Protein AF-A0A4Q4WQG3-F1 (afdb_monomer_lite)

Foldseek 3Di:
DPDPPDAFEAAAAAECVPCVVVVVVVCVVVVHDGPYYHYDYCADPVRHHDPFSLSVVLVVVVVVCLVPQVAQEDEAEEADPVSLVSVVVSLVVVQVVQVVCPVNRSHHRHHYHYHHDHDPDDDDDPVVVVVVVVVVLVVVQVVVVPDPDDDPDFRKDKFKAFQFKWFFFDPVVLVLLLVVDPQPPPDDPVQKDFFFTTWGQTRFPDDPVQCVQQPHFFRKWKKKFWWWFDDPSFWIKTFIATVVNPDGHGHPAPGTIGTGMGGPPDDPVCVSVTDDTGTDPPVSMDMTMTTTDTQIKIFIDGDDPPDDSVNSHHDDPPPPPPPPPPPPDDDDDDDDDDDDDDDDDDYDDDDDDDDDDDDDDDDDDDDDDDDDDDDDDDDDDDDDPDDDPRRDPPDPDDDDDDDDDIDGPPPPDDDPDDDDDDDDDDDDDDDDDDDDDDDDDDDDDDDDDDDDDDDDDDDDPPVPD

Sequence (465 aa):
MKQRDALCVLLTGRSESGFSDLIRRIVTSKGLEFDLIGLKPPVGPNGERFRSTMEFKQIFLAAIVETYKQATEIRVYEDRPKHTTGFRTFFAEYNQQQQSLGSRASREPIAAEVIQVADISTNLDPVVEVAEVQHLVNSHNAIVSQRSHGGRRDRLMIKKTVFFTSYMIEPEDTKRLLGLVSIPNSLPDAELKLHANQIMICPRPCPKSILDEVGGMNAKMQWRVTATGCFENSIWAARVEPVPANAKYHIENPIPFVILAIRRGARPTDAARIQDWEPVPPEKSFLLDTTVGEKVMLRIEPEDLNEDGHDNLFANRHSKRKHAADDGRSRNFGHGHNARGNYHGRGSGNHGRGGFRGNHTPNRGYRTGQRGGGHFKGGGRGGKGYRSLDDVAARDGQESYGSNASVSYDDNLPAMDKGLQQIGKPPQYGIPQQPQGGSWQGPGAGNQARHTGFGGGGPDFQNLY

Secondary structure (DSSP, 8-state):
---TT---EEEEEEEHHHHHHHHHHHHHHTT---SEEEEE-SS-TTS---SSHHHHHHHHHHHHHHHSTT--EEEEEES-HHHHHHHHHHHHHHHHHHHHHGGG-SSPPPEEEEEEPPP---PPPHHHHHHHHHHHHHHHHHHHHTS-S-S----EEEEEEEEEEEEEEPHHHHHHHHTT----TTS-GGGEEE--SEEEEESSSPPHHHHHHTTSTT-EEEEEEEEEEEETTTEEEEEEEEESTT-----SSSS-EEEEEEETT--GGGGGG---EEEPPTTT--EEEEEEEEEEEEEEEE--TT--TTGGGSS-------------------------------------------------------------------------STT-STTS---SS--S----GGG-------------PPPPPPPPPPPP---------------------PPPGGGG-

pLDDT: mean 70.91, std 28.23, range [22.98, 98.12]

Structure (mmCIF, N/CA/C/O backbone):
data_AF-A0A4Q4WQG3-F1
#
_entry.id   AF-A0A4Q4WQG3-F1
#
loop_
_atom_site.group_PDB
_atom_site.id
_atom_site.type_symbol
_atom_site.label_atom_id
_atom_site.label_alt_id
_atom_site.label_comp_id
_atom_site.label_asym_id
_atom_site.label_entity_id
_atom_site.label_seq_id
_atom_site.pdbx_PDB_ins_code
_atom_site.Cartn_x
_atom_site.Cartn_y
_atom_site.Cartn_z
_atom_site.occupancy
_atom_site.B_iso_or_equiv
_atom_site.auth_seq_id
_atom_site.auth_comp_id
_atom_site.auth_asym_id
_atom_site.auth_atom_id
_atom_site.pdbx_PDB_model_num
ATOM 1 N N . MET A 1 1 ? -10.609 -19.698 27.842 1.00 51.31 1 MET A N 1
ATOM 2 C CA . MET A 1 1 ? -10.066 -18.498 28.546 1.00 51.31 1 MET A CA 1
ATOM 3 C C . MET A 1 1 ? -9.027 -18.847 29.630 1.00 51.31 1 MET A C 1
ATOM 5 O O . MET A 1 1 ? -9.290 -19.746 30.420 1.00 51.31 1 MET A O 1
ATOM 9 N N . LYS A 1 2 ? -7.852 -18.184 29.681 1.00 63.84 2 LYS A N 1
ATOM 10 C CA . LYS A 1 2 ? -6.762 -18.486 30.654 1.00 63.84 2 LYS A CA 1
ATOM 11 C C . LYS A 1 2 ? -6.782 -17.649 31.947 1.00 63.84 2 LYS A C 1
ATOM 13 O O . LYS A 1 2 ? -6.192 -18.082 32.929 1.00 63.84 2 LYS A O 1
ATOM 18 N N . GLN A 1 3 ? -7.467 -16.506 31.964 1.00 80.06 3 GLN A N 1
ATOM 19 C CA . GLN A 1 3 ? -7.606 -15.628 33.131 1.00 80.06 3 GLN A CA 1
ATOM 20 C C . GLN A 1 3 ? -9.101 -15.503 33.452 1.00 80.06 3 GLN A C 1
ATOM 22 O O . GLN A 1 3 ? -9.872 -15.101 32.587 1.00 80.06 3 GLN A O 1
ATOM 27 N N . ARG A 1 4 ? -9.529 -15.958 34.636 1.00 81.44 4 ARG A N 1
ATOM 28 C CA . ARG A 1 4 ? -10.962 -16.066 35.006 1.00 81.44 4 ARG A CA 1
ATOM 29 C C . ARG A 1 4 ? -11.554 -14.754 35.527 1.00 81.44 4 ARG A C 1
ATOM 31 O O . ARG A 1 4 ? -12.766 -14.627 35.628 1.00 81.44 4 ARG A O 1
ATOM 38 N N . ASP A 1 5 ? -10.686 -13.823 35.881 1.00 87.94 5 ASP A N 1
ATOM 39 C CA . ASP A 1 5 ? -10.945 -12.501 36.445 1.00 87.94 5 ASP A CA 1
ATOM 40 C C . ASP A 1 5 ? -10.882 -11.381 35.392 1.00 87.94 5 ASP A C 1
ATOM 42 O O . ASP A 1 5 ? -10.997 -10.208 35.735 1.00 87.94 5 ASP A O 1
ATOM 46 N N . ALA A 1 6 ? -10.730 -11.728 34.110 1.00 91.00 6 ALA A N 1
ATOM 47 C CA . ALA A 1 6 ? -10.679 -10.772 33.012 1.00 91.00 6 ALA A CA 1
ATOM 48 C C . ALA A 1 6 ? -11.909 -10.899 32.106 1.00 91.00 6 ALA A C 1
ATOM 50 O O . ALA A 1 6 ? -12.294 -12.002 31.727 1.00 91.00 6 ALA A O 1
ATOM 51 N N . LEU A 1 7 ? -12.478 -9.755 31.717 1.00 94.00 7 LEU A N 1
ATOM 52 C CA . LEU A 1 7 ? -13.492 -9.662 30.669 1.00 94.00 7 LEU A CA 1
ATOM 53 C C . LEU A 1 7 ? -12.801 -9.450 29.317 1.00 94.00 7 LEU A C 1
ATOM 55 O O . LEU A 1 7 ? -12.173 -8.413 29.094 1.00 94.00 7 LEU A O 1
ATOM 59 N N . CYS A 1 8 ? -12.929 -10.404 28.399 1.00 95.06 8 CYS A N 1
ATOM 60 C CA . CYS A 1 8 ? -12.350 -10.315 27.064 1.00 95.06 8 CYS A CA 1
ATOM 61 C C . CYS A 1 8 ? -13.350 -9.705 26.073 1.00 95.06 8 CYS A C 1
ATOM 63 O O . CYS A 1 8 ? -14.396 -10.289 25.779 1.00 95.06 8 CYS A O 1
ATOM 65 N N . VAL A 1 9 ? -13.019 -8.531 25.527 1.00 96.38 9 VAL A N 1
ATOM 66 C CA . VAL A 1 9 ? -13.916 -7.766 24.651 1.00 96.38 9 VAL A CA 1
ATOM 67 C C . VAL A 1 9 ? -13.310 -7.575 23.263 1.00 96.38 9 VAL A C 1
ATOM 69 O O . VAL A 1 9 ? -12.223 -7.019 23.128 1.00 96.38 9 VAL A O 1
ATOM 72 N N . LEU A 1 10 ? -14.049 -7.960 22.220 1.00 96.81 10 LEU A N 1
ATOM 73 C CA . LEU A 1 10 ? -13.752 -7.583 20.838 1.00 96.81 10 LEU A CA 1
ATOM 74 C C . LEU A 1 10 ? -14.527 -6.313 20.481 1.00 96.81 10 LEU A C 1
ATOM 76 O O . LEU A 1 10 ? -15.744 -6.358 20.326 1.00 96.81 10 LEU A O 1
ATOM 80 N N . LEU A 1 11 ? -13.836 -5.187 20.314 1.00 96.62 11 LEU A N 1
ATOM 81 C CA . LEU A 1 11 ? -14.447 -3.905 19.958 1.00 96.62 11 LEU A CA 1
ATOM 82 C C . LEU A 1 11 ? -14.076 -3.500 18.528 1.00 96.62 11 LEU A C 1
ATOM 84 O O . LEU A 1 11 ? -12.905 -3.311 18.209 1.00 96.62 11 LEU A O 1
ATOM 88 N N . THR A 1 12 ? -15.071 -3.314 17.660 1.00 94.31 12 THR A N 1
ATOM 89 C CA . THR A 1 12 ? -14.850 -2.966 16.253 1.00 94.31 12 THR A CA 1
ATOM 90 C C . THR A 1 12 ? -15.741 -1.826 15.779 1.00 94.31 12 THR A C 1
ATOM 92 O O . THR A 1 12 ? -16.899 -1.694 16.165 1.00 94.31 12 THR A O 1
ATOM 95 N N . GLY A 1 13 ? -15.210 -1.009 14.870 1.00 92.12 13 GLY A N 1
ATOM 96 C CA . GLY A 1 13 ? -15.964 0.048 14.208 1.00 92.12 13 GLY A CA 1
ATOM 97 C C . GLY A 1 13 ? -17.033 -0.433 13.229 1.00 92.12 13 GLY A C 1
ATOM 98 O O . GLY A 1 13 ? -17.797 0.396 12.736 1.00 92.12 13 GLY A O 1
ATOM 99 N N . ARG A 1 14 ? -17.073 -1.729 12.893 1.00 92.25 14 ARG A N 1
ATOM 100 C CA . ARG A 1 14 ? -17.995 -2.305 11.897 1.00 92.25 14 ARG A CA 1
ATOM 101 C C . ARG A 1 14 ? -19.460 -2.158 12.321 1.00 92.25 14 ARG A C 1
ATOM 103 O O . ARG A 1 14 ? -19.745 -2.226 13.513 1.00 92.25 14 ARG A O 1
ATOM 110 N N . SER A 1 15 ? -20.389 -1.999 11.367 1.00 90.69 15 SER A N 1
ATOM 111 C CA . SER A 1 15 ? -21.815 -1.893 11.689 1.00 90.69 15 SER A CA 1
ATOM 112 C C . SER A 1 15 ? -22.308 -3.192 12.262 1.00 90.69 15 SER A C 1
ATOM 114 O O . SER A 1 15 ? -22.160 -4.250 11.651 1.00 90.69 15 SER A O 1
ATOM 116 N N . GLU A 1 16 ? -23.046 -3.065 13.347 1.00 90.62 16 GLU A N 1
ATOM 117 C CA . GLU A 1 16 ? -23.830 -4.157 13.889 1.00 90.62 16 GLU A CA 1
ATOM 118 C C . GLU A 1 16 ? -24.784 -4.738 12.831 1.00 90.62 16 GLU A C 1
ATOM 120 O O . GLU A 1 16 ? -24.704 -5.921 12.508 1.00 90.62 16 GLU A O 1
ATOM 125 N N . SER A 1 17 ? -25.594 -3.889 12.189 1.00 87.62 17 SER A N 1
ATOM 126 C CA . SER A 1 17 ? -26.616 -4.321 11.222 1.00 87.62 17 SER A CA 1
ATOM 127 C C . SER A 1 17 ? -26.076 -4.944 9.933 1.00 87.62 17 SER A C 1
ATOM 129 O O . SER A 1 17 ? -26.843 -5.547 9.189 1.00 87.62 17 SER A O 1
ATOM 131 N N . GLY A 1 18 ? -24.787 -4.762 9.631 1.00 86.69 18 GLY A N 1
ATOM 132 C CA . GLY A 1 18 ? -24.176 -5.271 8.401 1.00 86.69 18 GLY A CA 1
ATOM 133 C C . GLY A 1 18 ? -23.200 -6.421 8.617 1.00 86.69 18 GLY A C 1
ATOM 134 O O . GLY A 1 18 ? -22.987 -7.201 7.695 1.00 86.69 18 GLY A O 1
ATOM 135 N N . PHE A 1 19 ? -22.588 -6.518 9.802 1.00 93.62 19 PHE A N 1
ATOM 136 C CA . PHE A 1 19 ? -21.426 -7.383 10.012 1.00 93.62 19 PHE A CA 1
ATOM 137 C C . PHE A 1 19 ? -21.518 -8.292 11.238 1.00 93.62 19 PHE A C 1
ATOM 139 O O . PHE A 1 19 ? -20.613 -9.103 11.410 1.00 93.62 19 PHE A O 1
ATOM 146 N N . SER A 1 20 ? -22.565 -8.210 12.069 1.00 92.88 20 SER A N 1
ATOM 147 C CA . SER A 1 20 ? -22.663 -9.020 13.298 1.00 92.88 20 SER A CA 1
ATOM 148 C C . SER A 1 20 ? -22.488 -10.522 13.031 1.00 92.88 20 SER A C 1
ATOM 150 O O . SER A 1 20 ? -21.596 -11.157 13.601 1.00 92.88 20 SER A O 1
ATOM 152 N N . ASP A 1 21 ? -23.242 -11.072 12.074 1.00 94.25 21 ASP A N 1
ATOM 153 C CA . ASP A 1 21 ? -23.171 -12.497 11.727 1.00 94.25 21 ASP A CA 1
ATOM 154 C C . ASP A 1 21 ? -21.815 -12.890 11.132 1.00 94.25 21 ASP A C 1
ATOM 156 O O . ASP A 1 21 ? -21.262 -13.945 11.454 1.00 94.25 21 ASP A O 1
ATOM 160 N N . LEU A 1 22 ? -21.247 -12.029 10.282 1.00 94.69 22 LEU A N 1
ATOM 161 C CA . LEU A 1 22 ? -19.953 -12.281 9.652 1.00 94.69 22 LEU A CA 1
ATOM 162 C C . LEU A 1 22 ? -18.822 -12.284 10.684 1.00 94.69 22 LEU A C 1
ATOM 164 O O . LEU A 1 22 ? -18.011 -13.207 10.696 1.00 94.69 22 LEU A O 1
ATOM 168 N N . ILE A 1 23 ? -18.776 -11.284 11.566 1.00 95.62 23 ILE A N 1
ATOM 169 C CA . ILE A 1 23 ? -17.759 -11.187 12.618 1.00 95.62 23 ILE A CA 1
ATOM 170 C C . ILE A 1 23 ? -17.859 -12.386 13.558 1.00 95.62 23 ILE A C 1
ATOM 172 O O . ILE A 1 23 ? -16.837 -13.000 13.859 1.00 95.62 23 ILE A O 1
ATOM 176 N N . ARG A 1 24 ? -19.076 -12.786 13.947 1.00 94.56 24 ARG A N 1
ATOM 177 C CA . ARG A 1 24 ? -19.286 -13.989 14.760 1.00 94.56 24 ARG A CA 1
ATOM 178 C C . ARG A 1 24 ? -18.720 -15.233 14.074 1.00 94.56 24 ARG A C 1
ATOM 180 O O . ARG A 1 24 ? -17.963 -15.970 14.695 1.00 94.56 24 ARG A O 1
ATOM 187 N N . ARG A 1 25 ? -19.011 -15.435 12.784 1.00 96.19 25 ARG A N 1
ATOM 188 C CA . ARG A 1 25 ? -18.460 -16.556 12.004 1.00 96.19 25 ARG A CA 1
ATOM 189 C C . ARG A 1 25 ? -16.933 -16.533 11.936 1.00 96.19 25 ARG A C 1
ATOM 191 O O . ARG A 1 25 ? -16.317 -17.584 12.089 1.00 96.19 25 ARG A O 1
ATOM 198 N N . ILE A 1 26 ? -16.327 -15.363 11.725 1.00 94.69 26 ILE A N 1
ATOM 199 C CA . ILE A 1 26 ? -14.864 -15.205 11.681 1.00 94.69 26 ILE A CA 1
ATOM 200 C C . ILE A 1 26 ? -14.253 -15.620 13.021 1.00 94.69 26 ILE A C 1
ATOM 202 O O . ILE A 1 26 ? -13.385 -16.490 13.049 1.00 94.69 26 ILE A O 1
ATOM 206 N N . VAL A 1 27 ? -14.750 -15.053 14.121 1.00 95.56 27 VAL A N 1
ATOM 207 C CA . VAL A 1 27 ? -14.300 -15.351 15.487 1.00 95.56 27 VAL A CA 1
ATOM 208 C C . VAL A 1 27 ? -14.407 -16.852 15.783 1.00 95.56 27 VAL A C 1
ATOM 210 O O . VAL A 1 27 ? -13.412 -17.474 16.155 1.00 95.56 27 VAL A O 1
ATOM 213 N N . THR A 1 28 ? -15.568 -17.462 15.514 1.00 94.88 28 THR A N 1
ATOM 214 C CA . THR A 1 28 ? -15.793 -18.901 15.722 1.00 94.88 28 THR A CA 1
ATOM 215 C C . THR A 1 28 ? -14.867 -19.764 14.865 1.00 94.88 28 THR A C 1
ATOM 217 O O . THR A 1 28 ? -14.298 -20.727 15.369 1.00 94.88 28 THR A O 1
ATOM 220 N N . SER A 1 29 ? -14.650 -19.413 13.593 1.00 96.31 29 SER A N 1
ATOM 221 C CA . SER A 1 29 ? -13.769 -20.180 12.694 1.00 96.31 29 SER A CA 1
ATOM 222 C C . SER A 1 29 ? -12.306 -20.208 13.146 1.00 96.31 29 SER A C 1
ATOM 224 O O . SER A 1 29 ? -11.564 -21.120 12.789 1.00 96.31 29 SER A O 1
ATOM 226 N N . LYS A 1 30 ? -11.889 -19.211 13.933 1.00 93.81 30 LYS A N 1
ATOM 227 C CA . LYS A 1 30 ? -10.543 -19.105 14.501 1.00 93.81 30 LYS A CA 1
ATOM 228 C C . LYS A 1 30 ? -10.450 -19.663 15.923 1.00 93.81 30 LYS A C 1
ATOM 230 O O . LYS A 1 30 ? -9.382 -19.580 16.520 1.00 93.81 30 LYS A O 1
ATOM 235 N N . GLY A 1 31 ? -11.541 -20.216 16.462 1.00 94.38 31 GLY A N 1
ATOM 236 C CA . GLY A 1 31 ? -11.591 -20.717 17.836 1.00 94.38 31 GLY A CA 1
ATOM 237 C C . GLY A 1 31 ? -11.349 -19.624 18.881 1.00 94.38 31 GLY A C 1
ATOM 238 O O . GLY A 1 31 ? -10.821 -19.911 19.951 1.00 94.38 31 GLY A O 1
ATOM 239 N N . LEU A 1 32 ? -11.674 -18.368 18.554 1.00 93.44 32 LEU A N 1
ATOM 240 C CA . LEU A 1 32 ? -11.527 -17.242 19.470 1.00 93.44 32 LEU A CA 1
ATOM 241 C C . LEU A 1 32 ? -12.779 -17.115 20.342 1.00 93.44 32 LEU A C 1
ATOM 243 O O . LEU A 1 32 ? -13.904 -17.181 19.846 1.00 93.44 32 LEU A O 1
ATOM 247 N N . GLU A 1 33 ? -12.576 -16.899 21.638 1.00 91.19 33 GLU A N 1
ATOM 248 C CA . GLU A 1 33 ? -13.639 -16.716 22.626 1.00 91.19 33 GLU A CA 1
ATOM 249 C C . GLU A 1 33 ? -13.576 -15.288 23.169 1.00 91.19 33 GLU A C 1
ATOM 251 O O . GLU A 1 33 ? -12.544 -14.871 23.693 1.00 91.19 33 GLU A O 1
ATOM 256 N N . PHE A 1 34 ? -14.684 -14.557 23.055 1.00 94.12 34 PHE A N 1
ATOM 257 C CA . PHE A 1 34 ? -14.864 -13.235 23.653 1.00 94.12 34 PHE A CA 1
ATOM 258 C C . PHE A 1 34 ? -16.136 -13.247 24.493 1.00 94.12 34 PHE A C 1
ATOM 260 O O . PHE A 1 34 ? -17.157 -13.779 24.051 1.00 94.12 34 PHE A O 1
ATOM 267 N N . ASP A 1 35 ? -16.089 -12.623 25.666 1.00 93.81 35 ASP A N 1
ATOM 268 C CA . ASP A 1 35 ? -17.258 -12.445 26.532 1.00 93.81 35 ASP A CA 1
ATOM 269 C C . ASP A 1 35 ? -18.233 -11.423 25.943 1.00 93.81 35 ASP A C 1
ATOM 271 O O . ASP A 1 35 ? -19.448 -11.524 26.108 1.00 93.81 35 ASP A O 1
ATOM 275 N N . LEU A 1 36 ? -17.691 -10.435 25.225 1.00 94.81 36 LEU A N 1
ATOM 276 C CA . LEU A 1 36 ? -18.457 -9.373 24.594 1.00 94.81 36 LEU A CA 1
ATOM 277 C C . LEU A 1 36 ? -17.874 -9.023 23.224 1.00 94.81 36 LEU A C 1
ATOM 279 O O . LEU A 1 36 ? -16.665 -8.866 23.063 1.00 94.81 36 LEU A O 1
ATOM 283 N N . ILE A 1 37 ? -18.752 -8.845 22.238 1.00 95.56 37 ILE A N 1
ATOM 284 C CA . ILE A 1 37 ? -18.389 -8.345 20.910 1.00 95.56 37 ILE A CA 1
ATOM 285 C C . ILE A 1 37 ? -19.153 -7.039 20.672 1.00 95.56 37 ILE A C 1
ATOM 287 O O . ILE A 1 37 ? -20.363 -7.051 20.456 1.00 95.56 37 ILE A O 1
ATOM 291 N N . GLY A 1 38 ? -18.448 -5.911 20.732 1.00 94.88 38 GLY A N 1
ATOM 292 C CA . GLY A 1 38 ? -18.985 -4.573 20.503 1.00 94.88 38 GLY A CA 1
ATOM 293 C C . GLY A 1 38 ? -18.845 -4.151 19.042 1.00 94.88 38 GLY A C 1
ATOM 294 O O . GLY A 1 38 ? -17.734 -3.906 18.569 1.00 94.88 38 GLY A O 1
ATOM 295 N N . LEU A 1 39 ? -19.969 -4.033 18.334 1.00 94.44 39 LEU A N 1
ATOM 296 C CA . LEU A 1 39 ? -20.051 -3.452 16.990 1.00 94.44 39 LEU A CA 1
ATOM 297 C C . LEU A 1 39 ? -20.683 -2.059 17.062 1.00 94.44 39 LEU A C 1
ATOM 299 O O . LEU A 1 39 ? -21.428 -1.757 17.991 1.00 94.44 39 LEU A O 1
ATOM 303 N N . LYS A 1 40 ? -20.413 -1.212 16.066 1.00 92.62 40 LYS A N 1
ATOM 304 C CA . LYS A 1 40 ? -20.962 0.146 15.982 1.00 92.62 40 LYS A CA 1
ATOM 305 C C . LYS A 1 40 ? -22.459 0.084 15.646 1.00 92.62 40 LYS A C 1
ATOM 307 O O . LYS A 1 40 ? -22.802 -0.328 14.527 1.00 92.62 40 LYS A O 1
ATOM 312 N N . PRO A 1 41 ? -23.357 0.518 16.547 1.00 90.38 41 PRO A N 1
ATOM 313 C CA . PRO A 1 41 ? -24.778 0.525 16.253 1.00 90.38 41 PRO A CA 1
ATOM 314 C C . PRO A 1 41 ? -25.128 1.720 15.346 1.00 90.38 41 PRO A C 1
ATOM 316 O O . PRO A 1 41 ? -24.360 2.685 15.236 1.00 90.38 41 PRO A O 1
ATOM 319 N N . PRO A 1 42 ? -26.281 1.689 14.654 1.00 85.00 42 PRO A N 1
ATOM 320 C CA . PRO A 1 42 ? -26.711 2.790 13.787 1.00 85.00 42 PRO A CA 1
ATOM 321 C C . PRO A 1 42 ? -26.976 4.096 14.556 1.00 85.00 42 PRO A C 1
ATOM 323 O O . PRO A 1 42 ? -26.786 5.184 14.004 1.00 85.00 42 PRO A O 1
ATOM 326 N N . VAL A 1 43 ? -27.415 3.975 15.810 1.00 86.25 43 VAL A N 1
ATOM 327 C CA . VAL A 1 43 ? -27.630 5.047 16.789 1.00 86.25 43 VAL A CA 1
ATOM 328 C C . VAL A 1 43 ? -27.232 4.531 18.171 1.00 86.25 43 VAL A C 1
ATOM 330 O O . VAL A 1 43 ? -27.291 3.326 18.411 1.00 86.25 43 VAL A O 1
ATOM 333 N N . GLY A 1 44 ? -26.796 5.422 19.055 1.00 83.06 44 GLY A N 1
ATOM 334 C CA . GLY A 1 44 ? -26.513 5.091 20.445 1.00 83.06 44 GLY A CA 1
ATOM 335 C C . GLY A 1 44 ? -27.788 4.921 21.282 1.00 83.06 44 GLY A C 1
ATOM 336 O O . GLY A 1 44 ? -28.894 5.176 20.789 1.00 83.06 44 GLY A O 1
ATOM 337 N N . PRO A 1 45 ? -27.655 4.483 22.546 1.00 79.62 45 PRO A N 1
ATOM 338 C CA . PRO A 1 45 ? -28.790 4.178 23.418 1.00 79.62 45 PRO A CA 1
ATOM 339 C C . PRO A 1 45 ? -29.747 5.355 23.658 1.00 79.62 45 PRO A C 1
ATOM 341 O O . PRO A 1 45 ? -30.934 5.134 23.877 1.00 79.62 45 PRO A O 1
ATOM 344 N N . ASN A 1 46 ? -29.263 6.599 23.573 1.00 83.31 46 ASN A N 1
ATOM 345 C CA . ASN A 1 46 ? -30.065 7.813 23.749 1.00 83.31 46 ASN A CA 1
ATOM 346 C C . ASN A 1 46 ? -30.498 8.431 22.404 1.00 83.31 46 ASN A C 1
ATOM 348 O O . ASN A 1 46 ? -30.909 9.591 22.344 1.00 83.31 46 ASN A O 1
ATOM 352 N N . GLY A 1 47 ? -30.398 7.673 21.307 1.00 81.56 47 GLY A N 1
ATOM 353 C CA . GLY A 1 47 ? -30.720 8.134 19.956 1.00 81.56 47 GLY A CA 1
ATOM 354 C C . GLY A 1 47 ? -29.642 9.020 19.322 1.00 81.56 47 GLY A C 1
ATOM 355 O O . GLY A 1 47 ? -29.863 9.599 18.254 1.00 81.56 47 GLY A O 1
ATOM 356 N N . GLU A 1 48 ? -28.472 9.139 19.947 1.00 83.94 48 GLU A N 1
ATOM 357 C CA . GLU A 1 48 ? -27.346 9.899 19.429 1.00 83.94 48 GLU A CA 1
ATOM 358 C C . GLU A 1 48 ? -26.705 9.220 18.211 1.00 83.94 48 GLU A C 1
ATOM 360 O O . GLU A 1 48 ? -26.760 8.006 18.022 1.00 83.94 48 GLU A O 1
ATOM 365 N N . ARG A 1 49 ? -26.066 10.017 17.353 1.00 86.50 49 ARG A N 1
ATOM 366 C CA . ARG A 1 49 ? -25.247 9.505 16.249 1.00 86.50 49 ARG A CA 1
ATOM 367 C C . ARG A 1 49 ? -23.784 9.746 16.565 1.00 86.50 49 ARG A C 1
ATOM 369 O O . ARG A 1 49 ? -23.404 10.872 16.872 1.00 86.50 49 ARG A O 1
ATOM 376 N N . PHE A 1 50 ? -22.969 8.716 16.383 1.00 85.50 50 PHE A N 1
ATOM 377 C CA . PHE A 1 50 ? -21.520 8.823 16.513 1.00 85.50 50 PHE A CA 1
ATOM 378 C C . PHE A 1 50 ? -20.935 9.580 15.315 1.00 85.50 50 PHE A C 1
ATOM 380 O O . PHE A 1 50 ? -21.145 9.206 14.157 1.00 85.50 50 PHE A O 1
ATOM 387 N N . ARG A 1 51 ? -20.194 10.650 15.595 1.00 84.38 51 ARG A N 1
ATOM 388 C CA . ARG A 1 51 ? -19.461 11.494 14.642 1.00 84.38 51 ARG A CA 1
ATOM 389 C C . ARG A 1 51 ? -18.247 10.778 14.075 1.00 84.38 51 ARG A C 1
ATOM 391 O O . ARG A 1 51 ? -17.882 11.022 12.929 1.00 84.38 51 ARG A O 1
ATOM 398 N N . SER A 1 52 ? -17.623 9.916 14.872 1.00 87.06 52 SER A N 1
ATOM 399 C CA . SER A 1 52 ? -16.486 9.107 14.447 1.00 87.06 52 SER A CA 1
ATOM 400 C C . SER A 1 52 ? -16.506 7.733 15.096 1.00 87.06 52 SER A C 1
ATOM 402 O O . SER A 1 52 ? -17.179 7.487 16.097 1.00 87.06 52 SER A O 1
ATOM 404 N N . THR A 1 53 ? -15.744 6.821 14.514 1.00 88.12 53 THR A N 1
ATOM 405 C CA . THR A 1 53 ? -15.543 5.499 15.100 1.00 88.12 53 THR A CA 1
ATOM 406 C C . THR A 1 53 ? -14.738 5.550 16.399 1.00 88.12 53 THR A C 1
ATOM 408 O O . THR A 1 53 ? -15.043 4.797 17.319 1.00 88.12 53 THR A O 1
ATOM 411 N N . MET A 1 54 ? -13.799 6.493 16.525 1.00 93.00 54 MET A N 1
ATOM 412 C CA . MET A 1 54 ? -13.095 6.746 17.786 1.00 93.00 54 MET A CA 1
ATOM 413 C C . MET A 1 54 ? -14.064 7.145 18.906 1.00 93.00 54 MET A C 1
ATOM 415 O O . MET A 1 54 ? -14.016 6.567 19.984 1.00 93.00 54 MET A O 1
ATOM 419 N N . GLU A 1 55 ? -14.992 8.066 18.633 1.00 91.69 55 GLU A N 1
ATOM 420 C CA . GLU A 1 55 ? -15.994 8.508 19.615 1.00 91.69 55 GLU A CA 1
ATOM 421 C C . GLU A 1 55 ? -16.884 7.348 20.080 1.00 91.69 55 GLU A C 1
ATOM 423 O O . GLU A 1 55 ? -17.095 7.174 21.276 1.00 91.69 55 GLU A O 1
ATOM 428 N N . PHE A 1 56 ? -17.352 6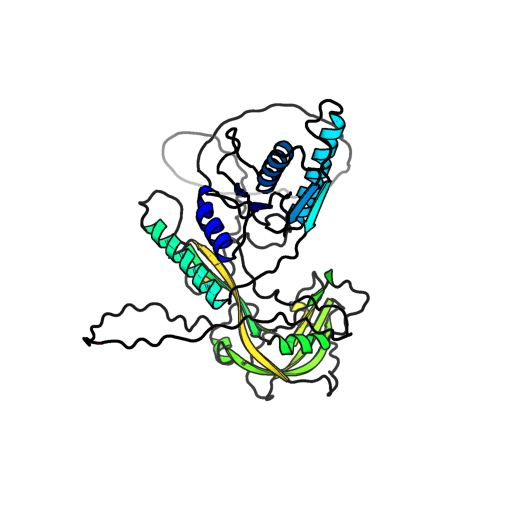.506 19.151 1.00 93.44 56 PHE A N 1
ATOM 429 C CA . PHE A 1 56 ? -18.076 5.282 19.504 1.00 93.44 56 PHE A CA 1
ATOM 430 C C . PHE A 1 56 ? -17.251 4.388 20.442 1.00 93.44 56 PHE A C 1
ATOM 432 O O . PHE A 1 56 ? -17.748 3.986 21.494 1.00 93.44 56 PHE A O 1
ATOM 439 N N . LYS A 1 57 ? -15.990 4.101 20.085 1.00 95.50 57 LYS A N 1
ATOM 440 C CA . LYS A 1 57 ? -15.120 3.238 20.892 1.00 95.50 57 LYS A CA 1
ATOM 441 C C . LYS A 1 57 ? -14.877 3.838 22.287 1.00 95.50 57 LYS A C 1
ATOM 443 O O . LYS A 1 57 ? -14.934 3.106 23.267 1.00 95.50 57 LYS A O 1
ATOM 448 N N . GLN A 1 58 ? -14.675 5.151 22.399 1.00 95.44 58 GLN A N 1
ATOM 449 C CA . GLN A 1 58 ? -14.506 5.846 23.684 1.00 95.44 58 GLN A CA 1
ATOM 450 C C . GLN A 1 58 ? -15.763 5.771 24.561 1.00 95.44 58 GLN A C 1
ATOM 452 O O . GLN A 1 58 ? -15.660 5.427 25.735 1.00 95.44 58 GLN A O 1
ATOM 457 N N . ILE A 1 59 ? -16.951 6.029 23.999 1.00 93.62 59 ILE A N 1
ATOM 458 C CA . ILE A 1 59 ? -18.228 5.921 24.730 1.00 93.62 59 ILE A CA 1
ATOM 459 C C . ILE A 1 59 ? -18.444 4.488 25.220 1.00 93.62 59 ILE A C 1
ATOM 461 O O . ILE A 1 59 ? -18.817 4.271 26.372 1.00 93.62 59 ILE A O 1
ATOM 465 N N . PHE A 1 60 ? -18.173 3.506 24.360 1.00 95.25 60 PHE A N 1
ATOM 466 C CA . PHE A 1 60 ? -18.265 2.098 24.721 1.00 95.25 60 PHE A CA 1
ATOM 467 C C . PHE A 1 60 ? -17.304 1.749 25.867 1.00 95.25 60 PHE A C 1
ATOM 469 O O . PHE A 1 60 ? -17.720 1.155 26.858 1.00 95.25 60 PHE A O 1
ATOM 476 N N . LEU A 1 61 ? -16.033 2.154 25.775 1.00 96.62 61 LEU A N 1
ATOM 477 C CA . LEU A 1 61 ? -15.035 1.897 26.817 1.00 96.62 61 LEU A CA 1
ATOM 478 C C . LEU A 1 61 ? -15.384 2.593 28.139 1.00 96.62 61 LEU A C 1
ATOM 480 O O . LEU A 1 61 ? -15.234 1.978 29.192 1.00 96.62 61 LEU A O 1
ATOM 484 N N . ALA A 1 62 ? -15.909 3.822 28.098 1.00 94.81 62 ALA A N 1
ATOM 485 C CA . ALA A 1 62 ? -16.424 4.503 29.286 1.00 94.81 62 ALA A CA 1
ATOM 486 C C . ALA A 1 62 ? -17.537 3.679 29.950 1.00 94.81 62 ALA A C 1
ATOM 488 O O . ALA A 1 62 ? -17.481 3.420 31.149 1.00 94.81 62 ALA A O 1
ATOM 489 N N . ALA A 1 63 ? -18.511 3.205 29.167 1.00 94.12 63 ALA A N 1
ATOM 490 C CA . ALA A 1 63 ? -19.605 2.388 29.682 1.00 94.12 63 ALA A CA 1
ATOM 491 C C . ALA A 1 63 ? -19.109 1.076 30.313 1.00 94.12 63 ALA A C 1
ATOM 493 O O . ALA A 1 63 ? -19.594 0.692 31.375 1.00 94.12 63 ALA A O 1
ATOM 494 N N . ILE A 1 64 ? -18.116 0.412 29.711 1.00 95.12 64 ILE A N 1
ATOM 495 C CA . ILE A 1 64 ? -17.496 -0.797 30.277 1.00 95.12 64 ILE A CA 1
ATOM 496 C C . ILE A 1 64 ? -16.842 -0.492 31.627 1.00 95.12 64 ILE A C 1
ATOM 498 O O . ILE A 1 64 ? -17.136 -1.159 32.618 1.00 95.12 64 ILE A O 1
ATOM 502 N N . VAL A 1 65 ? -15.999 0.536 31.687 1.00 95.31 65 VAL A N 1
ATOM 503 C CA . VAL A 1 65 ? -15.252 0.901 32.900 1.00 95.31 65 VAL A CA 1
ATOM 504 C C . VAL A 1 65 ? -16.175 1.363 34.038 1.00 95.31 65 VAL A C 1
ATOM 506 O O . VAL A 1 65 ? -15.886 1.092 35.206 1.00 95.31 65 VAL A O 1
ATOM 509 N N . GLU A 1 66 ? -17.302 1.998 33.709 1.00 94.62 66 GLU A N 1
ATOM 510 C CA . GLU A 1 66 ? -18.348 2.391 34.666 1.00 94.62 66 GLU A CA 1
ATOM 511 C C . GLU A 1 66 ? -19.257 1.233 35.096 1.00 94.62 66 GLU A C 1
ATOM 513 O O . GLU A 1 66 ? -19.830 1.270 36.186 1.00 94.62 66 GLU A O 1
ATOM 518 N N . THR A 1 67 ? -19.395 0.199 34.264 1.00 94.88 67 THR A N 1
ATOM 519 C CA . THR A 1 67 ? -20.169 -1.005 34.599 1.00 94.88 67 THR A CA 1
ATOM 520 C C . THR A 1 67 ? -19.369 -1.902 35.541 1.00 94.88 67 THR A C 1
ATOM 522 O O . THR A 1 67 ? -19.861 -2.313 36.591 1.00 94.88 67 THR A O 1
ATOM 525 N N . TYR A 1 68 ? -18.100 -2.156 35.215 1.00 93.31 68 TYR A N 1
ATOM 526 C CA . TYR A 1 68 ? -17.202 -3.005 35.999 1.00 93.31 68 TYR A CA 1
ATOM 527 C C . TYR A 1 68 ? -16.325 -2.163 36.930 1.00 93.31 68 TYR A C 1
ATOM 529 O O . TYR A 1 68 ? -15.102 -2.147 36.826 1.00 93.31 68 TYR A O 1
ATOM 537 N N . LYS A 1 69 ? -16.953 -1.459 37.878 1.00 92.12 69 LYS A N 1
ATOM 538 C CA . LYS A 1 69 ? -16.278 -0.489 38.767 1.00 92.12 69 LYS A CA 1
ATOM 539 C C . LYS A 1 69 ? -15.149 -1.067 39.620 1.00 92.12 69 LYS A C 1
ATOM 541 O O . LYS A 1 69 ? -14.262 -0.332 40.036 1.00 92.12 69 LYS A O 1
ATOM 546 N N . GLN A 1 70 ? -15.201 -2.370 39.893 1.00 91.06 70 GLN A N 1
ATOM 547 C CA . GLN A 1 70 ? -14.175 -3.082 40.655 1.00 91.06 70 GLN A CA 1
ATOM 548 C C . GLN A 1 70 ? -12.933 -3.412 39.817 1.00 91.06 70 GLN A C 1
ATOM 550 O O . GLN A 1 70 ? -11.898 -3.749 40.384 1.00 91.06 70 GLN A O 1
ATOM 555 N N . ALA A 1 71 ? -13.009 -3.313 38.485 1.00 93.38 71 ALA A N 1
ATOM 556 C CA . ALA A 1 71 ? -11.856 -3.522 37.623 1.00 93.38 71 ALA A CA 1
ATOM 557 C C . ALA A 1 71 ? -10.835 -2.402 37.850 1.00 93.38 71 ALA A C 1
ATOM 559 O O . ALA A 1 71 ? -11.128 -1.218 37.650 1.00 93.38 71 ALA A O 1
ATOM 560 N N . THR A 1 72 ? -9.632 -2.775 38.270 1.00 94.69 72 THR A N 1
ATOM 561 C CA . THR A 1 72 ? -8.534 -1.844 38.556 1.00 94.69 72 THR A CA 1
ATOM 562 C C . THR A 1 72 ? -7.659 -1.581 37.335 1.00 94.69 72 THR A C 1
ATOM 564 O O . THR A 1 72 ? -7.049 -0.517 37.259 1.00 94.69 72 THR A O 1
ATOM 567 N N . GLU A 1 73 ? -7.640 -2.495 36.362 1.00 95.69 73 GLU A N 1
ATOM 568 C CA . GLU A 1 73 ? -6.864 -2.381 35.127 1.00 95.69 73 GLU A CA 1
ATOM 569 C C . GLU A 1 73 ? -7.717 -2.579 33.866 1.00 95.69 73 GLU A C 1
ATOM 571 O O . GLU A 1 73 ? -8.739 -3.266 33.876 1.00 95.69 73 GLU A O 1
ATOM 576 N N . ILE A 1 74 ? -7.272 -1.976 32.763 1.00 97.00 74 ILE A N 1
ATOM 577 C CA . ILE A 1 74 ? -7.761 -2.251 31.411 1.00 97.00 74 ILE A CA 1
ATOM 578 C C . ILE A 1 74 ? -6.582 -2.292 30.445 1.00 97.00 74 ILE A C 1
ATOM 580 O O . ILE A 1 74 ? -5.714 -1.420 30.473 1.00 97.00 74 ILE A O 1
ATOM 584 N N . ARG A 1 75 ? -6.571 -3.290 29.558 1.00 97.50 75 ARG A N 1
ATOM 585 C CA . ARG A 1 75 ? -5.575 -3.409 28.489 1.00 97.50 75 ARG A CA 1
ATOM 586 C C . ARG A 1 75 ? -6.259 -3.346 27.135 1.00 97.50 75 ARG A C 1
ATOM 588 O O . ARG A 1 75 ? -7.169 -4.124 26.860 1.00 97.50 75 ARG A O 1
ATOM 595 N N . VAL A 1 76 ? -5.829 -2.408 26.300 1.00 97.62 76 VAL A N 1
ATOM 596 C CA . VAL A 1 76 ? -6.374 -2.184 24.959 1.00 97.62 76 VAL A CA 1
ATOM 597 C C . VAL A 1 76 ? -5.305 -2.517 23.931 1.00 97.62 76 VAL A C 1
ATOM 599 O O . VAL A 1 76 ? -4.258 -1.877 23.900 1.00 97.62 76 VAL A O 1
ATOM 602 N N . TYR A 1 77 ? -5.591 -3.497 23.079 1.00 96.94 77 TYR A N 1
ATOM 603 C CA . TYR A 1 77 ? -4.748 -3.884 21.950 1.00 96.94 77 TYR A CA 1
ATOM 604 C C . TYR A 1 77 ? -5.318 -3.253 20.679 1.00 96.94 77 TYR A C 1
ATOM 606 O O . TYR A 1 77 ? -6.460 -3.534 20.320 1.00 96.94 77 TYR A O 1
ATOM 614 N N . GLU A 1 78 ? -4.553 -2.391 20.014 1.00 94.75 78 GLU A N 1
ATOM 615 C CA . GLU A 1 78 ? -5.002 -1.676 18.813 1.00 94.75 78 GLU A CA 1
ATOM 616 C C . GLU A 1 78 ? -3.853 -1.562 17.804 1.00 94.75 78 GLU A C 1
ATOM 618 O O . GLU A 1 78 ? -2.710 -1.300 18.165 1.00 94.75 78 GLU A O 1
ATOM 623 N N . ASP A 1 79 ? -4.154 -1.765 16.529 1.00 91.00 79 ASP A N 1
ATOM 624 C CA . ASP A 1 79 ? -3.197 -1.768 15.418 1.00 91.00 79 ASP A CA 1
ATOM 625 C C . ASP A 1 79 ? -2.866 -0.354 14.914 1.00 91.00 79 ASP A C 1
ATOM 627 O O . ASP A 1 79 ? -1.759 -0.068 14.456 1.00 91.00 79 ASP A O 1
ATOM 631 N N . ARG A 1 80 ? -3.817 0.580 15.026 1.00 89.81 80 ARG A N 1
ATOM 632 C CA . ARG A 1 80 ? -3.677 1.933 14.473 1.00 89.81 80 ARG A CA 1
ATOM 633 C C . ARG A 1 80 ? -2.977 2.885 15.452 1.00 89.81 80 ARG A C 1
ATOM 635 O O . ARG A 1 80 ? -3.532 3.173 16.521 1.00 89.81 80 ARG A O 1
ATOM 642 N N . PRO A 1 81 ? -1.844 3.518 15.076 1.00 91.38 81 PRO A N 1
ATOM 643 C CA . PRO A 1 81 ? -1.131 4.458 15.951 1.00 91.38 81 PRO A CA 1
ATOM 644 C C . PRO A 1 81 ? -1.997 5.640 16.404 1.00 91.38 81 PRO A C 1
ATOM 646 O O . PRO A 1 81 ? -1.996 6.017 17.574 1.00 91.38 81 PRO A O 1
ATOM 649 N N . LYS A 1 82 ? -2.811 6.199 15.495 1.00 92.38 82 LYS A N 1
ATOM 650 C CA . LYS A 1 82 ? -3.736 7.298 15.824 1.00 92.38 82 LYS A CA 1
ATOM 651 C C . LYS A 1 82 ? -4.766 6.893 16.874 1.00 92.38 82 LYS A C 1
ATOM 653 O O . LYS A 1 82 ? -5.093 7.692 17.746 1.00 92.38 82 LYS A O 1
ATOM 658 N N . HIS A 1 83 ? -5.273 5.666 16.794 1.00 94.06 83 HIS A N 1
ATOM 659 C CA . HIS A 1 83 ? -6.227 5.166 17.771 1.00 94.06 83 HIS A CA 1
ATOM 660 C C . HIS A 1 83 ? -5.572 4.866 19.109 1.00 94.06 83 HIS A C 1
ATOM 662 O O . HIS A 1 83 ? -6.107 5.255 20.140 1.00 94.06 83 HIS A O 1
ATOM 668 N N . THR A 1 84 ? -4.383 4.268 19.080 1.00 95.94 84 THR A N 1
ATOM 669 C CA . THR A 1 84 ? -3.557 4.054 20.269 1.00 95.94 84 THR A CA 1
ATOM 670 C C . THR A 1 84 ? -3.361 5.369 21.031 1.00 95.94 84 THR A C 1
ATOM 672 O O . THR A 1 84 ? -3.650 5.444 22.224 1.00 95.94 84 THR A O 1
ATOM 675 N N . THR A 1 85 ? -2.941 6.437 20.344 1.00 95.94 85 THR A N 1
ATOM 676 C CA . THR A 1 85 ? -2.817 7.773 20.949 1.00 95.94 85 THR A CA 1
ATOM 677 C C . THR A 1 85 ? -4.161 8.282 21.469 1.00 95.94 85 THR A C 1
ATOM 679 O O . THR A 1 85 ? -4.234 8.733 22.608 1.00 95.94 85 THR A O 1
ATOM 682 N N . GLY A 1 86 ? -5.235 8.145 20.684 1.00 96.31 86 GLY A N 1
ATOM 683 C CA . GLY A 1 86 ? -6.585 8.550 21.083 1.00 96.31 86 GLY A CA 1
ATOM 684 C C . GLY A 1 86 ? -7.089 7.868 22.360 1.00 96.31 86 GLY A C 1
ATOM 685 O O . GLY A 1 86 ? -7.698 8.528 23.199 1.00 96.31 86 GLY A O 1
ATOM 686 N N . PHE A 1 87 ? -6.803 6.578 22.553 1.00 97.94 87 PHE A N 1
ATOM 687 C CA . PHE A 1 87 ? -7.166 5.856 23.775 1.00 97.94 87 PHE A CA 1
ATOM 688 C C . PHE A 1 87 ? -6.308 6.250 24.971 1.00 97.94 87 PHE A C 1
ATOM 690 O O . PHE A 1 87 ? -6.845 6.413 26.064 1.00 97.94 87 PHE A O 1
ATOM 697 N N . ARG A 1 88 ? -4.997 6.454 24.778 1.00 98.00 88 ARG A N 1
ATOM 698 C CA . ARG A 1 88 ? -4.110 6.933 25.852 1.00 98.00 88 ARG A CA 1
ATOM 699 C C . ARG A 1 88 ? -4.576 8.287 26.380 1.00 98.00 88 ARG A C 1
ATOM 701 O O . ARG A 1 88 ? -4.717 8.450 27.588 1.00 98.00 88 ARG A O 1
ATOM 708 N N . THR A 1 89 ? -4.865 9.225 25.477 1.00 97.94 89 THR A N 1
ATOM 709 C CA . THR A 1 89 ? -5.415 10.539 25.834 1.00 97.94 89 THR A CA 1
ATOM 710 C C . THR A 1 89 ? -6.759 10.398 26.543 1.00 97.94 89 THR A C 1
ATOM 712 O O . THR A 1 89 ? -6.932 10.958 27.620 1.00 97.94 89 THR A O 1
ATOM 715 N N . PHE A 1 90 ? -7.671 9.588 26.000 1.00 97.94 90 PHE A N 1
ATOM 716 C CA . PHE A 1 90 ? -8.986 9.357 26.596 1.00 97.94 90 PHE A CA 1
ATOM 717 C C . PHE A 1 90 ? -8.914 8.845 28.041 1.00 97.94 90 PHE A C 1
ATOM 719 O O . PHE A 1 90 ? -9.569 9.412 28.910 1.00 97.94 90 PHE A O 1
ATOM 726 N N . PHE A 1 91 ? -8.118 7.811 28.334 1.00 98.12 91 PHE A N 1
ATOM 727 C CA . PHE A 1 91 ? -8.031 7.279 29.700 1.00 98.12 91 PHE A CA 1
ATOM 728 C C . PHE A 1 91 ? -7.337 8.242 30.670 1.00 98.12 91 PHE A C 1
ATOM 730 O O . PHE A 1 91 ? -7.715 8.298 31.840 1.00 98.12 91 PHE A O 1
ATOM 737 N N . ALA A 1 92 ? -6.364 9.029 30.198 1.00 97.50 92 ALA A N 1
ATOM 738 C CA . ALA A 1 92 ? -5.748 10.079 31.006 1.00 97.50 92 ALA A CA 1
ATOM 739 C C . ALA A 1 92 ? -6.770 11.165 31.386 1.00 97.50 92 ALA A C 1
ATOM 741 O O . ALA A 1 92 ? -6.895 11.509 32.562 1.00 97.50 92 ALA A O 1
ATOM 742 N N . GLU A 1 93 ? -7.548 11.648 30.413 1.00 97.12 93 GLU A N 1
ATOM 743 C CA . GLU A 1 93 ? -8.616 12.630 30.633 1.00 97.12 93 GLU A CA 1
ATOM 744 C C . GLU A 1 93 ? -9.728 12.072 31.528 1.00 97.12 93 GLU A C 1
ATOM 746 O O . GLU A 1 93 ? -10.172 12.747 32.456 1.00 97.12 93 GLU A O 1
ATOM 751 N N . TYR A 1 94 ? -10.142 10.824 31.300 1.00 96.31 94 TYR A N 1
ATOM 752 C CA . TYR A 1 94 ? -11.140 10.137 32.117 1.00 96.31 94 TYR A CA 1
ATOM 753 C C . TYR A 1 94 ? -10.697 10.044 33.586 1.00 96.31 94 TYR A C 1
ATOM 755 O O . TYR A 1 94 ? -11.443 10.433 34.484 1.00 96.31 94 TYR A O 1
ATOM 763 N N . ASN A 1 95 ? -9.461 9.609 33.850 1.00 96.31 95 ASN A N 1
ATOM 764 C CA . ASN A 1 95 ? -8.928 9.530 35.212 1.00 96.31 95 ASN A CA 1
ATOM 765 C C . ASN A 1 95 ? -8.794 10.914 35.867 1.00 96.31 95 ASN A C 1
ATOM 767 O O . ASN A 1 95 ? -9.113 11.063 37.046 1.00 96.31 95 ASN A O 1
ATOM 771 N N . GLN A 1 96 ? -8.372 11.935 35.115 1.00 95.75 96 GLN A N 1
ATOM 772 C CA . GLN A 1 96 ? -8.302 13.310 35.616 1.00 95.75 96 GLN A CA 1
ATOM 773 C C . GLN A 1 96 ? -9.689 13.834 36.018 1.00 95.75 96 GLN A C 1
ATOM 775 O O . GLN A 1 96 ? -9.833 14.478 37.059 1.00 95.75 96 GLN A O 1
ATOM 780 N N . GLN A 1 97 ? -10.723 13.532 35.227 1.00 93.56 97 GLN A N 1
ATOM 781 C CA . GLN A 1 97 ? -12.104 13.889 35.553 1.00 93.56 97 GLN A CA 1
ATOM 782 C C . GLN A 1 97 ? -12.569 13.198 36.839 1.00 93.56 97 GLN A C 1
ATOM 784 O O . GLN A 1 97 ? -13.077 13.880 37.728 1.00 93.56 97 GLN A O 1
ATOM 789 N N . GLN A 1 98 ? -12.328 11.891 36.991 1.00 91.69 98 GLN A N 1
ATOM 790 C CA . GLN A 1 98 ? -12.669 11.162 38.221 1.00 91.69 98 GLN A CA 1
ATOM 791 C C . GLN A 1 98 ? -11.971 11.760 39.449 1.00 91.69 98 GLN A C 1
ATOM 793 O O . GLN A 1 98 ? -12.619 12.043 40.453 1.00 91.69 98 GLN A O 1
ATOM 798 N N . GLN A 1 99 ? -10.677 12.072 39.349 1.00 91.62 99 GLN A N 1
ATOM 799 C CA . GLN A 1 99 ? -9.934 12.720 40.435 1.00 91.62 99 GLN A CA 1
ATOM 800 C C . GLN A 1 99 ? -10.502 14.102 40.788 1.00 91.62 99 GLN A C 1
ATOM 802 O O . GLN A 1 99 ? -10.618 14.437 41.966 1.00 91.62 99 GLN A O 1
ATOM 807 N N . SER A 1 100 ? -10.906 14.892 39.787 1.00 92.00 100 SER A N 1
ATOM 808 C CA . SER A 1 100 ? -11.497 16.220 40.008 1.00 92.00 100 SER A CA 1
ATOM 809 C C . SER A 1 100 ? -12.843 16.179 40.744 1.00 92.00 100 SER A C 1
ATOM 811 O O . SER A 1 100 ? -13.216 17.152 41.399 1.00 92.00 100 SER A O 1
ATOM 813 N N . LEU A 1 101 ? -13.559 15.051 40.675 1.00 92.00 101 LEU A N 1
ATOM 814 C CA . LEU A 1 101 ? -14.823 14.840 41.380 1.00 92.00 101 LEU A CA 1
ATOM 815 C C . LEU A 1 101 ? -14.627 14.472 42.861 1.00 92.00 101 LEU A C 1
ATOM 817 O O . LEU A 1 101 ? -15.578 14.584 43.640 1.00 92.00 101 LEU A O 1
ATOM 821 N N . GLY A 1 102 ? -13.419 14.065 43.270 1.00 88.56 102 GLY A N 1
ATOM 822 C CA . GLY A 1 102 ? -13.097 13.698 44.650 1.00 88.56 102 GLY A CA 1
ATOM 823 C C . GLY A 1 102 ? -14.058 12.643 45.202 1.00 88.56 102 GLY A C 1
ATOM 824 O O . GLY A 1 102 ? -14.254 11.591 44.605 1.00 88.56 102 GLY A O 1
ATOM 825 N N . SER A 1 103 ? -14.734 12.944 46.314 1.00 86.31 103 SER A N 1
ATOM 826 C CA . SER A 1 103 ? -15.714 12.035 46.933 1.00 86.31 103 SER A CA 1
ATOM 827 C C . SER A 1 103 ? -16.967 11.761 46.088 1.00 86.31 103 SER A C 1
ATOM 829 O O . SER A 1 103 ? -17.765 10.900 46.452 1.00 86.31 103 SER A O 1
ATOM 831 N N . ARG A 1 104 ? -17.166 12.487 44.979 1.00 89.88 104 ARG A N 1
ATOM 832 C CA . ARG A 1 104 ? -18.254 12.262 44.013 1.00 89.88 104 ARG A CA 1
ATOM 833 C C . ARG A 1 104 ? -17.824 11.428 42.805 1.00 89.88 104 ARG A C 1
ATOM 835 O O . ARG A 1 104 ? -18.635 11.249 41.898 1.00 89.88 104 ARG A O 1
ATOM 842 N N . ALA A 1 105 ? -16.572 10.971 42.760 1.00 89.69 105 ALA A N 1
ATOM 843 C CA . ALA A 1 105 ? -16.089 10.091 41.704 1.00 89.69 105 ALA A CA 1
ATOM 844 C C . ALA A 1 105 ? -16.935 8.811 41.647 1.00 89.69 105 ALA A C 1
ATOM 846 O O . ALA A 1 105 ? -17.354 8.272 42.674 1.00 89.69 105 ALA A O 1
ATOM 847 N N . SER A 1 106 ? -17.206 8.320 40.440 1.00 90.56 106 SER A N 1
ATOM 848 C CA . SER A 1 106 ? -18.001 7.104 40.247 1.00 90.56 106 SER A CA 1
ATOM 849 C C . SER A 1 106 ? -17.194 5.827 40.488 1.00 90.56 106 SER A C 1
ATOM 851 O O . SER A 1 106 ? -17.805 4.777 40.732 1.00 90.56 106 SER A O 1
ATOM 853 N N . ARG A 1 107 ? -15.858 5.928 40.411 1.00 92.69 107 ARG A N 1
ATOM 854 C CA . ARG A 1 107 ? -14.855 4.887 40.668 1.00 92.69 107 ARG A CA 1
ATOM 855 C C . ARG A 1 107 ? -13.468 5.496 40.930 1.00 92.69 107 ARG A C 1
ATOM 857 O O . ARG A 1 107 ? -13.216 6.647 40.582 1.00 92.69 107 ARG A O 1
ATOM 864 N N . GLU A 1 108 ? -12.555 4.688 41.465 1.00 91.62 108 GLU A N 1
ATOM 865 C CA . GLU A 1 108 ? -11.121 5.012 41.531 1.00 91.62 108 GLU A CA 1
ATOM 866 C C . GLU A 1 108 ? -10.480 5.047 40.130 1.00 91.62 108 GLU A C 1
ATOM 868 O O . GLU A 1 108 ? -10.975 4.363 39.225 1.00 91.62 108 GLU A O 1
ATOM 873 N N . PRO A 1 109 ? -9.368 5.778 39.917 1.00 92.88 109 PRO A N 1
ATOM 874 C CA . PRO A 1 109 ? -8.658 5.788 38.638 1.00 92.88 109 PRO A CA 1
ATOM 875 C C . PRO A 1 109 ? -8.357 4.376 38.116 1.00 92.88 109 PRO A C 1
ATOM 877 O O . PRO A 1 109 ? -7.989 3.484 38.880 1.00 92.88 109 PRO A O 1
ATOM 880 N N . ILE A 1 110 ? -8.520 4.159 36.809 1.00 96.00 110 ILE A N 1
ATOM 881 C CA . ILE A 1 110 ? -8.217 2.873 36.169 1.00 96.00 110 ILE A CA 1
ATOM 882 C C . ILE A 1 110 ? -6.785 2.858 35.628 1.00 96.00 110 ILE A C 1
ATOM 884 O O . ILE A 1 110 ? -6.360 3.796 34.949 1.00 96.00 110 ILE A O 1
ATOM 888 N N . ALA A 1 111 ? -6.040 1.785 35.894 1.00 97.25 111 ALA A N 1
ATOM 889 C CA . ALA A 1 111 ? -4.740 1.548 35.279 1.00 97.25 111 ALA A CA 1
ATOM 890 C C . ALA A 1 111 ? -4.939 1.104 33.820 1.00 97.25 111 ALA A C 1
ATOM 892 O O . ALA A 1 111 ? -5.232 -0.058 33.546 1.00 97.25 111 ALA A O 1
ATOM 893 N N . ALA A 1 112 ? -4.833 2.047 32.882 1.00 97.38 112 ALA A N 1
ATOM 894 C CA . ALA A 1 112 ? -5.028 1.784 31.460 1.00 97.38 112 ALA A CA 1
ATOM 895 C C . ALA A 1 112 ? -3.696 1.565 30.730 1.00 97.38 112 ALA A C 1
ATOM 897 O O . ALA A 1 112 ? -2.862 2.468 30.654 1.00 97.38 112 ALA A O 1
ATOM 898 N N . GLU A 1 113 ? -3.530 0.390 30.129 1.00 97.81 113 GLU A N 1
ATOM 899 C CA . GLU A 1 113 ? -2.423 0.068 29.232 1.00 97.81 113 GLU A CA 1
ATOM 900 C C . GLU A 1 113 ? -2.940 0.009 27.789 1.00 97.81 113 GLU A C 1
ATOM 902 O O . GLU A 1 113 ? -3.837 -0.769 27.468 1.00 97.81 113 GLU A O 1
ATOM 907 N N . VAL A 1 114 ? -2.384 0.832 26.896 1.00 97.75 114 VAL A N 1
ATOM 908 C CA . VAL A 1 114 ? -2.734 0.809 25.467 1.00 97.75 114 VAL A CA 1
ATOM 909 C C . VAL A 1 114 ? -1.531 0.335 24.665 1.00 97.75 114 VAL A C 1
ATOM 911 O O . VAL A 1 114 ? -0.520 1.042 24.546 1.00 97.75 114 VAL A O 1
ATOM 914 N N . ILE A 1 115 ? -1.669 -0.862 24.111 1.00 97.31 115 ILE A N 1
ATOM 915 C CA . ILE A 1 115 ? -0.631 -1.637 23.446 1.00 97.31 115 ILE A CA 1
ATOM 916 C C . ILE A 1 115 ? -0.853 -1.504 21.943 1.00 97.31 115 ILE A C 1
ATOM 918 O O . ILE A 1 115 ? -1.848 -1.992 21.403 1.00 97.31 115 ILE A O 1
ATOM 922 N N . GLN A 1 116 ? 0.082 -0.829 21.271 1.00 94.75 116 GLN A N 1
ATOM 923 C CA . GLN A 1 116 ? 0.073 -0.771 19.815 1.00 94.75 116 GLN A CA 1
ATOM 924 C C . GLN A 1 116 ? 0.571 -2.108 19.274 1.00 94.75 116 GLN A C 1
ATOM 926 O O . GLN A 1 116 ? 1.718 -2.485 19.517 1.00 94.75 116 GLN A O 1
ATOM 931 N N . VAL A 1 117 ? -0.283 -2.817 18.549 1.00 93.75 117 VAL A N 1
ATOM 932 C CA . VAL A 1 117 ? 0.069 -4.086 17.912 1.00 93.75 117 VAL A CA 1
ATOM 933 C C . VAL A 1 117 ? 0.538 -3.794 16.491 1.00 93.75 117 VAL A C 1
ATOM 935 O O . VAL A 1 117 ? -0.065 -2.985 15.793 1.00 93.75 117 VAL A O 1
ATOM 938 N N . ALA A 1 118 ? 1.641 -4.407 16.063 1.00 87.25 118 ALA A N 1
ATOM 939 C CA . ALA A 1 118 ? 2.081 -4.279 14.679 1.00 87.25 118 ALA A CA 1
ATOM 940 C C . ALA A 1 118 ? 1.032 -4.908 13.753 1.00 87.25 118 ALA A C 1
ATOM 942 O O . ALA A 1 118 ? 0.629 -6.053 13.968 1.00 87.25 118 ALA A O 1
ATOM 943 N N . ASP A 1 119 ? 0.597 -4.158 12.743 1.00 79.00 119 ASP A N 1
ATOM 944 C CA . ASP A 1 119 ? -0.285 -4.696 11.715 1.00 79.00 119 ASP A CA 1
ATOM 945 C C . ASP A 1 119 ? 0.461 -5.781 10.930 1.00 79.00 119 ASP A C 1
ATOM 947 O O . ASP A 1 119 ? 1.557 -5.556 10.411 1.00 79.00 119 ASP A O 1
ATOM 951 N N . ILE A 1 120 ? -0.131 -6.970 10.868 1.00 77.19 120 ILE A N 1
ATOM 952 C CA . ILE A 1 120 ? 0.341 -8.047 10.007 1.00 77.19 120 ILE A CA 1
ATOM 953 C C . ILE A 1 120 ? -0.529 -7.974 8.761 1.00 77.19 120 ILE A C 1
ATOM 955 O O . ILE A 1 120 ? -1.559 -8.648 8.662 1.00 77.19 120 ILE A O 1
ATOM 959 N N . SER A 1 121 ? -0.118 -7.127 7.817 1.00 70.00 121 SER A N 1
ATOM 960 C CA . SER A 1 121 ? -0.812 -7.044 6.540 1.00 70.00 121 SER A CA 1
ATOM 961 C C . SER A 1 121 ? -0.692 -8.385 5.821 1.00 70.00 121 SER A C 1
ATOM 963 O O . SER A 1 121 ? 0.403 -8.901 5.586 1.00 70.00 121 SER A O 1
ATOM 965 N N . THR A 1 122 ? -1.841 -8.962 5.492 1.00 74.81 122 THR A N 1
ATOM 966 C CA . THR A 1 122 ? -1.934 -10.116 4.604 1.00 74.81 122 THR A CA 1
ATOM 967 C C . THR A 1 122 ? -2.592 -9.629 3.331 1.00 74.81 122 THR A C 1
ATOM 969 O O . THR A 1 122 ? -3.758 -9.239 3.328 1.00 74.81 122 THR A O 1
ATOM 972 N N . ASN A 1 123 ? -1.817 -9.613 2.254 1.00 78.75 123 ASN A N 1
ATOM 973 C CA . ASN A 1 123 ? -2.337 -9.297 0.937 1.00 78.75 123 ASN A CA 1
ATOM 974 C C . ASN A 1 123 ? -2.808 -10.593 0.285 1.00 78.75 123 ASN A C 1
ATOM 976 O O . ASN A 1 123 ? -2.193 -11.650 0.456 1.00 78.75 123 ASN A O 1
ATOM 980 N N . LEU A 1 124 ? -3.909 -10.509 -0.452 1.00 83.12 124 LEU A N 1
ATOM 981 C CA . LEU A 1 124 ? -4.271 -11.575 -1.370 1.00 83.12 124 LEU A CA 1
ATOM 982 C C . LEU A 1 124 ? -3.262 -11.600 -2.520 1.00 83.12 124 LEU A C 1
ATOM 984 O O . LEU A 1 124 ? -2.591 -10.607 -2.809 1.00 83.12 124 LEU A O 1
ATOM 988 N N . ASP A 1 125 ? -3.169 -12.749 -3.182 1.00 87.88 125 ASP A N 1
ATOM 989 C CA . ASP A 1 125 ? -2.543 -12.791 -4.497 1.00 87.88 125 ASP A CA 1
ATOM 990 C C . ASP A 1 125 ? -3.239 -11.757 -5.411 1.00 87.88 125 ASP A C 1
ATOM 992 O O . ASP A 1 125 ? -4.474 -11.704 -5.404 1.00 87.88 125 ASP A O 1
ATOM 996 N N . PRO A 1 126 ? -2.505 -10.926 -6.176 1.00 86.62 126 PRO A N 1
ATOM 997 C CA . PRO A 1 126 ? -3.112 -9.856 -6.966 1.00 86.62 126 PRO A CA 1
ATOM 998 C C . PRO A 1 126 ? -4.201 -10.340 -7.930 1.00 86.62 126 PRO A C 1
ATOM 1000 O O . PRO A 1 126 ? -5.187 -9.637 -8.143 1.00 86.62 126 PRO A O 1
ATOM 1003 N N . VAL A 1 127 ? -4.069 -11.548 -8.491 1.00 88.81 127 VAL A N 1
ATOM 1004 C CA . VAL A 1 127 ? -5.089 -12.135 -9.372 1.00 88.81 127 VAL A CA 1
ATOM 1005 C C . VAL A 1 127 ? -6.350 -12.450 -8.583 1.00 88.81 127 VAL A C 1
ATOM 1007 O O . VAL A 1 127 ? -7.454 -12.100 -9.005 1.00 88.81 127 VAL A O 1
ATOM 1010 N N . VAL A 1 128 ? -6.182 -13.071 -7.417 1.00 92.12 128 VAL A N 1
ATOM 1011 C CA . VAL A 1 128 ? -7.287 -13.389 -6.509 1.00 92.12 128 VAL A CA 1
ATOM 1012 C C . VAL A 1 128 ? -7.974 -12.113 -6.029 1.00 92.12 128 VAL A C 1
ATOM 1014 O O . VAL A 1 128 ? -9.198 -12.035 -6.054 1.00 92.12 128 VAL A O 1
ATOM 1017 N N . GLU A 1 129 ? -7.214 -11.086 -5.649 1.00 90.94 129 GLU A N 1
ATOM 1018 C CA . GLU A 1 129 ? -7.774 -9.811 -5.199 1.00 90.94 129 GLU A CA 1
ATOM 1019 C C . GLU A 1 129 ? -8.614 -9.145 -6.289 1.00 90.94 129 GLU A C 1
ATOM 1021 O O . GLU A 1 129 ? -9.757 -8.757 -6.043 1.00 90.94 129 GLU A O 1
ATOM 1026 N N . VAL A 1 130 ? -8.086 -9.057 -7.513 1.00 91.06 130 VAL A N 1
ATOM 1027 C CA . VAL A 1 130 ? -8.813 -8.478 -8.649 1.00 91.06 130 VAL A CA 1
ATOM 1028 C C . VAL A 1 130 ? -10.077 -9.276 -8.957 1.00 91.06 130 VAL A C 1
ATOM 1030 O O . VAL A 1 130 ? -11.126 -8.676 -9.202 1.00 91.06 130 VAL A O 1
ATOM 1033 N N . ALA A 1 131 ? -10.015 -10.608 -8.896 1.00 93.25 131 ALA A N 1
ATOM 1034 C CA . ALA A 1 131 ? -11.176 -11.467 -9.100 1.00 93.25 131 ALA A CA 1
ATOM 1035 C C . ALA A 1 131 ? -12.262 -11.236 -8.034 1.00 93.25 131 ALA A C 1
ATOM 1037 O O . ALA A 1 131 ? -13.436 -11.078 -8.380 1.00 93.25 131 ALA A O 1
ATOM 1038 N N . GLU A 1 132 ? -11.885 -11.139 -6.757 1.00 94.00 132 GLU A N 1
ATOM 1039 C CA . GLU A 1 132 ? -12.814 -10.853 -5.659 1.00 94.00 132 GLU A CA 1
ATOM 1040 C C . GLU A 1 132 ? -13.423 -9.451 -5.784 1.00 94.00 132 GLU A C 1
ATOM 1042 O O . GLU A 1 132 ? -14.639 -9.279 -5.674 1.00 94.00 132 GLU A O 1
ATOM 1047 N N . VAL A 1 133 ? -12.619 -8.433 -6.105 1.00 93.19 133 VAL A N 1
ATOM 1048 C CA . VAL A 1 133 ? -13.122 -7.072 -6.344 1.00 93.19 133 VAL A CA 1
ATOM 1049 C C . VAL A 1 133 ? -14.086 -7.046 -7.532 1.00 93.19 133 VAL A C 1
ATOM 1051 O O . VAL A 1 133 ? -15.154 -6.434 -7.443 1.00 93.19 133 VAL A O 1
ATOM 1054 N N . GLN A 1 134 ? -13.775 -7.750 -8.622 1.00 93.56 134 GLN A N 1
ATOM 1055 C CA . GLN A 1 134 ? -14.674 -7.869 -9.769 1.00 93.56 134 GLN A CA 1
ATOM 1056 C C . GLN A 1 134 ? -15.976 -8.587 -9.393 1.00 93.56 134 GLN A C 1
ATOM 1058 O O . GLN A 1 134 ? -17.057 -8.171 -9.817 1.00 93.56 134 GLN A O 1
ATOM 1063 N N . HIS A 1 135 ? -15.909 -9.626 -8.559 1.00 94.38 135 HIS A N 1
ATOM 1064 C CA . HIS A 1 135 ? -17.092 -10.310 -8.048 1.00 94.38 135 HIS A CA 1
ATOM 1065 C C . HIS A 1 135 ? -17.982 -9.376 -7.208 1.00 94.38 135 HIS A C 1
ATOM 1067 O O . HIS A 1 135 ? -19.208 -9.365 -7.379 1.00 94.38 135 HIS A O 1
ATOM 1073 N N . LEU A 1 136 ? -17.383 -8.531 -6.364 1.00 92.88 136 LEU A N 1
ATOM 1074 C CA . LEU A 1 136 ? -18.098 -7.507 -5.596 1.00 92.88 136 LEU A CA 1
ATOM 1075 C C . LEU A 1 136 ? -18.762 -6.463 -6.506 1.00 92.88 136 LEU A C 1
ATOM 1077 O O . LEU A 1 136 ? -19.921 -6.104 -6.278 1.00 92.88 136 LEU A O 1
ATOM 1081 N N . VAL A 1 137 ? -18.069 -6.010 -7.556 1.00 92.81 137 VAL A N 1
ATOM 1082 C CA . VAL A 1 137 ? -18.618 -5.089 -8.569 1.00 92.81 137 VAL A CA 1
ATOM 1083 C C . VAL A 1 137 ? -19.801 -5.724 -9.302 1.00 92.81 137 VAL A C 1
ATOM 1085 O O . VAL A 1 137 ? -20.859 -5.106 -9.423 1.00 92.81 137 VAL A O 1
ATOM 1088 N N . ASN A 1 138 ? -19.679 -6.982 -9.724 1.00 93.31 138 ASN A N 1
ATOM 1089 C CA . ASN A 1 138 ? -20.755 -7.707 -10.402 1.00 93.31 138 ASN A CA 1
ATOM 1090 C C . ASN A 1 138 ? -21.983 -7.872 -9.498 1.00 93.31 138 ASN A C 1
ATOM 1092 O O . ASN A 1 138 ? -23.109 -7.599 -9.917 1.00 93.31 138 ASN A O 1
ATOM 1096 N N . SER A 1 139 ? -21.767 -8.252 -8.237 1.00 92.44 139 SER A N 1
ATOM 1097 C CA . SER A 1 139 ? -22.830 -8.386 -7.234 1.00 92.44 139 SER A CA 1
ATOM 1098 C C . SER A 1 139 ? -23.535 -7.052 -6.978 1.00 92.44 139 SER A C 1
ATOM 1100 O O . SER A 1 139 ? -24.764 -6.986 -6.922 1.00 92.44 139 SER A O 1
ATOM 1102 N N . HIS A 1 140 ? -22.768 -5.961 -6.887 1.00 90.44 140 HIS A N 1
ATOM 1103 C CA . HIS A 1 140 ? -23.307 -4.608 -6.797 1.00 90.44 140 HIS A CA 1
ATOM 1104 C C . HIS A 1 140 ? -24.182 -4.263 -8.010 1.00 90.44 140 HIS A C 1
ATOM 1106 O O . HIS A 1 140 ? -25.331 -3.845 -7.842 1.00 90.44 140 HIS A O 1
ATOM 1112 N N . ASN A 1 141 ? -23.667 -4.477 -9.222 1.00 90.88 141 ASN A N 1
ATOM 1113 C CA . ASN A 1 141 ? -24.356 -4.149 -10.469 1.00 90.88 141 ASN A CA 1
ATOM 1114 C C . ASN A 1 141 ? -25.638 -4.961 -10.665 1.00 90.88 141 ASN A C 1
ATOM 1116 O O . ASN A 1 141 ? -26.626 -4.420 -11.166 1.00 90.88 141 ASN A O 1
ATOM 1120 N N . ALA A 1 142 ? -25.662 -6.223 -10.230 1.00 90.44 142 ALA A N 1
ATOM 1121 C CA . ALA A 1 142 ? -26.868 -7.046 -10.241 1.00 90.44 142 ALA A CA 1
ATOM 1122 C C . ALA A 1 142 ? -27.975 -6.432 -9.365 1.00 90.44 142 ALA A C 1
ATOM 1124 O O . ALA A 1 142 ? -29.112 -6.286 -9.814 1.00 90.44 142 ALA A O 1
ATOM 1125 N N . ILE A 1 143 ? -27.635 -5.987 -8.149 1.00 88.12 143 ILE A N 1
ATOM 1126 C CA . ILE A 1 143 ? -28.582 -5.335 -7.229 1.00 88.12 143 ILE A CA 1
ATOM 1127 C C . ILE A 1 143 ? -29.055 -3.986 -7.784 1.00 88.12 143 ILE A C 1
ATOM 1129 O O . ILE A 1 143 ? -30.232 -3.648 -7.660 1.00 88.12 143 ILE A O 1
ATOM 1133 N N . VAL A 1 144 ? -28.152 -3.199 -8.374 1.00 86.12 144 VAL A N 1
ATOM 1134 C CA . VAL A 1 144 ? -28.489 -1.908 -8.996 1.00 86.12 144 VAL A CA 1
ATOM 1135 C C . VAL A 1 144 ? -29.451 -2.104 -10.165 1.00 86.12 144 VAL A C 1
ATOM 1137 O O . VAL A 1 144 ? -30.461 -1.410 -10.234 1.00 86.12 144 VAL A O 1
ATOM 1140 N N . SER A 1 145 ? -29.193 -3.090 -11.026 1.00 83.00 145 SER A N 1
ATOM 1141 C CA . SER A 1 145 ? -30.009 -3.362 -12.218 1.00 83.00 145 SER A CA 1
ATOM 1142 C C . SER A 1 145 ? -31.437 -3.806 -11.880 1.00 83.00 145 SER A C 1
ATOM 1144 O O . SER A 1 145 ? -32.354 -3.581 -12.663 1.00 83.00 145 SER A O 1
ATOM 1146 N N . GLN A 1 146 ? -31.649 -4.406 -10.705 1.00 82.12 146 GLN A N 1
ATOM 1147 C CA . GLN A 1 146 ? -32.972 -4.833 -10.230 1.00 82.12 146 GLN A CA 1
ATOM 1148 C C . GLN A 1 146 ? -33.805 -3.696 -9.611 1.00 82.12 146 GLN A C 1
ATOM 1150 O O . GLN A 1 146 ? -35.001 -3.867 -9.372 1.00 82.12 146 GLN A O 1
ATOM 1155 N N . ARG A 1 147 ? -33.212 -2.530 -9.318 1.00 71.75 147 ARG A N 1
ATOM 1156 C CA . ARG A 1 147 ? -33.931 -1.395 -8.718 1.00 71.75 147 ARG A CA 1
ATOM 1157 C C . ARG A 1 147 ? -34.505 -0.494 -9.812 1.00 71.75 147 ARG A C 1
ATOM 1159 O O . ARG A 1 147 ? -33.759 0.139 -10.550 1.00 71.75 147 ARG A O 1
ATOM 1166 N N . SER A 1 148 ? -35.833 -0.365 -9.871 1.00 55.12 148 SER A N 1
ATOM 1167 C CA . SER A 1 148 ? -36.508 0.577 -10.777 1.00 55.12 148 SER A CA 1
ATOM 1168 C C . SER A 1 148 ? -36.028 2.021 -10.580 1.00 55.12 148 SER A C 1
ATOM 1170 O O . SER A 1 148 ? -36.175 2.581 -9.495 1.00 55.12 148 SER A O 1
ATOM 1172 N N . HIS A 1 149 ? -35.460 2.594 -11.649 1.00 54.75 149 HIS A N 1
ATOM 1173 C CA . HIS A 1 149 ? -35.389 4.009 -12.062 1.00 54.75 149 HIS A CA 1
ATOM 1174 C C . HIS A 1 149 ? -35.659 5.100 -10.997 1.00 54.75 149 HIS A C 1
ATOM 1176 O O . HIS A 1 149 ? -36.493 5.980 -11.199 1.00 54.75 149 HIS A O 1
ATOM 1182 N N . GLY A 1 150 ? -34.950 5.091 -9.863 1.00 52.50 150 GLY A N 1
ATOM 1183 C CA . GLY A 1 150 ? -35.159 6.123 -8.833 1.00 52.50 150 GLY A CA 1
ATOM 1184 C C . GLY A 1 150 ? -34.044 6.327 -7.806 1.00 52.50 150 GLY A C 1
ATOM 1185 O O . GLY A 1 150 ? -34.082 7.301 -7.055 1.00 52.50 150 GLY A O 1
ATOM 1186 N N . GLY A 1 151 ? -33.029 5.460 -7.759 1.00 51.06 151 GLY A N 1
ATOM 1187 C CA . GLY A 1 151 ? -31.924 5.568 -6.803 1.00 51.06 151 GLY A CA 1
ATOM 1188 C C . GLY A 1 151 ? -30.580 5.739 -7.502 1.00 51.06 151 GLY A C 1
ATOM 1189 O O . GLY A 1 151 ? -30.132 4.811 -8.156 1.00 51.06 151 GLY A O 1
ATOM 1190 N N . ARG A 1 152 ? -29.935 6.900 -7.314 1.00 54.66 152 ARG A N 1
ATOM 1191 C CA . ARG A 1 152 ? -28.588 7.286 -7.794 1.00 54.66 152 ARG A CA 1
ATOM 1192 C C . ARG A 1 152 ? -27.456 6.354 -7.322 1.00 54.66 152 ARG A C 1
ATOM 1194 O O . ARG A 1 152 ? -26.622 6.750 -6.505 1.00 54.66 152 ARG A O 1
ATOM 1201 N N . ARG A 1 153 ? -27.427 5.106 -7.761 1.00 65.94 153 ARG A N 1
ATOM 1202 C CA . ARG A 1 153 ? -26.206 4.305 -7.729 1.00 65.94 153 ARG A CA 1
ATOM 1203 C C . ARG A 1 153 ? -26.024 3.779 -9.130 1.00 65.94 153 ARG A C 1
ATOM 1205 O O . ARG A 1 153 ? -26.753 2.884 -9.534 1.00 65.94 153 ARG A O 1
ATOM 1212 N N . ASP A 1 154 ? -25.133 4.432 -9.854 1.00 81.38 154 ASP A N 1
ATOM 1213 C CA . ASP A 1 154 ? -24.754 4.015 -11.191 1.00 81.38 154 ASP A CA 1
ATOM 1214 C C . ASP A 1 154 ? -24.056 2.658 -11.100 1.00 81.38 154 ASP A C 1
ATOM 1216 O O . ASP A 1 154 ? -23.483 2.308 -10.061 1.00 81.38 154 ASP A O 1
ATOM 1220 N N . ARG A 1 155 ? -24.131 1.885 -12.184 1.00 86.75 155 ARG A N 1
ATOM 1221 C CA . ARG A 1 155 ? -23.326 0.672 -12.310 1.00 86.75 155 ARG A CA 1
ATOM 1222 C C . ARG A 1 155 ? -21.848 1.043 -12.201 1.00 86.75 155 ARG A C 1
ATOM 1224 O O . ARG A 1 155 ? -21.448 2.138 -12.586 1.00 86.75 155 ARG A O 1
ATOM 1231 N N . LEU A 1 156 ? -21.056 0.141 -11.644 1.00 90.62 156 LEU A N 1
ATOM 1232 C CA . LEU A 1 156 ? -19.625 0.315 -11.435 1.00 90.62 156 LEU A CA 1
ATOM 1233 C C . LEU A 1 156 ? -18.833 -0.574 -12.391 1.00 90.62 156 LEU A C 1
ATOM 1235 O O . LEU A 1 156 ? -19.287 -1.651 -12.773 1.00 90.62 156 LEU A O 1
ATOM 1239 N N . MET A 1 157 ? -17.618 -0.159 -12.716 1.00 90.25 157 MET A N 1
ATOM 1240 C CA . MET A 1 157 ? -16.650 -0.956 -13.457 1.00 90.25 157 MET A CA 1
ATOM 1241 C C . MET A 1 157 ? -15.242 -0.753 -12.899 1.00 90.25 157 MET A C 1
ATOM 1243 O O . MET A 1 157 ? -14.949 0.269 -12.271 1.00 90.25 157 MET A O 1
ATOM 1247 N N . ILE A 1 158 ? -14.364 -1.724 -13.144 1.00 90.19 158 ILE A N 1
ATOM 1248 C CA . ILE A 1 158 ? -12.934 -1.583 -12.874 1.00 90.19 158 ILE A CA 1
ATOM 1249 C C . ILE A 1 158 ? -12.281 -0.943 -14.103 1.00 90.19 158 ILE A C 1
ATOM 1251 O O . ILE A 1 158 ? -12.376 -1.473 -15.207 1.00 90.19 158 ILE A O 1
ATOM 1255 N N . LYS A 1 159 ? -11.604 0.190 -13.912 1.00 89.19 159 LYS A N 1
ATOM 1256 C CA . LYS A 1 159 ? -10.791 0.863 -14.930 1.00 89.19 159 LYS A CA 1
ATOM 1257 C C . LYS A 1 159 ? -9.309 0.701 -14.627 1.00 89.19 159 LYS A C 1
ATOM 1259 O O . LYS A 1 159 ? -8.890 0.849 -13.479 1.00 89.19 159 LYS A O 1
ATOM 1264 N N . LYS A 1 160 ? -8.517 0.441 -15.667 1.00 88.69 160 LYS A N 1
ATOM 1265 C CA . LYS A 1 160 ? -7.063 0.255 -15.604 1.00 88.69 160 LYS A CA 1
ATOM 1266 C C . LYS A 1 160 ? -6.353 1.520 -16.071 1.00 88.69 160 LYS A C 1
ATOM 1268 O O . LYS A 1 160 ? -6.358 1.793 -17.259 1.00 88.69 160 LYS A O 1
ATOM 1273 N N . THR A 1 161 ? -5.690 2.235 -15.169 1.00 89.31 161 THR A N 1
ATOM 1274 C CA . THR A 1 161 ? -4.764 3.322 -15.515 1.00 89.31 161 THR A CA 1
ATOM 1275 C C . THR A 1 161 ? -3.348 2.776 -15.626 1.00 89.31 161 THR A C 1
ATOM 1277 O O . THR A 1 161 ? -2.869 2.170 -14.672 1.00 89.31 161 THR A O 1
ATOM 1280 N N . VAL A 1 162 ? -2.648 3.043 -16.724 1.00 90.06 162 VAL A N 1
ATOM 1281 C CA . VAL A 1 162 ? -1.227 2.710 -16.884 1.00 90.06 162 VAL A CA 1
ATOM 1282 C C . VAL A 1 162 ? -0.393 3.953 -16.591 1.00 90.06 162 VAL A C 1
ATOM 1284 O O . VAL A 1 162 ? -0.578 5.000 -17.210 1.00 90.06 162 VAL A O 1
ATOM 1287 N N . PHE A 1 163 ? 0.533 3.846 -15.642 1.00 89.56 163 PHE A N 1
ATOM 1288 C CA . PHE A 1 163 ? 1.493 4.910 -15.354 1.00 89.56 163 PHE A CA 1
ATOM 1289 C C . PHE A 1 163 ? 2.647 4.900 -16.344 1.00 89.56 163 PHE A C 1
ATOM 1291 O O . PHE A 1 163 ? 3.049 5.955 -16.825 1.00 89.56 163 PHE A O 1
ATOM 1298 N N . PHE A 1 164 ? 3.185 3.718 -16.626 1.00 91.69 164 PHE A N 1
ATOM 1299 C CA . PHE A 1 164 ? 4.282 3.526 -17.561 1.00 91.69 164 PHE A CA 1
ATOM 1300 C C . PHE A 1 164 ? 4.415 2.061 -17.957 1.00 91.69 164 PHE A C 1
ATOM 1302 O O . PHE A 1 164 ? 3.900 1.170 -17.276 1.00 91.69 164 PHE A O 1
ATOM 1309 N N . THR A 1 165 ? 5.172 1.842 -19.024 1.00 94.88 165 THR A N 1
ATOM 1310 C CA . THR A 1 165 ? 5.626 0.528 -19.473 1.00 94.88 165 THR A CA 1
ATOM 1311 C C . THR A 1 165 ? 7.141 0.458 -19.309 1.00 94.88 165 THR A C 1
ATOM 1313 O O . THR A 1 165 ? 7.858 1.421 -19.607 1.00 94.88 165 THR A O 1
ATOM 1316 N N . SER A 1 166 ? 7.640 -0.664 -18.805 1.00 96.31 166 SER A N 1
ATOM 1317 C CA . SER A 1 166 ? 9.054 -0.851 -18.481 1.00 96.31 166 SER A CA 1
ATOM 1318 C C . SER A 1 166 ? 9.472 -2.311 -18.561 1.00 96.31 166 SER A C 1
ATOM 1320 O O . SER A 1 166 ? 8.646 -3.216 -18.503 1.00 96.31 166 SER A O 1
ATOM 1322 N N . TYR A 1 167 ? 10.777 -2.537 -18.634 1.00 97.44 167 TYR A N 1
ATOM 1323 C CA . TYR A 1 167 ? 11.368 -3.826 -18.313 1.00 97.44 167 TYR A CA 1
ATOM 1324 C C . TYR A 1 167 ? 11.394 -3.970 -16.785 1.00 97.44 167 TYR A C 1
ATOM 1326 O O . TYR A 1 167 ? 12.158 -3.278 -16.112 1.00 97.44 167 TYR A O 1
ATOM 1334 N N . MET A 1 168 ? 10.513 -4.803 -16.240 1.00 96.50 168 MET A N 1
ATOM 1335 C CA . MET A 1 168 ? 10.363 -5.064 -14.807 1.00 96.50 168 MET A CA 1
ATOM 1336 C C . MET A 1 168 ? 11.499 -5.957 -14.318 1.00 96.50 168 MET A C 1
ATOM 1338 O O . MET A 1 168 ? 11.819 -6.945 -14.976 1.00 96.50 168 MET A O 1
ATOM 1342 N N . ILE A 1 169 ? 12.092 -5.605 -13.181 1.00 96.31 169 ILE A N 1
ATOM 1343 C CA . ILE A 1 169 ? 13.208 -6.320 -12.556 1.00 96.31 169 ILE A CA 1
ATOM 1344 C C . ILE A 1 169 ? 12.667 -7.132 -11.382 1.00 96.31 169 ILE A C 1
ATOM 1346 O O . ILE A 1 169 ? 11.902 -6.616 -10.566 1.00 96.31 169 ILE A O 1
ATOM 1350 N N . GLU A 1 170 ? 13.094 -8.387 -11.278 1.00 91.75 170 GLU A N 1
ATOM 1351 C CA . GLU A 1 170 ? 12.674 -9.270 -10.192 1.00 91.75 170 GLU A CA 1
ATOM 1352 C C . GLU A 1 170 ? 13.231 -8.822 -8.820 1.00 91.75 170 GLU A C 1
ATOM 1354 O O . GLU A 1 170 ? 14.279 -8.157 -8.736 1.00 91.75 170 GLU A O 1
ATOM 1359 N N . PRO A 1 171 ? 12.565 -9.175 -7.703 1.00 90.56 171 PRO A N 1
ATOM 1360 C CA . PRO A 1 171 ? 12.991 -8.779 -6.360 1.00 90.56 171 PRO A CA 1
ATOM 1361 C C . PRO A 1 171 ? 14.411 -9.229 -5.985 1.00 90.56 171 PRO A C 1
ATOM 1363 O O . PRO A 1 171 ? 15.101 -8.535 -5.230 1.00 90.56 171 PRO A O 1
ATOM 1366 N N . GLU A 1 172 ? 14.872 -10.378 -6.485 1.00 92.06 172 GLU A N 1
ATOM 1367 C CA . GLU A 1 172 ? 16.228 -10.884 -6.253 1.00 92.06 172 GLU A CA 1
ATOM 1368 C C . GLU A 1 172 ? 17.286 -9.940 -6.836 1.00 92.06 172 GLU A C 1
ATOM 1370 O O . GLU A 1 172 ? 18.237 -9.568 -6.141 1.00 92.06 172 GLU A O 1
ATOM 1375 N N . ASP A 1 173 ? 17.098 -9.500 -8.080 1.00 94.00 173 ASP A N 1
ATOM 1376 C CA . ASP A 1 173 ? 18.019 -8.586 -8.755 1.00 94.00 173 ASP A CA 1
ATOM 1377 C C . ASP A 1 173 ? 17.893 -7.155 -8.227 1.00 94.00 173 ASP A C 1
ATOM 1379 O O . ASP A 1 173 ? 18.906 -6.470 -8.076 1.00 94.00 173 ASP A O 1
ATOM 1383 N N . THR A 1 174 ? 16.692 -6.740 -7.815 1.00 93.25 174 THR A N 1
ATOM 1384 C CA . THR A 1 174 ? 16.462 -5.470 -7.105 1.00 93.25 174 THR A CA 1
ATOM 1385 C C . THR A 1 174 ? 17.380 -5.353 -5.881 1.00 93.25 174 THR A C 1
ATOM 1387 O O . THR A 1 174 ? 18.060 -4.344 -5.698 1.00 93.25 174 THR A O 1
ATOM 1390 N N . LYS A 1 175 ? 17.476 -6.404 -5.053 1.00 91.75 175 LYS A N 1
ATOM 1391 C CA . LYS A 1 175 ? 18.357 -6.409 -3.867 1.00 91.75 175 LYS A CA 1
ATOM 1392 C C . LYS A 1 175 ? 19.834 -6.284 -4.240 1.00 91.75 175 LYS A C 1
ATOM 1394 O O . LYS A 1 175 ? 20.577 -5.570 -3.569 1.00 91.75 175 LYS A O 1
ATOM 1399 N N . ARG A 1 176 ? 20.261 -6.961 -5.309 1.00 93.19 176 ARG A N 1
ATOM 1400 C CA . ARG A 1 176 ? 21.649 -6.911 -5.797 1.00 93.19 176 ARG A CA 1
ATOM 1401 C C . ARG A 1 176 ? 22.003 -5.524 -6.327 1.00 93.19 176 ARG A C 1
ATOM 1403 O O . ARG A 1 176 ? 23.078 -5.020 -6.019 1.00 93.19 176 ARG A O 1
ATOM 1410 N N . LEU A 1 177 ? 21.084 -4.894 -7.059 1.00 94.00 177 LEU A N 1
ATOM 1411 C CA . LEU A 1 177 ? 21.219 -3.530 -7.572 1.00 94.00 177 LEU A CA 1
ATOM 1412 C C . LEU A 1 177 ? 21.322 -2.498 -6.447 1.00 94.00 177 LEU A C 1
ATOM 1414 O O . LEU A 1 177 ? 22.182 -1.622 -6.499 1.00 94.00 177 LEU A O 1
ATOM 1418 N N . LEU A 1 178 ? 20.498 -2.620 -5.404 1.00 91.56 178 LEU A N 1
ATOM 1419 C CA . LEU A 1 178 ? 20.566 -1.731 -4.239 1.00 91.56 178 LEU A CA 1
ATOM 1420 C C . LEU A 1 178 ? 21.912 -1.832 -3.505 1.00 91.56 178 LEU A C 1
ATOM 1422 O O . LEU A 1 178 ? 22.392 -0.835 -2.974 1.00 91.56 178 LEU A O 1
ATOM 1426 N N . GLY A 1 179 ? 22.566 -2.997 -3.545 1.00 88.50 179 GLY A N 1
ATOM 1427 C CA . GLY A 1 179 ? 23.921 -3.186 -3.018 1.00 88.50 179 GLY A CA 1
ATOM 1428 C C . GLY A 1 179 ? 25.024 -2.431 -3.776 1.00 88.50 179 GLY A C 1
ATOM 1429 O O . GLY A 1 179 ? 26.150 -2.359 -3.287 1.00 88.50 179 GLY A O 1
ATOM 1430 N N . LEU A 1 180 ? 24.727 -1.866 -4.953 1.00 87.00 180 LEU A N 1
ATOM 1431 C CA . LEU A 1 180 ? 25.668 -1.045 -5.722 1.00 87.00 180 LEU A CA 1
ATOM 1432 C C . LEU A 1 180 ? 25.666 0.427 -5.289 1.00 87.00 180 LEU A C 1
ATOM 1434 O O . LEU A 1 180 ? 26.570 1.170 -5.670 1.00 87.00 180 LEU A O 1
ATOM 1438 N N . VAL A 1 181 ? 24.663 0.869 -4.523 1.00 82.19 181 VAL A N 1
ATOM 1439 C CA . VAL A 1 181 ? 24.524 2.282 -4.165 1.00 82.19 181 VAL A CA 1
ATOM 1440 C C . VAL A 1 181 ? 25.458 2.644 -3.018 1.00 82.19 181 VAL A C 1
ATOM 1442 O O . VAL A 1 181 ? 25.325 2.144 -1.903 1.00 82.19 181 VAL A O 1
ATOM 1445 N N . SER A 1 182 ? 26.343 3.605 -3.264 1.00 77.00 182 SER A N 1
ATOM 1446 C CA . SER A 1 182 ? 27.101 4.288 -2.215 1.00 77.00 182 SER A CA 1
ATOM 1447 C C . SER A 1 182 ? 26.353 5.553 -1.788 1.00 77.00 182 SER A C 1
ATOM 1449 O O . SER A 1 182 ? 26.617 6.643 -2.296 1.00 77.00 182 SER A O 1
ATOM 1451 N N . ILE A 1 183 ? 25.378 5.413 -0.885 1.00 75.00 183 ILE A N 1
ATOM 1452 C CA . ILE A 1 183 ? 24.659 6.564 -0.314 1.00 75.00 183 ILE A CA 1
ATOM 1453 C C . ILE A 1 183 ? 25.524 7.182 0.796 1.00 75.00 183 ILE A C 1
ATOM 1455 O O . ILE A 1 183 ? 25.977 6.456 1.681 1.00 75.00 183 ILE A O 1
ATOM 1459 N N . PRO A 1 184 ? 25.758 8.508 0.800 1.00 75.00 184 PRO A N 1
ATOM 1460 C CA . PRO A 1 184 ? 26.443 9.164 1.907 1.00 75.00 184 PRO A CA 1
ATOM 1461 C C . PRO A 1 184 ? 25.728 8.923 3.246 1.00 75.00 184 PRO A C 1
ATOM 1463 O O . PRO A 1 184 ? 24.554 9.256 3.390 1.00 75.00 184 PRO A O 1
ATOM 1466 N N . ASN A 1 185 ? 26.463 8.437 4.254 1.00 67.81 185 ASN A N 1
ATOM 1467 C CA . ASN A 1 185 ? 25.947 8.145 5.607 1.00 67.81 185 ASN A CA 1
ATOM 1468 C C . ASN A 1 185 ? 25.338 9.362 6.339 1.00 67.81 185 ASN A C 1
ATOM 1470 O O . ASN A 1 185 ? 24.763 9.215 7.413 1.00 67.81 185 ASN A O 1
ATOM 1474 N N . SER A 1 186 ? 25.512 10.574 5.806 1.00 67.38 186 SER A N 1
ATOM 1475 C CA . SER A 1 186 ? 24.957 11.813 6.354 1.00 67.38 186 SER A CA 1
ATOM 1476 C C . SER A 1 186 ? 23.492 12.056 5.977 1.00 67.38 186 SER A C 1
ATOM 1478 O O . SER A 1 186 ? 22.889 12.991 6.504 1.00 67.38 186 SER A O 1
ATOM 1480 N N . LEU A 1 187 ? 22.917 11.258 5.071 1.00 68.69 187 LEU A N 1
ATOM 1481 C CA . LEU A 1 187 ? 21.535 11.413 4.623 1.00 68.69 187 LEU A CA 1
ATOM 1482 C C . LEU A 1 187 ? 20.577 10.570 5.480 1.00 68.69 187 LEU A C 1
ATOM 1484 O O . LEU A 1 187 ? 20.796 9.369 5.621 1.00 68.69 187 LEU A O 1
ATOM 1488 N N . PRO A 1 188 ? 19.499 11.157 6.033 1.00 73.12 188 PRO A N 1
ATOM 1489 C CA . PRO A 1 188 ? 18.471 10.387 6.724 1.00 73.12 188 PRO A CA 1
ATOM 1490 C C . PRO A 1 188 ? 17.712 9.473 5.753 1.00 73.12 188 PRO A C 1
ATOM 1492 O O . PRO A 1 188 ? 17.193 9.948 4.741 1.00 73.12 188 PRO A O 1
ATOM 1495 N N . ASP A 1 189 ? 17.539 8.197 6.109 1.00 64.75 189 ASP A N 1
ATOM 1496 C CA . ASP A 1 189 ? 16.788 7.212 5.308 1.00 64.75 189 ASP A CA 1
ATOM 1497 C C . ASP A 1 189 ? 15.365 7.684 4.954 1.00 64.75 189 ASP A C 1
ATOM 1499 O O . ASP A 1 189 ? 14.852 7.395 3.877 1.00 64.75 189 ASP A O 1
ATOM 1503 N N . ALA A 1 190 ? 14.734 8.478 5.827 1.00 66.25 190 ALA A N 1
ATOM 1504 C CA . ALA A 1 190 ? 13.391 9.026 5.616 1.00 66.25 190 ALA A CA 1
ATOM 1505 C C . ALA A 1 190 ? 13.285 10.008 4.429 1.00 66.25 190 ALA A C 1
ATOM 1507 O O . ALA A 1 190 ? 12.179 10.312 3.974 1.00 66.25 190 ALA A O 1
ATOM 1508 N N . GLU A 1 191 ? 14.411 10.527 3.931 1.00 79.75 191 GLU A N 1
ATOM 1509 C CA . GLU A 1 191 ? 14.460 11.407 2.761 1.00 79.75 191 GLU A CA 1
ATOM 1510 C C . GLU A 1 191 ? 14.721 10.656 1.452 1.00 79.75 191 GLU A C 1
ATOM 1512 O O . GLU A 1 191 ? 14.661 11.269 0.384 1.00 79.75 191 GLU A O 1
ATOM 1517 N N . LEU A 1 192 ? 15.002 9.354 1.510 1.00 84.38 192 LEU A N 1
ATOM 1518 C CA . LEU A 1 192 ? 15.398 8.550 0.363 1.00 84.38 192 LEU A CA 1
ATOM 1519 C C . LEU A 1 192 ? 14.324 7.524 0.027 1.00 84.38 192 LEU A C 1
ATOM 1521 O O . LEU A 1 192 ? 13.874 6.745 0.861 1.00 84.38 192 LEU A O 1
ATOM 1525 N N . LYS A 1 193 ? 13.936 7.501 -1.243 1.00 88.56 193 LYS A N 1
ATOM 1526 C CA . LYS A 1 193 ? 13.114 6.444 -1.810 1.00 88.56 193 LYS A CA 1
ATOM 1527 C C . LYS A 1 193 ? 14.012 5.516 -2.612 1.00 88.56 193 LYS A C 1
ATOM 1529 O O . LYS A 1 193 ? 14.594 5.929 -3.614 1.00 88.56 193 LYS A O 1
ATOM 1534 N N . LEU A 1 194 ? 14.105 4.265 -2.176 1.00 89.25 194 LEU A N 1
ATOM 1535 C CA . LEU A 1 194 ? 14.733 3.211 -2.962 1.00 89.25 194 LEU A CA 1
ATOM 1536 C C . LEU A 1 194 ? 13.812 2.844 -4.124 1.00 89.25 194 LEU A C 1
ATOM 1538 O O . LEU A 1 194 ? 12.592 2.761 -3.981 1.00 89.25 194 LEU A O 1
ATOM 1542 N N . HIS A 1 195 ? 14.402 2.681 -5.294 1.00 84.81 195 HIS A N 1
ATOM 1543 C CA . HIS A 1 195 ? 13.703 2.409 -6.539 1.00 84.81 195 HIS A CA 1
ATOM 1544 C C . HIS A 1 195 ? 14.706 1.591 -7.327 1.00 84.81 195 HIS A C 1
ATOM 1546 O O . HIS A 1 195 ? 15.747 2.143 -7.572 1.00 84.81 195 HIS A O 1
ATOM 1552 N N . ALA A 1 196 ? 14.515 0.299 -7.585 1.00 92.31 196 ALA A N 1
ATOM 1553 C CA . ALA A 1 196 ? 15.503 -0.538 -8.295 1.00 92.31 196 ALA A CA 1
ATOM 1554 C C . ALA A 1 196 ? 14.813 -1.697 -9.031 1.00 92.31 196 ALA A C 1
ATOM 1556 O O . ALA A 1 196 ? 15.340 -2.797 -9.142 1.00 92.31 196 ALA A O 1
ATOM 1557 N N . ASN A 1 197 ? 13.590 -1.434 -9.484 1.00 94.00 197 ASN A N 1
ATOM 1558 C CA . ASN A 1 197 ? 12.609 -2.426 -9.910 1.00 94.00 197 ASN A CA 1
ATOM 1559 C C . ASN A 1 197 ? 12.291 -2.359 -11.413 1.00 94.00 197 ASN A C 1
ATOM 1561 O O . ASN A 1 197 ? 11.467 -3.136 -11.890 1.00 94.00 197 ASN A O 1
ATOM 1565 N N . GLN A 1 198 ? 12.895 -1.432 -12.170 1.00 94.81 198 GLN A N 1
ATOM 1566 C CA . GLN A 1 198 ? 12.535 -1.228 -13.576 1.00 94.81 198 GLN A CA 1
ATOM 1567 C C . GLN A 1 198 ? 13.585 -0.494 -14.422 1.00 94.81 198 GLN A C 1
ATOM 1569 O O . GLN A 1 198 ? 14.283 0.399 -13.938 1.00 94.81 198 GLN A O 1
ATOM 1574 N N . ILE A 1 199 ? 13.595 -0.794 -15.725 1.00 96.06 199 ILE A N 1
ATOM 1575 C CA . ILE A 1 199 ? 14.214 0.017 -16.788 1.00 96.06 199 ILE A CA 1
ATOM 1576 C C . ILE A 1 199 ? 13.085 0.604 -17.643 1.00 96.06 199 ILE A C 1
ATOM 1578 O O . ILE A 1 199 ? 12.286 -0.127 -18.229 1.00 96.06 199 ILE A O 1
ATOM 1582 N N . MET A 1 200 ? 12.988 1.932 -17.697 1.00 94.56 200 MET A N 1
ATOM 1583 C CA . MET A 1 200 ? 11.859 2.631 -18.322 1.00 94.56 200 MET A CA 1
ATOM 1584 C C . MET A 1 200 ? 11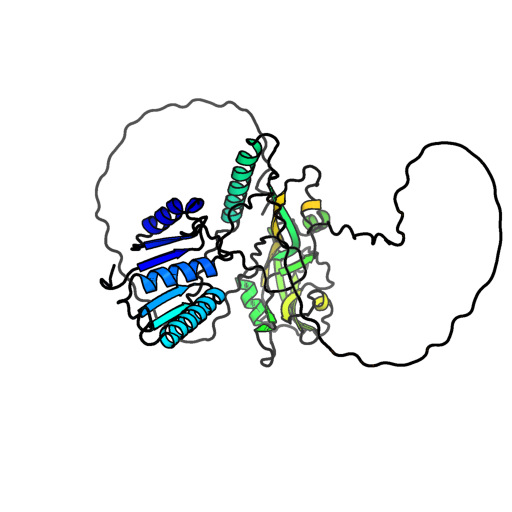.852 2.476 -19.851 1.00 94.56 200 MET A C 1
ATOM 1586 O O . MET A 1 200 ? 12.812 2.887 -20.502 1.00 94.56 200 MET A O 1
ATOM 1590 N N . ILE A 1 201 ? 10.745 1.977 -20.419 1.00 95.50 201 ILE A N 1
ATOM 1591 C CA . ILE A 1 201 ? 10.498 2.020 -21.870 1.00 95.50 201 ILE A CA 1
ATOM 1592 C C . ILE A 1 201 ? 9.866 3.372 -22.204 1.00 95.50 201 ILE A C 1
ATOM 1594 O O . ILE A 1 201 ? 10.478 4.174 -22.905 1.00 95.50 201 ILE A O 1
ATOM 1598 N N . CYS A 1 202 ? 8.686 3.660 -21.639 1.00 92.31 202 CYS A N 1
ATOM 1599 C CA . CYS A 1 202 ? 8.001 4.944 -21.802 1.00 92.31 202 CYS A CA 1
ATOM 1600 C C . CYS A 1 202 ? 7.118 5.303 -20.585 1.00 92.31 202 CYS A C 1
ATOM 1602 O O . CYS A 1 202 ? 6.444 4.429 -20.034 1.00 92.31 202 CYS A O 1
ATOM 1604 N N . PRO A 1 203 ? 7.030 6.589 -20.188 1.00 90.75 203 PRO A N 1
ATOM 1605 C CA . PRO A 1 203 ? 6.327 7.065 -18.992 1.00 90.75 203 PRO A CA 1
ATOM 1606 C C . PRO A 1 203 ? 4.809 7.244 -19.219 1.00 90.75 203 PRO A C 1
ATOM 1608 O O . PRO A 1 203 ? 4.219 8.252 -18.825 1.00 90.75 203 PRO A O 1
ATOM 1611 N N . ARG A 1 204 ? 4.197 6.327 -19.971 1.00 88.19 204 ARG A N 1
ATOM 1612 C CA . ARG A 1 204 ? 2.806 6.369 -20.451 1.00 88.19 204 ARG A CA 1
ATOM 1613 C C . ARG A 1 204 ? 2.387 4.979 -20.953 1.00 88.19 204 ARG A C 1
ATOM 1615 O O . ARG A 1 204 ? 3.277 4.145 -21.127 1.00 88.19 204 ARG A O 1
ATOM 1622 N N . PRO A 1 205 ? 1.091 4.733 -21.243 1.00 88.81 205 PRO A N 1
ATOM 1623 C CA . PRO A 1 205 ? 0.692 3.544 -21.991 1.00 88.81 205 PRO A CA 1
ATOM 1624 C C . PRO A 1 205 ? 1.513 3.419 -23.283 1.00 88.81 205 PRO A C 1
ATOM 1626 O O . PRO A 1 205 ? 1.582 4.369 -24.078 1.00 88.81 205 PRO A O 1
ATOM 1629 N N . CYS A 1 206 ? 2.171 2.274 -23.463 1.00 91.88 206 CYS A N 1
ATOM 1630 C CA . CYS A 1 206 ? 3.065 2.057 -24.592 1.00 91.88 206 CYS A CA 1
ATOM 1631 C C . CYS A 1 206 ? 2.278 1.950 -25.909 1.00 91.88 206 CYS A C 1
ATOM 1633 O O . CYS A 1 206 ? 1.327 1.170 -25.996 1.00 91.88 206 CYS A O 1
ATOM 1635 N N . PRO A 1 207 ? 2.646 2.707 -26.962 1.00 92.88 207 PRO A N 1
ATOM 1636 C CA . PRO A 1 207 ? 2.080 2.516 -28.289 1.00 92.88 207 PRO A CA 1
ATOM 1637 C C . PRO A 1 207 ? 2.328 1.096 -28.782 1.00 92.88 207 PRO A C 1
ATOM 1639 O O . PRO A 1 207 ? 3.435 0.575 -28.647 1.00 92.88 207 PRO A O 1
ATOM 1642 N N . LYS A 1 208 ? 1.332 0.514 -29.455 1.00 91.50 208 LYS A N 1
ATOM 1643 C CA . LYS A 1 208 ? 1.419 -0.854 -29.980 1.00 91.50 208 LYS A CA 1
ATOM 1644 C C . LYS A 1 208 ? 2.671 -1.098 -30.832 1.00 91.50 208 LYS A C 1
ATOM 1646 O O . LYS A 1 208 ? 3.297 -2.133 -30.690 1.00 91.50 208 LYS A O 1
ATOM 1651 N N . SER A 1 209 ? 3.086 -0.126 -31.646 1.00 93.25 209 SER A N 1
ATOM 1652 C CA . SER A 1 209 ? 4.292 -0.246 -32.476 1.00 93.25 209 SER A CA 1
ATOM 1653 C C . SER A 1 209 ? 5.582 -0.426 -31.668 1.00 93.25 209 SER A C 1
ATOM 1655 O O . SER A 1 209 ? 6.451 -1.179 -32.087 1.00 93.25 209 SER A O 1
ATOM 1657 N N . ILE A 1 210 ? 5.707 0.260 -30.526 1.00 94.38 210 ILE A N 1
ATOM 1658 C CA . ILE A 1 210 ? 6.868 0.136 -29.633 1.00 94.38 210 ILE A CA 1
ATOM 1659 C C . ILE A 1 210 ? 6.766 -1.172 -28.846 1.00 94.38 210 ILE A C 1
ATOM 1661 O O . ILE A 1 210 ? 7.757 -1.872 -28.673 1.00 94.38 210 ILE A O 1
ATOM 1665 N N . LEU A 1 211 ? 5.559 -1.532 -28.404 1.00 93.81 211 LEU A N 1
ATOM 1666 C CA . LEU A 1 211 ? 5.325 -2.784 -27.694 1.00 93.81 211 LEU A CA 1
ATOM 1667 C C . LEU A 1 211 ? 5.674 -4.004 -28.565 1.00 93.81 211 LEU A C 1
ATOM 1669 O O . LEU A 1 211 ? 6.359 -4.908 -28.098 1.00 93.81 211 LEU A O 1
ATOM 1673 N N . ASP A 1 212 ? 5.271 -3.997 -29.836 1.00 93.44 212 ASP A N 1
ATOM 1674 C CA . ASP A 1 212 ? 5.603 -5.045 -30.806 1.00 93.44 212 ASP A CA 1
ATOM 1675 C C . ASP A 1 212 ? 7.123 -5.089 -31.091 1.00 93.44 212 ASP A C 1
ATOM 1677 O O . ASP A 1 212 ? 7.692 -6.172 -31.235 1.00 93.44 212 ASP A O 1
ATOM 1681 N N . GLU A 1 213 ? 7.805 -3.933 -31.120 1.00 93.44 213 GLU A N 1
ATOM 1682 C CA . GLU A 1 213 ? 9.266 -3.837 -31.296 1.00 93.44 213 GLU A CA 1
ATOM 1683 C C . GLU A 1 213 ? 10.039 -4.526 -30.161 1.00 93.44 213 GLU A C 1
ATOM 1685 O O . GLU A 1 213 ? 11.032 -5.210 -30.422 1.00 93.44 213 GLU A O 1
ATOM 1690 N N . VAL A 1 214 ? 9.572 -4.384 -28.916 1.00 93.62 214 VAL A N 1
ATOM 1691 C CA . VAL A 1 214 ? 10.201 -5.000 -27.733 1.00 93.62 214 VAL A CA 1
ATOM 1692 C C . VAL A 1 214 ? 9.739 -6.438 -27.469 1.00 93.62 214 VAL A C 1
ATOM 1694 O O . VAL A 1 214 ? 10.151 -7.036 -26.479 1.00 93.62 214 VAL A O 1
ATOM 1697 N N . GLY A 1 215 ? 8.916 -7.010 -28.355 1.00 93.00 215 GLY A N 1
ATOM 1698 C CA . GLY A 1 215 ? 8.462 -8.403 -28.288 1.00 93.00 215 GLY A CA 1
ATOM 1699 C C . GLY A 1 215 ? 7.129 -8.629 -27.568 1.00 93.00 215 GLY A C 1
ATOM 1700 O O . GLY A 1 215 ? 6.731 -9.779 -27.396 1.00 93.00 215 GLY A O 1
ATOM 1701 N N . GLY A 1 216 ? 6.423 -7.566 -27.183 1.00 93.88 216 GLY A N 1
ATOM 1702 C CA . GLY A 1 216 ? 5.135 -7.639 -26.497 1.00 93.88 216 GLY A CA 1
ATOM 1703 C C . GLY A 1 216 ? 5.231 -7.622 -24.970 1.00 93.88 216 GLY A C 1
ATOM 1704 O O . GLY A 1 216 ? 6.312 -7.574 -24.384 1.00 93.88 216 GLY A O 1
ATOM 1705 N N . MET A 1 217 ? 4.068 -7.668 -24.315 1.00 93.88 217 MET A N 1
ATOM 1706 C CA . MET A 1 217 ? 3.985 -7.884 -22.867 1.00 93.88 217 MET A CA 1
ATOM 1707 C C . MET A 1 217 ? 4.592 -9.240 -22.507 1.00 93.88 217 MET A C 1
ATOM 1709 O O . MET A 1 217 ? 4.481 -10.201 -23.268 1.00 93.88 217 MET A O 1
ATOM 1713 N N . ASN A 1 218 ? 5.231 -9.317 -21.345 1.00 94.81 218 ASN A N 1
ATOM 1714 C CA . ASN A 1 218 ? 5.932 -10.498 -20.843 1.00 94.81 218 ASN A CA 1
ATOM 1715 C C . ASN A 1 218 ? 7.161 -10.947 -21.646 1.00 94.81 218 ASN A C 1
ATOM 1717 O O . ASN A 1 218 ? 7.769 -11.971 -21.320 1.00 94.81 218 ASN A O 1
ATOM 1721 N N . ALA A 1 219 ? 7.572 -10.184 -22.663 1.00 96.50 219 ALA A N 1
ATOM 1722 C CA . ALA A 1 219 ? 8.827 -10.434 -23.351 1.00 96.50 219 ALA A CA 1
ATOM 1723 C C . ALA A 1 219 ? 9.994 -10.310 -22.368 1.00 96.50 219 ALA A C 1
ATOM 1725 O O . ALA A 1 219 ? 10.062 -9.365 -21.579 1.00 96.50 219 ALA A O 1
ATOM 1726 N N . LYS A 1 220 ? 10.910 -11.279 -22.410 1.00 96.50 220 LYS A N 1
ATOM 1727 C CA . LYS A 1 220 ? 12.066 -11.317 -21.516 1.00 96.50 220 LYS A CA 1
ATOM 1728 C C . LYS A 1 220 ? 13.292 -10.706 -22.166 1.00 96.50 220 LYS A C 1
ATOM 1730 O O . LYS A 1 220 ? 13.531 -10.901 -23.356 1.00 96.50 220 LYS A O 1
ATOM 1735 N N . MET A 1 221 ? 14.097 -10.026 -21.362 1.00 96.12 221 MET A N 1
ATOM 1736 C CA . MET A 1 221 ? 15.347 -9.428 -21.810 1.00 96.12 221 MET A CA 1
ATOM 1737 C C . MET A 1 221 ? 16.402 -9.465 -20.708 1.00 96.12 221 MET A C 1
ATOM 1739 O O . MET A 1 221 ? 16.096 -9.183 -19.549 1.00 96.12 221 MET A O 1
ATOM 1743 N N . GLN A 1 222 ? 17.640 -9.791 -21.082 1.00 97.44 222 GLN A N 1
ATOM 1744 C CA . GLN A 1 222 ? 18.776 -9.772 -20.167 1.00 97.44 222 GLN A CA 1
ATOM 1745 C C . GLN A 1 222 ? 19.552 -8.468 -20.299 1.00 97.44 222 GLN A C 1
ATOM 1747 O O . GLN A 1 222 ? 19.776 -7.966 -21.405 1.00 97.44 222 GLN A O 1
ATOM 1752 N N . TRP A 1 223 ? 20.024 -7.966 -19.164 1.00 97.81 223 TRP A N 1
ATOM 1753 C CA . TRP A 1 223 ? 20.816 -6.748 -19.092 1.00 97.81 223 TRP A CA 1
ATOM 1754 C C . TRP A 1 223 ? 22.065 -6.967 -18.259 1.00 97.81 223 TRP A C 1
ATOM 1756 O O . TRP A 1 223 ? 22.040 -7.672 -17.255 1.00 97.81 223 TRP A O 1
ATOM 1766 N N . ARG A 1 224 ? 23.166 -6.334 -18.651 1.00 97.00 224 ARG A N 1
ATOM 1767 C CA . ARG A 1 224 ? 24.408 -6.297 -17.884 1.00 97.00 224 ARG A CA 1
ATOM 1768 C C . ARG A 1 224 ? 24.554 -4.951 -17.205 1.00 97.00 224 ARG A C 1
ATOM 1770 O O . ARG A 1 224 ? 24.470 -3.930 -17.877 1.00 97.00 224 ARG A O 1
ATOM 1777 N N . VAL A 1 225 ? 24.855 -4.949 -15.912 1.00 97.06 225 VAL A N 1
ATOM 1778 C CA . VAL A 1 225 ? 25.222 -3.721 -15.195 1.00 97.06 225 VAL A CA 1
ATOM 1779 C C . VAL A 1 225 ? 26.656 -3.320 -15.538 1.00 97.06 225 VAL A C 1
ATOM 1781 O O . VAL A 1 225 ? 27.575 -4.127 -15.370 1.00 97.06 225 VAL A O 1
ATOM 1784 N N . THR A 1 226 ? 26.857 -2.087 -16.010 1.00 96.38 226 THR A N 1
ATOM 1785 C CA . THR A 1 226 ? 28.161 -1.621 -16.520 1.00 96.38 226 THR A CA 1
ATOM 1786 C C . THR A 1 226 ? 28.754 -0.447 -15.750 1.00 96.38 226 THR A C 1
ATOM 1788 O O . THR A 1 226 ? 29.973 -0.376 -15.609 1.00 96.38 226 THR A O 1
ATOM 1791 N N . ALA A 1 227 ? 27.929 0.459 -15.227 1.00 96.19 227 ALA A N 1
ATOM 1792 C CA . ALA A 1 227 ? 28.393 1.627 -14.481 1.00 96.19 227 ALA A CA 1
ATOM 1793 C C . ALA A 1 227 ? 27.368 2.070 -13.431 1.00 96.19 227 ALA A C 1
ATOM 1795 O O . ALA A 1 227 ? 26.187 1.751 -13.537 1.00 96.19 227 ALA A O 1
ATOM 1796 N N . THR A 1 228 ? 27.805 2.844 -12.445 1.00 95.94 228 THR A N 1
ATOM 1797 C CA . THR A 1 228 ? 26.948 3.576 -11.505 1.00 95.94 228 THR A CA 1
ATOM 1798 C C . THR A 1 228 ? 27.192 5.068 -11.633 1.00 95.94 228 THR A C 1
ATOM 1800 O O . THR A 1 228 ? 28.281 5.491 -11.999 1.00 95.94 228 THR A O 1
ATOM 1803 N N . GLY A 1 229 ? 26.189 5.880 -11.334 1.00 94.62 229 GLY A N 1
ATOM 1804 C CA . GLY A 1 229 ? 26.321 7.328 -11.395 1.00 94.62 229 GLY A CA 1
ATOM 1805 C C . GLY A 1 229 ? 25.374 8.025 -10.436 1.00 94.62 229 GLY A C 1
ATOM 1806 O O . GLY A 1 229 ? 24.419 7.431 -9.921 1.00 94.62 229 GLY A O 1
ATOM 1807 N N . CYS A 1 230 ? 25.651 9.302 -10.195 1.00 93.81 230 CYS A N 1
ATOM 1808 C CA . CYS A 1 230 ? 24.868 10.138 -9.301 1.00 93.81 230 CYS A CA 1
ATOM 1809 C C . CYS A 1 230 ? 24.569 11.492 -9.950 1.00 93.81 230 CYS A C 1
ATOM 1811 O O . CYS A 1 230 ? 25.451 12.120 -10.530 1.00 93.81 230 CYS A O 1
ATOM 1813 N N . PHE A 1 231 ? 23.327 11.958 -9.829 1.00 93.38 231 PHE A N 1
ATOM 1814 C CA . PHE A 1 231 ? 22.924 13.299 -10.236 1.00 93.38 231 PHE A CA 1
ATOM 1815 C C . PHE A 1 231 ? 22.734 14.189 -9.007 1.00 93.38 231 PHE A C 1
ATOM 1817 O O . PHE A 1 231 ? 21.829 13.949 -8.203 1.00 93.38 231 PHE A O 1
ATOM 1824 N N . GLU A 1 232 ? 23.576 15.216 -8.861 1.00 90.12 232 GLU A N 1
ATOM 1825 C CA . GLU A 1 232 ? 23.458 16.274 -7.838 1.00 90.12 232 GLU A CA 1
ATOM 1826 C C . GLU A 1 232 ? 23.230 15.747 -6.401 1.00 90.12 232 GLU A C 1
ATOM 1828 O O . GLU A 1 232 ? 22.533 16.368 -5.600 1.00 90.12 232 GLU A O 1
ATOM 1833 N N . ASN A 1 233 ? 23.780 14.570 -6.069 1.00 88.94 233 ASN A N 1
ATOM 1834 C CA . ASN A 1 233 ? 23.574 13.893 -4.780 1.00 88.94 233 ASN A CA 1
ATOM 1835 C C . ASN A 1 233 ? 22.084 13.713 -4.405 1.00 88.94 233 ASN A C 1
ATOM 1837 O O . ASN A 1 233 ? 21.693 13.772 -3.236 1.00 88.94 233 ASN A O 1
ATOM 1841 N N . SER A 1 234 ? 21.241 13.565 -5.429 1.00 90.31 234 SER A N 1
ATOM 1842 C CA . SER A 1 234 ? 19.782 13.512 -5.328 1.00 90.31 234 SER A CA 1
ATOM 1843 C C . SER A 1 234 ? 19.181 12.300 -6.037 1.00 90.31 234 SER A C 1
ATOM 1845 O O . SER A 1 234 ? 18.088 11.867 -5.673 1.00 90.31 234 SER A O 1
ATOM 1847 N N . ILE A 1 235 ? 19.884 11.734 -7.022 1.00 93.56 235 ILE A N 1
ATOM 1848 C CA . ILE A 1 235 ? 19.481 10.525 -7.744 1.00 93.56 235 ILE A CA 1
ATOM 1849 C C . ILE A 1 235 ? 20.707 9.642 -7.929 1.00 93.56 235 ILE A C 1
ATOM 1851 O O . ILE A 1 235 ? 21.747 10.123 -8.368 1.00 93.56 235 ILE A O 1
ATOM 1855 N N . TRP A 1 236 ? 20.568 8.354 -7.643 1.00 94.69 236 TRP A N 1
ATOM 1856 C CA . TRP A 1 236 ? 21.581 7.336 -7.901 1.00 94.69 236 TRP A CA 1
ATOM 1857 C C . TRP A 1 236 ? 21.032 6.353 -8.922 1.00 94.69 236 TRP A C 1
ATOM 1859 O O . TRP A 1 236 ? 19.867 5.965 -8.828 1.00 94.69 236 TRP A O 1
ATOM 1869 N N . ALA A 1 237 ? 21.852 5.957 -9.891 1.00 96.19 237 ALA A N 1
ATOM 1870 C CA . ALA A 1 237 ? 21.442 5.060 -10.963 1.00 96.19 237 ALA A CA 1
ATOM 1871 C C . ALA A 1 237 ? 22.553 4.071 -11.341 1.00 96.19 237 ALA A C 1
ATOM 1873 O O . ALA A 1 237 ? 23.739 4.366 -11.194 1.00 96.19 237 ALA A O 1
ATOM 1874 N N . ALA A 1 238 ? 22.157 2.917 -11.871 1.00 96.56 238 ALA A N 1
ATOM 1875 C CA . ALA A 1 238 ? 23.021 1.960 -12.547 1.00 96.56 238 ALA A CA 1
ATOM 1876 C C . ALA A 1 238 ? 22.754 2.004 -14.053 1.00 96.56 238 ALA A C 1
ATOM 1878 O O . ALA A 1 238 ? 21.615 1.850 -14.492 1.00 96.56 238 ALA A O 1
ATOM 1879 N N . ARG A 1 239 ? 23.801 2.177 -14.855 1.00 96.50 239 ARG A N 1
ATOM 1880 C CA . ARG A 1 239 ? 23.747 2.005 -16.305 1.00 96.50 239 ARG A CA 1
ATOM 1881 C C . ARG A 1 239 ? 23.758 0.520 -16.630 1.00 96.50 239 ARG A C 1
ATOM 1883 O O . ARG A 1 239 ? 24.519 -0.253 -16.039 1.00 96.50 239 ARG A O 1
ATOM 1890 N N . VAL A 1 240 ? 22.934 0.147 -17.601 1.00 96.94 240 VAL A N 1
ATOM 1891 C CA . VAL A 1 240 ? 22.821 -1.231 -18.066 1.00 96.94 240 VAL A CA 1
ATOM 1892 C C . VAL A 1 240 ? 22.912 -1.316 -19.583 1.00 96.94 240 VAL A C 1
ATOM 1894 O O . VAL A 1 240 ? 22.648 -0.346 -20.289 1.00 96.94 240 VAL A O 1
ATOM 1897 N N . GLU A 1 241 ? 23.310 -2.479 -20.087 1.00 96.56 241 GLU A N 1
ATOM 1898 C CA . GLU A 1 241 ? 23.445 -2.754 -21.519 1.00 96.56 241 GLU A CA 1
ATOM 1899 C C . GLU A 1 241 ? 22.766 -4.076 -21.889 1.00 96.56 241 GLU A C 1
ATOM 1901 O O . GLU A 1 241 ? 22.785 -5.012 -21.085 1.00 96.56 241 GLU A O 1
ATOM 1906 N N . PRO A 1 242 ? 22.151 -4.168 -23.079 1.00 96.88 242 PRO A N 1
ATOM 1907 C CA . PRO A 1 242 ? 21.419 -5.356 -23.495 1.00 96.88 242 PRO A CA 1
ATOM 1908 C C . PRO A 1 242 ? 22.353 -6.553 -23.704 1.00 96.88 242 PRO A C 1
ATOM 1910 O O . PRO A 1 242 ? 23.478 -6.413 -24.193 1.00 96.88 242 PRO A O 1
ATOM 1913 N N . VAL A 1 243 ? 21.871 -7.752 -23.378 1.00 96.00 243 VAL A N 1
ATOM 1914 C CA . VAL A 1 243 ? 22.571 -9.011 -23.651 1.00 96.00 243 VAL A CA 1
ATOM 1915 C C . VAL A 1 243 ? 21.644 -9.952 -24.432 1.00 96.00 243 VAL A C 1
ATOM 1917 O O . VAL A 1 243 ? 20.583 -10.308 -23.922 1.00 96.00 243 VAL A O 1
ATOM 1920 N N . PRO A 1 244 ? 22.024 -10.387 -25.651 1.00 94.31 244 PRO A N 1
ATOM 1921 C CA . PRO A 1 244 ? 23.242 -10.029 -26.391 1.00 94.31 244 PRO A CA 1
ATOM 1922 C C . PRO A 1 244 ? 23.249 -8.560 -26.863 1.00 94.31 244 PRO A C 1
ATOM 1924 O O . PRO A 1 244 ? 22.203 -7.929 -26.961 1.00 94.31 244 PRO A O 1
ATOM 1927 N N . ALA A 1 245 ? 24.425 -8.015 -27.197 1.00 92.12 245 ALA A N 1
ATOM 1928 C CA . ALA A 1 245 ? 24.588 -6.595 -27.552 1.00 92.12 245 ALA A CA 1
ATOM 1929 C C . ALA A 1 245 ? 23.794 -6.151 -28.800 1.00 92.12 245 ALA A C 1
ATOM 1931 O O . ALA A 1 245 ? 23.561 -4.964 -29.002 1.00 92.12 245 ALA A O 1
ATOM 1932 N N . ASN A 1 246 ? 23.385 -7.100 -29.645 1.00 91.94 246 ASN A N 1
ATOM 1933 C CA . ASN A 1 246 ? 22.544 -6.874 -30.820 1.00 91.94 246 ASN A CA 1
ATOM 1934 C C . ASN A 1 246 ? 21.047 -7.122 -30.556 1.00 91.94 246 ASN A C 1
ATOM 1936 O O . ASN A 1 246 ? 20.263 -7.118 -31.508 1.00 91.94 246 ASN A O 1
ATOM 1940 N N . ALA A 1 247 ? 20.647 -7.391 -29.309 1.00 92.38 247 ALA A N 1
ATOM 1941 C CA . ALA A 1 247 ? 19.243 -7.533 -28.952 1.00 92.38 247 ALA A CA 1
ATOM 1942 C C . ALA A 1 247 ? 18.496 -6.230 -29.257 1.00 92.38 247 ALA A C 1
ATOM 1944 O O . ALA A 1 247 ? 18.988 -5.134 -28.986 1.00 92.38 247 ALA A O 1
ATOM 1945 N N . LYS A 1 248 ? 17.301 -6.356 -29.834 1.00 92.00 248 LYS A N 1
ATOM 1946 C CA . LYS A 1 248 ? 16.427 -5.211 -30.091 1.00 92.00 248 LYS A CA 1
ATOM 1947 C C . LYS A 1 248 ? 15.769 -4.780 -28.788 1.00 92.00 248 LYS A C 1
ATOM 1949 O O . LYS A 1 248 ? 15.263 -5.623 -28.053 1.00 92.00 248 LYS A O 1
ATOM 1954 N N . TYR A 1 249 ? 15.773 -3.481 -28.521 1.00 94.94 249 TYR A N 1
ATOM 1955 C CA . TYR A 1 249 ? 15.153 -2.895 -27.340 1.00 94.94 249 TYR A CA 1
ATOM 1956 C C . TYR A 1 249 ? 14.718 -1.463 -27.626 1.00 94.94 249 TYR A C 1
ATOM 1958 O O . TYR A 1 249 ? 15.213 -0.837 -28.563 1.00 94.94 249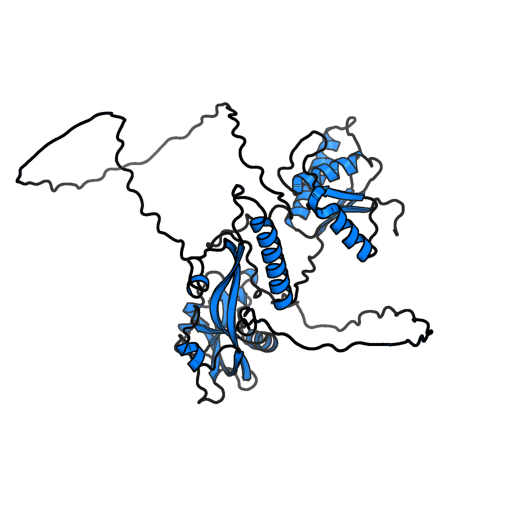 TYR A O 1
ATOM 1966 N N . HIS A 1 250 ? 13.820 -0.946 -26.790 1.00 95.94 250 HIS A N 1
ATOM 1967 C CA . HIS A 1 250 ? 13.347 0.428 -26.879 1.00 95.94 250 HIS A CA 1
ATOM 1968 C C . HIS A 1 250 ? 13.444 1.111 -25.518 1.00 95.94 250 HIS A C 1
ATOM 1970 O O . HIS A 1 250 ? 12.999 0.570 -24.509 1.00 95.94 250 HIS A O 1
ATOM 1976 N N . ILE A 1 251 ? 13.987 2.325 -25.504 1.00 93.31 251 ILE A N 1
ATOM 1977 C CA . ILE A 1 251 ? 13.984 3.231 -24.355 1.00 93.31 251 ILE A CA 1
ATOM 1978 C C . ILE A 1 251 ? 13.790 4.661 -24.868 1.00 93.31 251 ILE A C 1
ATOM 1980 O O . ILE A 1 251 ? 14.353 5.032 -25.895 1.00 93.31 251 ILE A O 1
ATOM 1984 N N . GLU A 1 252 ? 13.022 5.488 -24.157 1.00 89.06 252 GLU A N 1
ATOM 1985 C CA . GLU A 1 252 ? 12.903 6.915 -24.506 1.00 89.06 252 GLU A CA 1
ATOM 1986 C C . GLU A 1 252 ? 14.153 7.731 -24.111 1.00 89.06 252 GLU A C 1
ATOM 1988 O O . GLU A 1 252 ? 14.396 8.810 -24.652 1.00 89.06 252 GLU A O 1
ATOM 1993 N N . ASN A 1 253 ? 14.963 7.226 -23.174 1.00 88.50 253 ASN A N 1
ATOM 1994 C CA . ASN A 1 253 ? 16.196 7.885 -22.737 1.00 88.50 253 ASN A CA 1
ATOM 1995 C C . ASN A 1 253 ? 17.393 7.524 -23.641 1.00 88.50 253 ASN A C 1
ATOM 1997 O O . ASN A 1 253 ? 17.416 6.436 -24.204 1.00 88.50 253 ASN A O 1
ATOM 2001 N N . PRO A 1 254 ? 18.443 8.367 -23.733 1.00 86.50 254 PRO A N 1
ATOM 2002 C CA . PRO A 1 254 ? 19.607 8.084 -24.583 1.00 86.50 254 PRO A CA 1
ATOM 2003 C C . PRO A 1 254 ? 20.399 6.829 -24.194 1.00 86.50 254 PRO A C 1
ATOM 2005 O O . PRO A 1 254 ? 21.033 6.209 -25.044 1.00 86.50 254 PRO A O 1
ATOM 2008 N N . ILE A 1 255 ? 20.397 6.480 -22.905 1.00 91.56 255 ILE A N 1
ATOM 2009 C CA . ILE A 1 255 ? 21.085 5.305 -22.367 1.00 91.56 255 ILE A CA 1
ATOM 2010 C C . ILE A 1 255 ? 20.142 4.512 -21.457 1.00 91.56 255 ILE A C 1
ATOM 2012 O O . ILE A 1 255 ? 19.317 5.124 -20.769 1.00 91.56 255 ILE A O 1
ATOM 2016 N N . PRO A 1 256 ? 20.249 3.171 -21.417 1.00 95.62 256 PRO A N 1
ATOM 2017 C CA . PRO A 1 256 ? 19.459 2.366 -20.501 1.00 95.62 256 PRO A CA 1
ATOM 2018 C C . PRO A 1 256 ? 20.034 2.497 -19.090 1.00 95.62 256 PRO A C 1
ATOM 2020 O O . PRO A 1 256 ? 21.231 2.296 -18.865 1.00 95.62 256 PRO A O 1
ATOM 2023 N N . PHE A 1 257 ? 19.180 2.817 -18.125 1.00 96.50 257 PHE A N 1
ATOM 2024 C CA . PHE A 1 257 ? 19.570 2.866 -16.723 1.00 96.50 257 PHE A CA 1
ATOM 2025 C C . PHE A 1 257 ? 18.431 2.431 -15.807 1.00 96.50 257 PHE A C 1
ATOM 2027 O O . PHE A 1 257 ? 17.249 2.580 -16.123 1.00 96.50 257 PHE A O 1
ATOM 2034 N N . VAL A 1 258 ? 18.824 1.934 -14.642 1.00 96.56 258 VAL A N 1
ATOM 2035 C CA . VAL A 1 258 ? 17.969 1.655 -13.495 1.00 96.56 258 VAL A CA 1
ATOM 2036 C C . VAL A 1 258 ? 18.232 2.764 -12.489 1.00 96.56 258 VAL A C 1
ATOM 2038 O O . VAL A 1 258 ? 19.361 2.926 -12.030 1.00 96.56 258 VAL A O 1
ATOM 2041 N N . ILE A 1 259 ? 17.221 3.562 -12.150 1.00 95.31 259 ILE A N 1
ATOM 2042 C CA . ILE A 1 259 ? 17.302 4.391 -10.935 1.00 95.31 259 ILE A CA 1
ATOM 2043 C C . ILE A 1 259 ? 17.421 3.409 -9.770 1.00 95.31 259 ILE A C 1
ATOM 2045 O O . ILE A 1 259 ? 16.771 2.378 -9.848 1.00 95.31 259 ILE A O 1
ATOM 2049 N N . LEU A 1 260 ? 18.264 3.704 -8.776 1.00 94.81 260 LEU A N 1
ATOM 2050 C CA . LEU A 1 260 ? 18.519 2.888 -7.577 1.00 94.81 260 LEU A CA 1
ATOM 2051 C C . LEU A 1 260 ? 17.969 3.553 -6.304 1.00 94.81 260 LEU A C 1
ATOM 2053 O O . LEU A 1 260 ? 17.410 2.911 -5.412 1.00 94.81 260 LEU A O 1
ATOM 2057 N N . ALA A 1 261 ? 18.130 4.872 -6.218 1.00 92.56 261 ALA A N 1
ATOM 2058 C CA . ALA A 1 261 ? 17.614 5.680 -5.127 1.00 92.56 261 ALA A CA 1
ATOM 2059 C C . ALA A 1 261 ? 17.312 7.096 -5.618 1.00 92.56 261 ALA A C 1
ATOM 2061 O O . ALA A 1 261 ? 17.989 7.624 -6.503 1.00 92.56 261 ALA A O 1
ATOM 2062 N N . ILE A 1 262 ? 16.301 7.721 -5.021 1.00 92.12 262 ILE A N 1
ATOM 2063 C CA . ILE A 1 262 ? 15.907 9.097 -5.303 1.00 92.12 262 ILE A CA 1
ATOM 2064 C C . ILE A 1 262 ? 15.587 9.836 -4.009 1.00 92.12 262 ILE A C 1
ATOM 2066 O O . ILE A 1 262 ? 14.849 9.347 -3.153 1.00 92.12 262 ILE A O 1
ATOM 2070 N N . ARG A 1 263 ? 16.131 11.040 -3.861 1.00 90.69 263 ARG A N 1
ATOM 2071 C CA . ARG A 1 263 ? 15.815 11.926 -2.745 1.00 90.69 263 ARG A CA 1
ATOM 2072 C C . ARG A 1 263 ? 14.417 12.512 -2.921 1.00 90.69 263 ARG A C 1
ATOM 2074 O O . ARG A 1 263 ? 14.007 12.869 -4.027 1.00 90.69 263 ARG A O 1
ATOM 2081 N N . ARG A 1 264 ? 13.680 12.665 -1.822 1.00 87.56 264 ARG A N 1
ATOM 2082 C CA . ARG A 1 264 ? 12.367 13.316 -1.812 1.00 87.56 264 ARG A CA 1
ATOM 2083 C C . ARG A 1 264 ? 12.459 14.703 -2.463 1.00 87.56 264 ARG A C 1
ATOM 2085 O O . ARG A 1 264 ? 13.289 15.524 -2.087 1.00 87.56 264 ARG A O 1
ATOM 2092 N N . GLY A 1 265 ? 11.580 14.955 -3.433 1.00 85.69 265 GLY A N 1
ATOM 2093 C CA . GLY A 1 265 ? 11.527 16.208 -4.195 1.00 85.69 265 GLY A CA 1
ATOM 2094 C C . GLY A 1 265 ? 12.370 16.224 -5.476 1.00 85.69 265 GLY A C 1
ATOM 2095 O O . GLY A 1 265 ? 12.146 17.095 -6.314 1.00 85.69 265 GLY A O 1
ATOM 2096 N N . ALA A 1 266 ? 13.277 15.262 -5.676 1.00 90.38 266 ALA A N 1
ATOM 2097 C CA . ALA A 1 266 ? 13.970 15.095 -6.951 1.00 90.38 266 ALA A CA 1
ATOM 2098 C C . ALA A 1 266 ? 13.034 14.479 -8.005 1.00 90.38 266 ALA A C 1
ATOM 2100 O O . ALA A 1 266 ? 12.089 13.752 -7.681 1.00 90.38 266 ALA A O 1
ATOM 2101 N N . ARG A 1 267 ? 13.286 14.774 -9.286 1.00 91.19 267 ARG A N 1
ATOM 2102 C CA . ARG A 1 267 ? 12.469 14.264 -10.395 1.00 91.19 267 ARG A CA 1
ATOM 2103 C C . ARG A 1 267 ? 13.179 13.086 -11.061 1.00 91.19 267 ARG A C 1
ATOM 2105 O O . ARG A 1 267 ? 14.306 13.268 -11.512 1.00 91.19 267 ARG A O 1
ATOM 2112 N N . PRO A 1 268 ? 12.524 11.924 -11.235 1.00 90.06 268 PRO A N 1
ATOM 2113 C CA . PRO A 1 268 ? 13.141 10.761 -11.880 1.00 90.06 268 PRO A CA 1
ATOM 2114 C C . PRO A 1 268 ? 13.729 11.049 -13.269 1.00 90.06 268 PRO A C 1
ATOM 2116 O O . PRO A 1 268 ? 14.748 10.481 -13.643 1.00 90.06 268 PRO A O 1
ATOM 2119 N N . THR A 1 269 ? 13.122 11.971 -14.020 1.00 90.00 269 THR A N 1
ATOM 2120 C CA . THR A 1 269 ? 13.581 12.377 -15.357 1.00 90.00 269 THR A CA 1
ATOM 2121 C C . THR A 1 269 ? 14.976 13.002 -15.364 1.00 90.00 269 THR A C 1
ATOM 2123 O O . THR A 1 269 ? 15.651 12.951 -16.387 1.00 90.00 269 THR A O 1
ATOM 2126 N N . ASP A 1 270 ? 15.430 13.586 -14.249 1.00 92.19 270 ASP A N 1
ATOM 2127 C CA . ASP A 1 270 ? 16.770 14.175 -14.165 1.00 92.19 270 ASP A CA 1
ATOM 2128 C C . ASP A 1 270 ? 17.881 13.101 -14.163 1.00 92.19 270 ASP A C 1
ATOM 2130 O O . ASP A 1 270 ? 19.023 13.413 -14.486 1.00 92.19 270 ASP A O 1
ATOM 2134 N N . ALA A 1 271 ? 17.558 11.819 -13.929 1.00 92.12 271 ALA A N 1
ATOM 2135 C CA . ALA A 1 271 ? 18.513 10.708 -14.028 1.00 92.12 271 ALA A CA 1
ATOM 2136 C C . ALA A 1 271 ? 19.162 10.585 -15.422 1.00 92.12 271 ALA A C 1
ATOM 2138 O O . ALA A 1 271 ? 20.323 10.202 -15.539 1.00 92.12 271 ALA A O 1
ATOM 2139 N N . ALA A 1 272 ? 18.449 10.980 -16.484 1.00 92.00 272 ALA A N 1
ATOM 2140 C CA . ALA A 1 272 ? 18.981 10.986 -17.848 1.00 92.00 272 ALA A CA 1
ATOM 2141 C C . ALA A 1 272 ? 20.107 12.021 -18.061 1.00 92.00 272 ALA A C 1
ATOM 2143 O O . ALA A 1 272 ? 20.764 12.009 -19.100 1.00 92.00 272 ALA A O 1
ATOM 2144 N N . ARG A 1 273 ? 20.327 12.928 -17.096 1.00 93.94 273 ARG A N 1
ATOM 2145 C CA . ARG A 1 273 ? 21.347 13.987 -17.143 1.00 93.94 273 ARG A CA 1
ATOM 2146 C C . ARG A 1 273 ? 22.644 13.612 -16.421 1.00 93.94 273 ARG A C 1
ATOM 2148 O O . ARG A 1 273 ? 23.535 14.454 -16.348 1.00 93.94 273 ARG A O 1
ATOM 2155 N N . ILE A 1 274 ? 22.762 12.396 -15.884 1.00 94.56 274 ILE A N 1
ATOM 2156 C CA . ILE A 1 274 ? 24.009 11.903 -15.282 1.00 94.56 274 ILE A CA 1
ATOM 2157 C C . ILE A 1 274 ? 25.095 11.843 -16.363 1.00 94.56 274 ILE A C 1
ATOM 2159 O O . ILE A 1 274 ? 24.932 11.165 -17.380 1.00 94.56 274 ILE A O 1
ATOM 2163 N N . GLN A 1 275 ? 26.199 12.552 -16.127 1.00 92.56 275 GLN A N 1
ATOM 2164 C CA . GLN A 1 275 ? 27.369 12.576 -17.012 1.00 92.56 275 GLN A CA 1
ATOM 2165 C C . GLN A 1 275 ? 28.515 11.733 -16.444 1.00 92.56 275 GLN A C 1
ATOM 2167 O O . GLN A 1 275 ? 29.156 10.991 -17.187 1.00 92.56 275 GLN A O 1
ATOM 2172 N N . ASP A 1 276 ? 28.710 11.794 -15.127 1.00 92.25 276 ASP A N 1
ATOM 2173 C CA . ASP A 1 276 ? 29.781 11.097 -14.421 1.00 92.25 276 ASP A CA 1
ATOM 2174 C C . ASP A 1 276 ? 29.356 9.661 -14.083 1.00 92.25 276 ASP A C 1
ATOM 2176 O O . ASP A 1 276 ? 28.725 9.389 -13.058 1.00 92.25 276 ASP A O 1
ATOM 2180 N N . TRP A 1 277 ? 29.669 8.740 -14.997 1.00 95.00 277 TRP A N 1
ATOM 2181 C CA . TRP A 1 277 ? 29.439 7.305 -14.838 1.00 95.00 277 TRP A CA 1
ATOM 2182 C C . TRP A 1 277 ? 30.729 6.598 -14.426 1.00 95.00 277 TRP A C 1
ATOM 2184 O O . TRP A 1 277 ? 31.696 6.550 -15.186 1.00 95.00 277 TRP A O 1
ATOM 2194 N N . GLU A 1 278 ? 30.721 5.995 -13.244 1.00 94.31 278 GLU A N 1
ATOM 2195 C CA . GLU A 1 278 ? 31.815 5.190 -12.712 1.00 94.31 278 GLU A CA 1
ATOM 2196 C C . GLU A 1 278 ? 31.623 3.721 -13.115 1.00 94.31 278 GLU A C 1
ATOM 2198 O O . GLU A 1 278 ? 30.593 3.129 -12.777 1.00 94.31 278 GLU A O 1
ATOM 2203 N N . PRO A 1 279 ? 32.570 3.101 -13.842 1.00 95.06 279 PRO A N 1
ATOM 2204 C CA . PRO A 1 279 ? 32.465 1.696 -14.217 1.00 95.06 279 PRO A CA 1
ATOM 2205 C C . PRO A 1 279 ? 32.330 0.785 -12.995 1.00 95.06 279 PRO A C 1
ATOM 2207 O O . PRO A 1 279 ? 33.082 0.909 -12.027 1.00 95.06 279 PRO A O 1
ATOM 2210 N N . VAL A 1 280 ? 31.399 -0.168 -13.058 1.00 92.44 280 VAL A N 1
ATOM 2211 C CA . VAL A 1 280 ? 31.264 -1.179 -12.007 1.00 92.44 280 VAL A CA 1
ATOM 2212 C C . VAL A 1 280 ? 32.409 -2.187 -12.156 1.00 92.44 280 VAL A C 1
ATOM 2214 O O . VAL A 1 280 ? 32.611 -2.712 -13.255 1.00 92.44 280 VAL A O 1
ATOM 2217 N N . PRO A 1 281 ? 33.151 -2.496 -11.076 1.00 89.50 281 PRO A N 1
ATOM 2218 C CA . PRO A 1 281 ? 34.196 -3.511 -11.113 1.00 89.50 281 PRO A CA 1
ATOM 2219 C C . PRO A 1 281 ? 33.676 -4.878 -11.599 1.00 89.50 281 PRO A C 1
ATOM 2221 O O . PRO A 1 281 ? 32.522 -5.217 -11.312 1.00 89.50 281 PRO A O 1
ATOM 2224 N N . PRO A 1 282 ? 34.488 -5.694 -12.300 1.00 86.69 282 PRO A N 1
ATOM 2225 C CA . PRO A 1 282 ? 34.043 -6.971 -12.868 1.00 86.69 282 PRO A CA 1
ATOM 2226 C C . PRO A 1 282 ? 33.373 -7.918 -11.863 1.00 86.69 282 PRO A C 1
ATOM 2228 O O . PRO A 1 282 ? 32.450 -8.638 -12.224 1.00 86.69 282 PRO A O 1
ATOM 2231 N N . GLU A 1 283 ? 33.792 -7.889 -10.599 1.00 87.38 283 GLU A N 1
ATOM 2232 C CA . GLU A 1 283 ? 33.248 -8.698 -9.506 1.00 87.38 283 GLU A CA 1
ATOM 2233 C C . GLU A 1 283 ? 31.868 -8.239 -9.008 1.00 87.38 283 GLU A C 1
ATOM 2235 O O . GLU A 1 283 ? 31.150 -9.009 -8.370 1.00 87.38 283 GLU A O 1
ATOM 2240 N N . LYS A 1 284 ? 31.489 -6.990 -9.300 1.00 87.31 284 LYS A N 1
ATOM 2241 C CA . LYS A 1 284 ? 30.177 -6.406 -8.986 1.00 87.31 284 LYS A CA 1
ATOM 2242 C C . LYS A 1 284 ? 29.289 -6.257 -10.222 1.00 87.31 284 LYS A C 1
ATOM 2244 O O . LYS A 1 284 ? 28.117 -5.923 -10.079 1.00 87.31 284 LYS A O 1
ATOM 2249 N N . SER A 1 285 ? 29.823 -6.495 -11.420 1.00 91.69 285 SER A N 1
ATOM 2250 C CA . SER A 1 285 ? 29.043 -6.538 -12.656 1.00 91.69 285 SER A CA 1
ATOM 2251 C C . SER A 1 285 ? 28.301 -7.869 -12.745 1.00 91.69 285 SER A C 1
ATOM 2253 O O . SER A 1 285 ? 28.875 -8.939 -12.545 1.00 91.69 285 SER A O 1
ATOM 2255 N N . PHE A 1 286 ? 27.008 -7.816 -13.046 1.00 95.00 286 PHE A N 1
ATOM 2256 C CA . PHE A 1 286 ? 26.190 -9.011 -13.199 1.00 95.00 286 PHE A CA 1
ATOM 2257 C C . PHE A 1 286 ? 25.116 -8.851 -14.267 1.00 95.00 286 PHE A C 1
ATOM 2259 O O . PHE A 1 286 ? 24.822 -7.741 -14.719 1.00 95.00 286 PHE A O 1
ATOM 2266 N N . LEU A 1 287 ? 24.560 -9.995 -14.667 1.00 96.44 287 LEU A N 1
ATOM 2267 C CA . LEU A 1 287 ? 23.373 -10.070 -15.502 1.00 96.44 287 LEU A CA 1
ATOM 2268 C C . LEU A 1 287 ? 22.125 -10.064 -14.626 1.00 96.44 287 LEU A C 1
ATOM 2270 O O . LEU A 1 287 ? 22.103 -10.736 -13.590 1.00 96.44 287 LEU A O 1
ATOM 2274 N N . LEU A 1 288 ? 21.128 -9.313 -15.069 1.00 96.00 288 LEU A N 1
ATOM 2275 C CA . LEU A 1 288 ? 19.787 -9.292 -14.511 1.00 96.00 288 LEU A CA 1
ATOM 2276 C C . LEU A 1 288 ? 18.779 -9.622 -15.606 1.00 96.00 288 LEU A C 1
ATOM 2278 O O . LEU A 1 288 ? 18.955 -9.225 -16.766 1.00 96.00 288 LEU A O 1
ATOM 2282 N N . ASP A 1 289 ? 17.734 -10.339 -15.218 1.00 96.00 289 ASP A N 1
ATOM 2283 C CA . ASP A 1 289 ? 16.629 -10.684 -16.101 1.00 96.00 289 ASP A CA 1
ATOM 2284 C C . ASP A 1 289 ? 15.488 -9.690 -15.908 1.00 96.00 289 ASP A C 1
ATOM 2286 O O . ASP A 1 289 ? 15.191 -9.241 -14.800 1.00 96.00 289 ASP A O 1
ATOM 2290 N N . THR A 1 290 ? 14.837 -9.336 -17.012 1.00 97.62 290 THR A N 1
ATOM 2291 C CA . THR A 1 290 ? 13.670 -8.459 -16.992 1.00 97.62 290 THR A CA 1
ATOM 2292 C C . THR A 1 290 ? 12.537 -8.998 -17.826 1.00 97.62 290 THR A C 1
ATOM 2294 O O . THR A 1 290 ? 12.757 -9.760 -18.770 1.00 97.62 290 THR A O 1
ATOM 2297 N N . THR A 1 291 ? 11.338 -8.530 -17.504 1.00 97.62 291 THR A N 1
ATOM 2298 C CA . THR A 1 291 ? 10.105 -8.858 -18.213 1.00 97.62 291 THR A CA 1
ATOM 2299 C C . THR A 1 291 ? 9.380 -7.568 -18.588 1.00 97.62 291 THR A C 1
ATOM 2301 O O . THR A 1 291 ? 9.195 -6.702 -17.737 1.00 97.62 291 THR A O 1
ATOM 2304 N N . VAL A 1 292 ? 8.970 -7.400 -19.846 1.00 97.12 292 VAL A N 1
ATOM 2305 C CA . VAL A 1 292 ? 8.178 -6.233 -20.268 1.00 97.12 292 VAL A CA 1
ATOM 2306 C C . VAL A 1 292 ? 6.843 -6.235 -19.527 1.00 97.12 292 VAL A C 1
ATOM 2308 O O . VAL A 1 292 ? 6.064 -7.180 -19.640 1.00 97.12 292 VAL A O 1
ATOM 2311 N N . GLY A 1 293 ? 6.579 -5.165 -18.783 1.00 95.25 293 GLY A N 1
ATOM 2312 C CA . GLY A 1 293 ? 5.404 -5.019 -17.938 1.00 95.25 293 GLY A CA 1
ATOM 2313 C C . GLY A 1 293 ? 4.922 -3.575 -17.847 1.00 95.25 293 GLY A C 1
ATOM 2314 O O . GLY A 1 293 ? 5.582 -2.633 -18.290 1.00 95.25 293 GLY A O 1
ATOM 2315 N N . GLU A 1 294 ? 3.752 -3.396 -17.246 1.00 93.75 294 GLU A N 1
ATOM 2316 C CA . GLU A 1 294 ? 3.165 -2.087 -16.983 1.00 93.75 294 GLU A CA 1
ATOM 2317 C C . GLU A 1 294 ? 3.017 -1.869 -15.482 1.00 93.75 294 GLU A C 1
ATOM 2319 O O . GLU A 1 294 ? 2.534 -2.746 -14.763 1.00 93.75 294 GLU A O 1
ATOM 2324 N N . LYS A 1 295 ? 3.327 -0.657 -15.011 1.00 91.00 295 LYS A N 1
ATOM 2325 C CA . LYS A 1 295 ? 2.849 -0.226 -13.698 1.00 91.00 295 LYS A CA 1
ATOM 2326 C C . LYS A 1 295 ? 1.458 0.355 -13.846 1.00 91.00 295 LYS A C 1
ATOM 2328 O O . LYS A 1 295 ? 1.266 1.364 -14.528 1.00 91.00 295 LYS A O 1
ATOM 2333 N N . VAL A 1 296 ? 0.496 -0.261 -13.170 1.00 90.38 296 VAL A N 1
ATOM 2334 C CA . VAL A 1 296 ? -0.923 0.051 -13.344 1.00 90.38 296 VAL A CA 1
ATOM 2335 C C . VAL A 1 296 ? -1.614 0.322 -12.017 1.00 90.38 296 VAL A C 1
ATOM 2337 O O . VAL A 1 296 ? -1.184 -0.142 -10.964 1.00 90.38 296 VAL A O 1
ATOM 2340 N N . MET A 1 297 ? -2.701 1.082 -12.074 1.00 88.69 297 MET A N 1
ATOM 2341 C CA . MET A 1 297 ? -3.636 1.271 -10.972 1.00 88.69 297 MET A CA 1
ATOM 2342 C C . MET A 1 297 ? -5.034 0.922 -11.447 1.00 88.69 297 MET A C 1
ATOM 2344 O O . MET A 1 297 ? -5.524 1.460 -12.442 1.00 88.69 297 MET A O 1
ATOM 2348 N N . LEU A 1 298 ? -5.679 0.040 -10.695 1.00 90.44 298 LEU A N 1
ATOM 2349 C CA . LEU A 1 298 ? -7.072 -0.312 -10.899 1.00 90.44 298 LEU A CA 1
ATOM 2350 C C . LEU A 1 298 ? -7.949 0.610 -10.049 1.00 90.44 298 LEU A C 1
ATOM 2352 O O . LEU A 1 298 ? -7.673 0.845 -8.872 1.00 90.44 298 LEU A O 1
ATOM 2356 N N . ARG A 1 299 ? -8.996 1.165 -10.658 1.00 88.56 299 ARG A N 1
ATOM 2357 C CA . ARG A 1 299 ? -9.953 2.076 -10.021 1.00 88.56 299 ARG A CA 1
ATOM 2358 C C . ARG A 1 299 ? -11.360 1.536 -10.197 1.00 88.56 299 ARG A C 1
ATOM 2360 O O . ARG A 1 299 ? -11.707 1.095 -11.285 1.00 88.56 299 ARG A O 1
ATOM 2367 N N . ILE A 1 300 ? -12.180 1.626 -9.158 1.00 89.31 300 ILE A N 1
ATOM 2368 C CA . ILE A 1 300 ? -13.617 1.361 -9.271 1.00 89.31 300 ILE A CA 1
ATOM 2369 C C . ILE A 1 300 ? -14.306 2.691 -9.573 1.00 89.31 300 ILE A C 1
ATOM 2371 O O . ILE A 1 300 ? -14.276 3.604 -8.747 1.00 89.31 300 ILE A O 1
ATOM 2375 N N . GLU A 1 301 ? -14.915 2.807 -10.748 1.00 87.88 301 GLU A N 1
ATOM 2376 C CA . GLU A 1 301 ? -15.587 4.025 -11.212 1.00 87.88 301 GLU A CA 1
ATOM 2377 C C . GLU A 1 301 ? -16.988 3.709 -11.748 1.00 87.88 301 GLU A C 1
ATOM 2379 O O . GLU A 1 301 ? -17.269 2.550 -12.055 1.00 87.88 301 GLU A O 1
ATOM 2384 N N . PRO A 1 302 ? -17.885 4.707 -11.858 1.00 87.44 302 PRO A N 1
ATOM 2385 C CA . PRO A 1 302 ? -19.123 4.544 -12.607 1.00 87.44 302 PRO A CA 1
ATOM 2386 C C . PRO A 1 302 ? -18.849 4.076 -14.040 1.00 87.44 302 PRO A C 1
ATOM 2388 O O . PRO A 1 302 ? -17.898 4.526 -14.680 1.00 87.44 302 PRO A O 1
ATOM 2391 N N . GLU A 1 303 ? -19.688 3.169 -14.525 1.00 84.00 303 GLU A N 1
ATOM 2392 C CA . GLU A 1 303 ? -19.672 2.696 -15.905 1.00 84.00 303 GLU A CA 1
ATOM 2393 C C . GLU A 1 303 ? -20.104 3.843 -16.833 1.00 84.00 303 GLU A C 1
ATOM 2395 O O . GLU A 1 303 ? -21.238 4.318 -16.749 1.00 84.00 303 GLU A O 1
ATOM 2400 N N . ASP A 1 304 ? -19.196 4.302 -17.699 1.00 78.00 304 ASP A N 1
ATOM 2401 C CA . ASP A 1 304 ? -19.509 5.234 -18.785 1.00 78.00 304 ASP A CA 1
ATOM 2402 C C . ASP A 1 304 ? -19.519 4.461 -20.103 1.00 78.00 304 ASP A C 1
ATOM 2404 O O . ASP A 1 304 ? -18.503 3.920 -20.533 1.00 78.00 304 ASP A O 1
ATOM 2408 N N . LEU A 1 305 ? -20.688 4.392 -20.737 1.00 67.38 305 LEU A N 1
ATOM 2409 C CA . LEU A 1 305 ? -20.879 3.666 -21.992 1.00 67.38 305 LEU A CA 1
ATOM 2410 C C . LEU A 1 305 ? -20.259 4.388 -23.199 1.00 67.38 305 LEU A C 1
ATOM 2412 O O . LEU A 1 305 ? -20.222 3.809 -24.281 1.00 67.38 305 LEU A O 1
ATOM 2416 N N . ASN A 1 306 ? -19.812 5.639 -23.035 1.00 66.44 306 ASN A N 1
ATOM 2417 C CA . ASN A 1 306 ? -19.261 6.456 -24.119 1.00 66.44 306 ASN A CA 1
ATOM 2418 C C . ASN A 1 306 ? -17.726 6.548 -24.109 1.00 66.44 306 ASN A C 1
ATOM 2420 O O . ASN A 1 306 ? -17.171 7.207 -24.986 1.00 66.44 306 ASN A O 1
ATOM 2424 N N . GLU A 1 307 ? -17.038 5.959 -23.125 1.00 63.31 307 GLU A N 1
ATOM 2425 C CA . GLU A 1 307 ? -15.571 5.979 -23.062 1.00 63.31 307 GLU A CA 1
ATOM 2426 C C . GLU A 1 307 ? -14.962 4.775 -23.793 1.00 63.31 307 GLU A C 1
ATOM 2428 O O . GLU A 1 307 ? -15.245 3.618 -23.475 1.00 63.31 307 GLU A O 1
ATOM 2433 N N . ASP A 1 308 ? -14.069 5.049 -24.747 1.00 62.19 308 ASP A N 1
ATOM 2434 C CA . ASP A 1 308 ? -13.321 4.016 -25.460 1.00 62.19 308 ASP A CA 1
ATOM 2435 C C . ASP A 1 308 ? -12.285 3.339 -24.544 1.00 62.19 308 ASP A C 1
ATOM 2437 O O . ASP A 1 308 ? -11.654 3.965 -23.687 1.00 62.19 308 ASP A O 1
ATOM 2441 N N . GLY A 1 309 ? -12.028 2.045 -24.771 1.00 64.81 309 GLY A N 1
ATOM 2442 C CA . GLY A 1 309 ? -11.092 1.239 -23.971 1.00 64.81 309 GLY A CA 1
ATOM 2443 C C . GLY A 1 309 ? -9.670 1.812 -23.856 1.00 64.81 309 GLY A C 1
ATOM 2444 O O . GLY A 1 309 ? -8.985 1.555 -22.870 1.00 64.81 309 GLY A O 1
ATOM 2445 N N . HIS A 1 310 ? -9.240 2.626 -24.824 1.00 67.25 310 HIS A N 1
ATOM 2446 C CA . HIS A 1 310 ? -7.947 3.314 -24.805 1.00 67.25 310 HIS A CA 1
ATOM 2447 C C . HIS A 1 310 ? -7.928 4.539 -23.874 1.00 67.25 310 HIS A C 1
ATOM 2449 O O . HIS A 1 310 ? -6.918 4.794 -23.217 1.00 67.25 310 HIS A O 1
ATOM 2455 N N . ASP A 1 311 ? -9.033 5.283 -23.767 1.00 63.94 311 ASP A N 1
ATOM 2456 C CA . ASP A 1 311 ? -9.116 6.456 -22.886 1.00 63.94 311 ASP A CA 1
ATOM 2457 C C . ASP A 1 311 ? -9.066 6.057 -21.402 1.00 63.94 311 ASP A C 1
ATOM 2459 O O . ASP A 1 311 ? -8.536 6.804 -20.574 1.00 63.94 311 ASP A O 1
ATOM 2463 N N . ASN A 1 312 ? -9.490 4.828 -21.086 1.00 66.94 312 ASN A N 1
ATOM 2464 C CA . ASN A 1 312 ? -9.399 4.244 -19.747 1.00 66.94 312 ASN A CA 1
ATOM 2465 C C . ASN A 1 312 ? -7.958 4.071 -19.239 1.00 66.94 312 ASN A C 1
ATOM 2467 O O . ASN A 1 312 ? -7.755 4.082 -18.024 1.00 66.94 312 ASN A O 1
ATOM 2471 N N . LEU A 1 313 ? -6.969 3.965 -20.139 1.00 72.69 313 LEU A N 1
ATOM 2472 C CA . LEU A 1 313 ? -5.557 3.762 -19.789 1.00 72.69 313 LEU A CA 1
ATOM 2473 C C . LEU A 1 313 ? -4.908 4.994 -19.149 1.00 72.69 313 LEU A C 1
ATOM 2475 O O . LEU A 1 313 ? -3.847 4.880 -18.536 1.00 72.69 313 LEU A O 1
ATOM 2479 N N . PHE A 1 314 ? -5.532 6.168 -19.252 1.00 71.44 314 PHE A N 1
ATOM 2480 C CA . PHE A 1 314 ? -4.989 7.417 -18.728 1.00 71.44 314 PHE A CA 1
ATOM 2481 C C . PHE A 1 314 ? -5.649 7.817 -17.403 1.00 71.44 314 PHE A C 1
ATOM 2483 O O . PHE A 1 314 ? -6.841 7.610 -17.166 1.00 71.44 314 PHE A O 1
ATOM 2490 N N . ALA A 1 315 ? -4.876 8.463 -16.525 1.00 58.62 315 ALA A N 1
ATOM 2491 C CA . ALA A 1 315 ? -5.419 9.078 -15.321 1.00 58.62 315 ALA A CA 1
ATOM 2492 C C . ALA A 1 315 ? -6.350 10.238 -15.720 1.00 58.62 315 ALA A C 1
ATOM 2494 O O . ALA A 1 315 ? -5.889 11.286 -16.161 1.00 58.62 315 ALA A O 1
ATOM 2495 N N . ASN A 1 316 ? -7.657 9.989 -15.611 1.00 54.03 316 ASN A N 1
ATOM 2496 C CA . ASN A 1 316 ? -8.798 10.901 -15.727 1.00 54.03 316 ASN A CA 1
ATOM 2497 C C . ASN A 1 316 ? -8.519 12.262 -16.421 1.00 54.03 316 ASN A C 1
ATOM 2499 O O . ASN A 1 316 ? -8.061 13.221 -15.796 1.00 54.03 316 ASN A O 1
ATOM 2503 N N . ARG A 1 317 ? -8.895 12.395 -17.705 1.00 48.66 317 ARG A N 1
ATOM 2504 C CA . ARG A 1 317 ? -8.841 13.652 -18.491 1.00 48.66 317 ARG A CA 1
ATOM 2505 C C . ARG A 1 317 ? -9.832 14.732 -18.025 1.00 48.66 317 ARG A C 1
ATOM 2507 O O . ARG A 1 317 ? -9.969 15.773 -18.667 1.00 48.66 317 ARG A O 1
ATOM 2514 N N . HIS A 1 318 ? -10.518 14.552 -16.900 1.00 42.47 318 HIS A N 1
ATOM 2515 C CA . HIS A 1 318 ? -11.438 15.543 -16.342 1.00 42.47 318 HIS A CA 1
ATOM 2516 C C . HIS A 1 318 ? -10.733 16.660 -15.555 1.00 42.47 318 HIS A C 1
ATOM 2518 O O . HIS A 1 318 ? -11.174 17.073 -14.489 1.00 42.47 318 HIS A O 1
ATOM 2524 N N . SER A 1 319 ? -9.688 17.245 -16.140 1.00 38.91 319 SER A N 1
ATOM 2525 C CA . SER A 1 319 ? -9.421 18.670 -15.950 1.00 38.91 319 SER A CA 1
ATOM 2526 C C . SER A 1 319 ? -10.024 19.403 -17.144 1.00 38.91 319 SER A C 1
ATOM 2528 O O . SER A 1 319 ? -9.322 19.961 -17.989 1.00 38.91 319 SER A O 1
ATOM 2530 N N . LYS A 1 320 ? -11.365 19.410 -17.237 1.00 41.94 320 LYS A N 1
ATOM 2531 C CA . LYS A 1 320 ? -12.020 20.527 -17.922 1.00 41.94 320 LYS A CA 1
ATOM 2532 C C . LYS A 1 320 ? -11.599 21.743 -17.118 1.00 41.94 320 LYS A C 1
ATOM 2534 O O . LYS A 1 320 ? -12.138 21.979 -16.037 1.00 41.94 320 LYS A O 1
ATOM 2539 N N . ARG A 1 321 ? -10.579 22.455 -17.614 1.00 42.22 321 ARG A N 1
ATOM 2540 C CA . ARG A 1 321 ? -10.221 23.792 -17.152 1.00 42.22 321 ARG A CA 1
ATOM 2541 C C . ARG A 1 321 ? -11.546 24.502 -16.959 1.00 42.22 321 ARG A C 1
ATOM 2543 O O . ARG A 1 321 ? -12.304 24.666 -17.915 1.00 42.22 321 ARG A O 1
ATOM 2550 N N . LYS A 1 322 ? -11.865 24.830 -15.709 1.00 38.81 322 LYS A N 1
ATOM 2551 C CA . LYS A 1 322 ? -12.949 25.745 -15.408 1.00 38.81 322 LYS A CA 1
ATOM 2552 C C . LYS A 1 322 ? -12.521 27.015 -16.129 1.00 38.81 322 LYS A C 1
ATOM 2554 O O . LYS A 1 322 ? -11.619 27.700 -15.654 1.00 38.81 322 LYS A O 1
ATOM 2559 N N . HIS A 1 323 ? -13.039 27.242 -17.339 1.00 36.38 323 HIS A N 1
ATOM 2560 C CA . HIS A 1 323 ? -12.941 28.550 -17.959 1.00 36.38 323 HIS A CA 1
ATOM 2561 C C . HIS A 1 323 ? -13.420 29.491 -16.867 1.00 36.38 323 HIS A C 1
ATOM 2563 O O . HIS A 1 323 ? -14.515 29.297 -16.331 1.00 36.38 323 HIS A O 1
ATOM 2569 N N . ALA A 1 324 ? -12.536 30.385 -16.429 1.00 32.12 324 ALA A N 1
ATOM 2570 C CA . ALA A 1 324 ? -12.925 31.459 -15.549 1.00 32.12 324 ALA A CA 1
ATOM 2571 C C . ALA A 1 324 ? -14.045 32.178 -16.296 1.00 32.12 324 ALA A C 1
ATOM 2573 O O . ALA A 1 324 ? -13.797 32.855 -17.292 1.00 32.12 324 ALA A O 1
ATOM 2574 N N . ALA A 1 325 ? -15.285 31.910 -15.890 1.00 34.84 325 ALA A N 1
ATOM 2575 C CA . ALA A 1 325 ? -16.377 32.797 -16.185 1.00 34.84 325 ALA A CA 1
ATOM 2576 C C . ALA A 1 325 ? -15.964 34.099 -15.509 1.00 34.84 325 ALA A C 1
ATOM 2578 O O . ALA A 1 325 ? -15.890 34.183 -14.282 1.00 34.84 325 ALA A O 1
ATOM 2579 N N . ASP A 1 326 ? -15.538 35.038 -16.341 1.00 33.53 326 ASP A N 1
ATOM 2580 C CA . ASP A 1 326 ? -15.388 36.438 -16.006 1.00 33.53 326 ASP A CA 1
ATOM 2581 C C . ASP A 1 326 ? -16.779 36.945 -15.600 1.00 33.53 326 ASP A C 1
ATOM 2583 O O . ASP A 1 326 ? -17.548 37.452 -16.415 1.00 33.53 326 ASP A O 1
ATOM 2587 N N . ASP A 1 327 ? -17.162 36.694 -14.344 1.00 34.34 327 ASP A N 1
ATOM 2588 C CA . ASP A 1 327 ? -18.387 37.212 -13.742 1.00 34.34 327 ASP A CA 1
ATOM 2589 C C . ASP A 1 327 ? -18.155 38.675 -13.369 1.00 34.34 327 ASP A C 1
ATOM 2591 O O . ASP A 1 327 ? -17.959 39.064 -12.217 1.00 34.34 327 ASP A O 1
ATOM 2595 N N . GLY A 1 328 ? -18.187 39.503 -14.405 1.00 32.72 328 GLY A N 1
ATOM 2596 C CA . GLY A 1 328 ? -18.211 40.946 -14.318 1.00 32.72 328 GLY A CA 1
ATOM 2597 C C . GLY A 1 328 ? -19.397 41.513 -15.082 1.00 32.72 328 GLY A C 1
ATOM 2598 O O . GLY A 1 328 ? -19.175 42.213 -16.064 1.00 32.72 328 GLY A O 1
ATOM 2599 N N . ARG A 1 329 ? -20.642 41.239 -14.645 1.00 30.11 329 ARG A N 1
ATOM 2600 C CA . ARG A 1 329 ? -21.768 42.209 -14.622 1.00 30.11 329 ARG A CA 1
ATOM 2601 C C . ARG A 1 329 ? -23.093 41.584 -14.170 1.00 30.11 329 ARG A C 1
ATOM 2603 O O . ARG A 1 329 ? -23.740 40.829 -14.886 1.00 30.11 329 ARG A O 1
ATOM 2610 N N . SER A 1 330 ? -23.530 42.046 -13.001 1.00 33.41 330 SER A N 1
ATOM 2611 C CA . SER A 1 330 ? -24.921 42.100 -12.546 1.00 33.41 330 SER A CA 1
ATOM 2612 C C . SER A 1 330 ? -25.886 42.516 -13.664 1.00 33.41 330 SER A C 1
ATOM 2614 O O . SER A 1 330 ? -25.669 43.553 -14.296 1.00 33.41 330 SER A O 1
ATOM 2616 N N . ARG A 1 331 ? -26.990 41.776 -13.841 1.00 31.75 331 ARG A N 1
ATOM 2617 C CA . ARG A 1 331 ? -28.258 42.357 -14.303 1.00 31.75 331 ARG A CA 1
ATOM 2618 C C . ARG A 1 331 ? -29.450 41.775 -13.551 1.00 31.75 331 ARG A C 1
ATOM 2620 O O . ARG A 1 331 ? -29.749 40.588 -13.616 1.00 31.75 331 ARG A O 1
ATOM 2627 N N . ASN A 1 332 ? -30.103 42.702 -12.859 1.00 31.20 332 ASN A N 1
ATOM 2628 C CA . ASN A 1 332 ? -31.440 42.629 -12.298 1.00 31.20 332 ASN A CA 1
ATOM 2629 C C . ASN A 1 332 ? -32.498 42.155 -13.307 1.00 31.20 332 ASN A C 1
ATOM 2631 O O . ASN A 1 332 ? -32.405 42.406 -14.507 1.00 31.20 332 ASN A O 1
ATOM 2635 N N . PHE A 1 333 ? -33.537 41.557 -12.726 1.00 30.83 333 PHE A N 1
ATOM 2636 C CA . PHE A 1 333 ? -34.904 41.361 -13.205 1.00 30.83 333 PHE A CA 1
ATOM 2637 C C . PHE A 1 333 ? -35.420 42.353 -14.265 1.00 30.83 333 PHE A C 1
ATOM 2639 O O . PHE A 1 333 ? -35.261 43.564 -14.124 1.00 30.83 333 PHE A O 1
ATOM 2646 N N . GLY A 1 334 ? -36.189 41.835 -15.231 1.00 28.78 334 GLY A N 1
ATOM 2647 C CA . GLY A 1 334 ? -37.078 42.640 -16.071 1.00 28.78 334 GLY A CA 1
ATOM 2648 C C . GLY A 1 334 ? -37.814 41.830 -17.141 1.00 28.78 334 GLY A C 1
ATOM 2649 O O . GLY A 1 334 ? -37.208 41.365 -18.097 1.00 28.78 334 GLY A O 1
ATOM 2650 N N . HIS A 1 335 ? -39.126 41.674 -16.961 1.00 30.66 335 HIS A N 1
ATOM 2651 C CA . HIS A 1 335 ? -40.112 41.224 -17.948 1.00 30.66 335 HIS A CA 1
ATOM 2652 C C . HIS A 1 335 ? -40.021 41.955 -19.304 1.00 30.66 335 HIS A C 1
ATOM 2654 O O . HIS A 1 335 ? -39.707 43.139 -19.339 1.00 30.66 335 HIS A O 1
ATOM 2660 N N . GLY A 1 336 ? -40.516 41.306 -20.369 1.00 28.69 336 GLY A N 1
ATOM 2661 C CA . GLY A 1 336 ? -41.322 42.007 -21.380 1.00 28.69 336 GLY A CA 1
ATOM 2662 C C . GLY A 1 336 ? -40.861 41.913 -22.837 1.00 28.69 336 GLY A C 1
ATOM 2663 O O . GLY A 1 336 ? -39.850 42.478 -23.220 1.00 28.69 336 GLY A O 1
ATOM 2664 N N . HIS A 1 337 ? -41.675 41.211 -23.628 1.00 31.89 337 HIS A N 1
ATOM 2665 C CA . HIS A 1 337 ? -42.133 41.493 -24.996 1.00 31.89 337 HIS A CA 1
ATOM 2666 C C . HIS A 1 337 ? -41.347 42.402 -25.974 1.00 31.89 337 HIS A C 1
ATOM 2668 O O . HIS A 1 337 ? -41.051 43.557 -25.704 1.00 31.89 337 HIS A O 1
ATOM 2674 N N . ASN A 1 338 ? -41.343 41.905 -27.221 1.00 30.17 338 ASN A N 1
ATOM 2675 C CA . ASN A 1 338 ? -41.479 42.613 -28.503 1.00 30.17 338 ASN A CA 1
ATOM 2676 C C . ASN A 1 338 ? -40.263 43.305 -29.158 1.00 30.17 338 ASN A C 1
ATOM 2678 O O . ASN A 1 338 ? -39.822 44.372 -28.766 1.00 30.17 338 ASN A O 1
ATOM 2682 N N . ALA A 1 339 ? -39.926 42.731 -30.321 1.00 30.14 339 ALA A N 1
ATOM 2683 C CA . ALA A 1 339 ? -40.012 43.343 -31.651 1.00 30.14 339 ALA A CA 1
ATOM 2684 C C . ALA A 1 339 ? -38.965 44.375 -32.124 1.00 30.14 339 ALA A C 1
ATOM 2686 O O . ALA A 1 339 ? -38.755 45.422 -31.531 1.00 30.14 339 ALA A O 1
ATOM 2687 N N . ARG A 1 340 ? -38.536 44.109 -33.370 1.00 31.69 340 ARG A N 1
ATOM 2688 C CA . ARG A 1 340 ? -38.124 45.042 -34.436 1.00 31.69 340 ARG A CA 1
ATOM 2689 C C . ARG A 1 340 ? -36.779 45.767 -34.293 1.00 31.69 340 ARG A C 1
ATOM 2691 O O . ARG A 1 340 ? -36.626 46.695 -33.520 1.00 31.69 340 ARG A O 1
ATOM 2698 N N . GLY A 1 341 ? -35.937 45.509 -35.296 1.00 28.97 341 GLY A N 1
ATOM 2699 C CA . GLY A 1 341 ? -35.608 46.571 -36.247 1.00 28.97 341 GLY A CA 1
ATOM 2700 C C . GLY A 1 341 ? -34.186 47.129 -36.201 1.00 28.97 341 GLY A C 1
ATOM 2701 O O . GLY A 1 341 ? -33.815 47.832 -35.278 1.00 28.97 341 GLY A O 1
ATOM 2702 N N . ASN A 1 342 ? -33.492 46.905 -37.319 1.00 30.47 342 ASN A N 1
ATOM 2703 C CA . ASN A 1 342 ? -32.830 47.925 -38.134 1.00 30.47 342 ASN A CA 1
ATOM 2704 C C . ASN A 1 342 ? -31.649 48.765 -37.586 1.00 30.47 342 ASN A C 1
ATOM 2706 O O . ASN A 1 342 ? -31.811 49.650 -36.761 1.00 30.47 342 ASN A O 1
ATOM 2710 N N . TYR A 1 343 ? -30.542 48.621 -38.332 1.00 29.72 343 TYR A N 1
ATOM 2711 C CA . TYR A 1 343 ? -29.775 49.684 -39.011 1.00 29.72 343 TYR A CA 1
ATOM 2712 C C . TYR A 1 343 ? -28.742 50.546 -38.252 1.00 29.72 343 TYR A C 1
ATOM 2714 O O . TYR A 1 343 ? -29.062 51.227 -37.291 1.00 29.72 343 TYR A O 1
ATOM 2722 N N . HIS A 1 344 ? -27.554 50.615 -38.889 1.00 31.00 344 HIS A N 1
ATOM 2723 C CA . HIS A 1 344 ? -26.493 51.648 -38.847 1.00 31.00 344 HIS A CA 1
ATOM 2724 C C . HIS A 1 344 ? -25.835 51.950 -37.482 1.00 31.00 344 HIS A C 1
ATOM 2726 O O . HIS A 1 344 ? -26.470 51.972 -36.449 1.00 31.00 344 HIS A O 1
ATOM 2732 N N . GLY A 1 345 ? -24.543 52.244 -37.362 1.00 28.44 345 GLY A N 1
ATOM 2733 C CA . GLY A 1 345 ? -23.479 52.511 -38.317 1.00 28.44 345 GLY A CA 1
ATOM 2734 C C . GLY A 1 345 ? -22.329 53.230 -37.584 1.00 28.44 345 GLY A C 1
ATOM 2735 O O . GLY A 1 345 ? -22.555 53.865 -36.565 1.00 28.44 345 GLY A O 1
ATOM 2736 N N . ARG A 1 346 ? -21.123 53.125 -38.155 1.00 30.66 346 ARG A N 1
ATOM 2737 C CA . ARG A 1 346 ? -19.993 54.083 -38.141 1.00 30.66 346 ARG A CA 1
ATOM 2738 C C . ARG A 1 346 ? -19.441 54.683 -36.829 1.00 30.66 346 ARG A C 1
ATOM 2740 O O . ARG A 1 346 ? -20.065 55.529 -36.206 1.00 30.66 346 ARG A O 1
ATOM 2747 N N . GLY A 1 347 ? -18.122 54.480 -36.695 1.00 28.27 347 GLY A N 1
ATOM 2748 C CA . GLY A 1 347 ? -17.116 55.485 -36.300 1.00 28.27 347 GLY A CA 1
ATOM 2749 C C . GLY A 1 347 ? -17.047 55.800 -34.804 1.00 28.27 347 GLY A C 1
ATOM 2750 O O . GLY A 1 347 ? -17.962 55.515 -34.054 1.00 28.27 347 GLY A O 1
ATOM 2751 N N . SER A 1 348 ? -15.996 56.404 -34.267 1.00 29.69 348 SER A N 1
ATOM 2752 C CA . SER A 1 348 ? -14.695 56.844 -34.773 1.00 29.69 348 SER A CA 1
ATOM 2753 C C . SER A 1 348 ? -13.946 57.381 -33.549 1.00 29.69 348 SER A C 1
ATOM 2755 O O . SER A 1 348 ? -14.529 58.173 -32.815 1.00 29.69 348 SER A O 1
ATOM 2757 N N . GLY A 1 349 ? -12.665 57.035 -33.390 1.00 29.72 349 GLY A N 1
ATOM 2758 C CA . GLY A 1 349 ? -11.715 57.739 -32.514 1.00 29.72 349 GLY A CA 1
ATOM 2759 C C . GLY A 1 349 ? -11.993 57.644 -31.003 1.00 29.72 349 GLY A C 1
ATOM 2760 O O . GLY A 1 349 ? -13.013 57.147 -30.561 1.00 29.72 349 GLY A O 1
ATOM 2761 N N . ASN A 1 350 ? -11.126 58.091 -30.108 1.00 29.67 350 ASN A N 1
ATOM 2762 C CA . ASN A 1 350 ? -9.813 58.692 -30.231 1.00 29.67 350 ASN A CA 1
ATOM 2763 C C . ASN A 1 350 ? -9.232 58.737 -28.804 1.00 29.67 350 ASN A C 1
ATOM 2765 O O . ASN A 1 350 ? -9.950 59.112 -27.888 1.00 29.67 350 ASN A O 1
ATOM 2769 N N . HIS A 1 351 ? -7.937 58.446 -28.665 1.00 30.83 351 HIS A N 1
ATOM 2770 C CA . HIS A 1 351 ? -7.012 58.992 -27.653 1.00 30.83 351 HIS A CA 1
ATOM 2771 C C . HIS A 1 351 ? -7.208 58.690 -26.155 1.00 30.83 351 HIS A C 1
ATOM 2773 O O . HIS A 1 351 ? -8.276 58.832 -25.576 1.00 30.83 351 HIS A O 1
ATOM 2779 N N . GLY A 1 352 ? -6.078 58.425 -25.488 1.00 31.22 352 GLY A N 1
ATOM 2780 C CA . GLY A 1 352 ? -5.989 58.565 -24.033 1.00 31.22 352 GLY A CA 1
ATOM 2781 C C . GLY A 1 352 ? -4.846 57.805 -23.373 1.00 31.22 352 GLY A C 1
ATOM 2782 O O . GLY A 1 352 ? -5.079 56.995 -22.487 1.00 31.22 352 GLY A O 1
ATOM 2783 N N . ARG A 1 353 ? -3.608 58.036 -23.818 1.00 32.41 353 ARG A N 1
ATOM 2784 C CA . ARG A 1 353 ? -2.379 57.516 -23.204 1.00 32.41 353 ARG A CA 1
ATOM 2785 C C . ARG A 1 353 ? -2.018 58.411 -22.010 1.00 32.41 353 ARG A C 1
ATOM 2787 O O . ARG A 1 353 ? -1.813 59.603 -22.209 1.00 32.41 353 ARG A O 1
ATOM 2794 N N . GLY A 1 354 ? -1.894 57.855 -20.805 1.00 29.70 354 GLY A N 1
ATOM 2795 C CA . GLY A 1 354 ? -1.322 58.580 -19.665 1.00 29.70 354 GLY A CA 1
ATOM 2796 C C . GLY A 1 354 ? -1.564 57.898 -18.321 1.00 29.70 354 GLY A C 1
ATOM 2797 O O . GLY A 1 354 ? -2.635 58.034 -17.747 1.00 29.70 354 GLY A O 1
ATOM 2798 N N . GLY A 1 355 ? -0.561 57.185 -17.804 1.00 29.61 355 GLY A N 1
ATOM 2799 C CA . GLY A 1 355 ? -0.626 56.574 -16.478 1.00 29.61 355 GLY A CA 1
ATOM 2800 C C . GLY A 1 355 ? 0.750 56.186 -15.951 1.00 29.61 355 GLY A C 1
ATOM 2801 O O . GLY A 1 355 ? 1.184 55.057 -16.131 1.00 29.61 355 GLY A O 1
ATOM 2802 N N . PHE A 1 356 ? 1.420 57.127 -15.286 1.00 31.73 356 PHE A N 1
ATOM 2803 C CA . PHE A 1 356 ? 2.504 56.865 -14.339 1.00 31.73 356 PHE A CA 1
ATOM 2804 C C . PHE A 1 356 ? 2.365 57.838 -13.169 1.00 31.73 356 PHE A C 1
ATOM 2806 O O . PHE A 1 356 ? 2.490 59.045 -13.365 1.00 31.73 356 PHE A O 1
ATOM 2813 N N . ARG A 1 357 ? 2.159 57.300 -11.964 1.00 33.59 357 ARG A N 1
ATOM 2814 C CA . ARG A 1 357 ? 2.992 57.519 -10.765 1.00 33.59 357 ARG A CA 1
ATOM 2815 C C . ARG A 1 357 ? 2.288 56.948 -9.537 1.00 33.59 357 ARG A C 1
ATOM 2817 O O . ARG A 1 357 ? 1.160 57.311 -9.223 1.00 33.59 357 ARG A O 1
ATOM 2824 N N . GLY A 1 358 ? 2.991 56.037 -8.872 1.00 31.08 358 GLY A N 1
ATOM 2825 C CA . GLY A 1 358 ? 2.618 55.498 -7.573 1.00 31.08 358 GLY A CA 1
ATOM 2826 C C . GLY A 1 358 ? 2.901 56.470 -6.429 1.00 31.08 358 GLY A C 1
ATOM 2827 O O . GLY A 1 358 ? 3.694 57.398 -6.559 1.00 31.08 358 GLY A O 1
ATOM 2828 N N . ASN A 1 359 ? 2.259 56.190 -5.299 1.00 29.77 359 ASN A N 1
ATOM 2829 C CA . ASN A 1 359 ? 2.554 56.705 -3.965 1.00 29.77 359 ASN A CA 1
ATOM 2830 C C . ASN A 1 359 ? 2.109 55.584 -2.997 1.00 29.77 359 ASN A C 1
ATOM 2832 O O . ASN A 1 359 ? 1.017 55.049 -3.169 1.00 29.77 359 ASN A O 1
ATOM 2836 N N . HIS A 1 360 ? 3.007 54.981 -2.203 1.00 31.11 360 HIS A N 1
ATOM 2837 C CA . HIS A 1 360 ? 3.227 55.296 -0.773 1.00 31.11 360 HIS A CA 1
ATOM 2838 C C . HIS A 1 360 ? 1.892 55.303 0.006 1.00 31.11 360 HIS A C 1
ATOM 2840 O O . HIS A 1 360 ? 0.990 56.052 -0.334 1.00 31.11 360 HIS A O 1
ATOM 2846 N N . THR A 1 361 ? 1.642 54.548 1.078 1.00 31.45 361 THR A N 1
ATOM 2847 C CA . THR A 1 361 ? 2.483 54.094 2.204 1.00 31.45 361 THR A CA 1
ATOM 2848 C C . THR A 1 361 ? 1.623 53.101 3.027 1.00 31.45 361 THR A C 1
ATOM 2850 O O . THR A 1 361 ? 0.404 53.074 2.843 1.00 31.45 361 THR A O 1
ATOM 2853 N N . PRO A 1 362 ? 2.199 52.293 3.935 1.00 50.34 362 PRO A N 1
ATOM 2854 C CA . PRO A 1 362 ? 1.496 51.240 4.661 1.00 50.34 362 PRO A CA 1
ATOM 2855 C C . PRO A 1 362 ? 0.946 51.724 6.015 1.00 50.34 362 PRO A C 1
ATOM 2857 O O . PRO A 1 362 ? 1.286 52.815 6.473 1.00 50.34 362 PRO A O 1
ATOM 2860 N N . ASN A 1 363 ? 0.202 50.827 6.682 1.00 29.36 363 ASN A N 1
ATOM 2861 C CA . ASN A 1 363 ? 0.168 50.583 8.137 1.00 29.36 363 ASN A CA 1
ATOM 2862 C C . ASN A 1 363 ? -1.229 50.648 8.801 1.00 29.36 363 ASN A C 1
ATOM 2864 O O . ASN A 1 363 ? -2.081 51.452 8.442 1.00 29.36 363 ASN A O 1
ATOM 2868 N N . ARG A 1 364 ? -1.336 49.851 9.878 1.00 31.19 364 ARG A N 1
ATOM 2869 C CA . ARG A 1 364 ? -2.301 49.861 10.998 1.00 31.19 364 ARG A CA 1
ATOM 2870 C C . ARG A 1 364 ? -3.689 49.239 10.825 1.00 31.19 364 ARG A C 1
ATOM 2872 O O . ARG A 1 364 ? -4.516 49.712 10.062 1.00 31.19 364 ARG A O 1
ATOM 2879 N N . GLY A 1 365 ? -4.000 48.322 11.749 1.00 27.91 365 GLY A N 1
ATOM 2880 C CA . GLY A 1 365 ? -5.379 48.136 12.207 1.00 27.91 365 GLY A CA 1
ATOM 2881 C C . GLY A 1 365 ? -5.683 46.816 12.903 1.00 27.91 365 GLY A C 1
ATOM 2882 O O . GLY A 1 365 ? -6.302 45.942 12.318 1.00 27.91 365 GLY A O 1
ATOM 2883 N N . TYR A 1 366 ? -5.271 46.690 14.162 1.00 28.73 366 TYR A N 1
ATOM 2884 C CA . TYR A 1 366 ? -5.750 45.689 15.120 1.00 28.73 366 TYR A CA 1
ATOM 2885 C C . TYR A 1 366 ? -7.278 45.766 15.361 1.00 28.73 366 TYR A C 1
ATOM 2887 O O . TYR A 1 366 ? -7.862 46.834 15.203 1.00 28.73 366 TYR A O 1
ATOM 2895 N N . ARG A 1 367 ? -7.812 44.675 15.949 1.00 31.58 367 ARG A N 1
ATOM 2896 C CA . ARG A 1 367 ? -8.945 44.566 16.908 1.00 31.58 367 ARG A CA 1
ATOM 2897 C C . ARG A 1 367 ? -10.329 44.058 16.441 1.00 31.58 367 ARG A C 1
ATOM 2899 O O . ARG A 1 367 ? -11.117 44.771 15.843 1.00 31.58 367 ARG A O 1
ATOM 2906 N N . THR A 1 368 ? -10.620 42.848 16.947 1.00 27.41 368 THR A N 1
ATOM 2907 C CA . THR A 1 368 ? -11.783 42.438 17.778 1.00 27.41 368 THR A CA 1
ATOM 2908 C C . THR A 1 368 ? -13.201 42.531 17.216 1.00 27.41 368 THR A C 1
ATOM 2910 O O . THR A 1 368 ? -13.671 43.606 16.870 1.00 27.41 368 THR A O 1
ATOM 2913 N N . GLY A 1 369 ? -13.953 41.431 17.339 1.00 28.94 369 GLY A N 1
ATOM 2914 C CA . GLY A 1 369 ? -15.414 41.472 17.250 1.00 28.94 369 GLY A CA 1
ATOM 2915 C C . GLY A 1 369 ? -16.094 40.106 17.273 1.00 28.94 369 GLY A C 1
ATOM 2916 O O . GLY A 1 369 ? -16.481 39.585 16.238 1.00 28.94 369 GLY A O 1
ATOM 2917 N N . GLN A 1 370 ? -16.253 39.545 18.469 1.00 31.45 370 GLN A N 1
ATOM 2918 C CA . GLN A 1 370 ? -17.106 38.401 18.791 1.00 31.45 370 GLN A CA 1
ATOM 2919 C C . GLN A 1 370 ? -18.572 38.862 18.919 1.00 31.45 370 GLN A C 1
ATOM 2921 O O . GLN A 1 370 ? -18.838 39.794 19.674 1.00 31.45 370 GLN A O 1
ATOM 2926 N N . ARG A 1 371 ? -19.511 38.205 18.220 1.00 31.80 371 ARG A N 1
ATOM 2927 C CA . ARG A 1 371 ? -20.957 38.049 18.541 1.00 31.80 371 ARG A CA 1
ATOM 2928 C C . ARG A 1 371 ? -21.576 37.183 17.436 1.00 31.80 371 ARG A C 1
ATOM 2930 O O . ARG A 1 371 ? -21.369 37.478 16.270 1.00 31.80 371 ARG A O 1
ATOM 2937 N N . GLY A 1 372 ? -22.105 35.996 17.754 1.00 26.70 372 GLY A N 1
ATOM 2938 C CA . GLY A 1 372 ? -23.533 35.779 18.060 1.00 26.70 372 GLY A CA 1
ATOM 2939 C C . GLY A 1 372 ? -24.318 35.689 16.743 1.00 26.70 372 GLY A C 1
ATOM 2940 O O . GLY A 1 372 ? -24.109 36.504 15.866 1.00 26.70 372 GLY A O 1
ATOM 2941 N N . GLY A 1 373 ? -25.201 34.751 16.442 1.00 26.48 373 GLY A N 1
ATOM 2942 C CA . GLY A 1 373 ? -25.957 33.731 17.151 1.00 26.48 373 GLY A CA 1
ATOM 2943 C C . GLY A 1 373 ? -26.734 32.976 16.056 1.00 26.48 373 GLY A C 1
ATOM 2944 O O . GLY A 1 373 ? -26.812 33.438 14.918 1.00 26.48 373 GLY A O 1
ATOM 2945 N N . GLY A 1 374 ? -27.202 31.768 16.358 1.00 27.92 374 GLY A N 1
ATOM 2946 C CA . GLY A 1 374 ? -27.556 30.768 15.353 1.00 27.92 374 GLY A CA 1
ATOM 2947 C C . GLY A 1 374 ? -28.737 31.063 14.423 1.00 27.92 374 GLY A C 1
ATOM 2948 O O . GLY A 1 374 ? -29.573 31.922 14.663 1.00 27.92 374 GLY A O 1
ATOM 2949 N N . HIS A 1 375 ? -28.847 30.214 13.402 1.00 28.08 375 HIS A N 1
ATOM 2950 C CA . HIS A 1 375 ? -30.140 29.721 12.951 1.00 28.08 375 HIS A CA 1
ATOM 2951 C C . HIS A 1 375 ? -29.992 28.324 12.347 1.00 28.08 375 HIS A C 1
ATOM 2953 O O . HIS A 1 375 ? -29.376 28.123 11.302 1.00 28.08 375 HIS A O 1
ATOM 2959 N N . PHE A 1 376 ? -30.603 27.357 13.028 1.00 29.42 376 PHE A N 1
ATOM 2960 C CA . PHE A 1 376 ? -31.012 26.096 12.438 1.00 29.42 376 PHE A CA 1
ATOM 2961 C C . PHE A 1 376 ? -32.007 26.386 11.313 1.00 29.42 376 PHE A C 1
ATOM 2963 O O . PHE A 1 376 ? -33.068 26.963 11.551 1.00 29.42 376 PHE A O 1
ATOM 2970 N N . LYS A 1 377 ? -31.698 25.925 10.101 1.00 31.19 377 LYS A N 1
ATOM 2971 C CA . LYS A 1 377 ? -32.716 25.627 9.096 1.00 31.19 377 LYS A CA 1
ATOM 2972 C C . LYS A 1 377 ? -32.4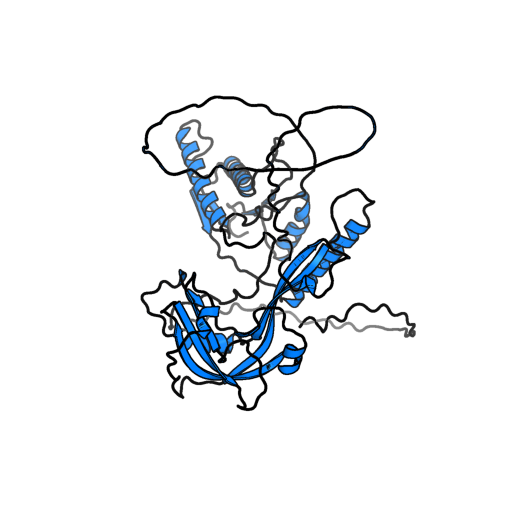43 24.232 8.559 1.00 31.19 377 LYS A C 1
ATOM 2974 O O . LYS A 1 377 ? -31.469 23.993 7.850 1.00 31.19 377 LYS A O 1
ATOM 2979 N N . GLY A 1 378 ? -33.285 23.303 9.002 1.00 29.48 378 GLY A N 1
ATOM 2980 C CA . GLY A 1 378 ? -33.278 21.921 8.565 1.00 29.48 378 GLY A CA 1
ATOM 2981 C C . GLY A 1 378 ? -33.483 21.818 7.057 1.00 29.48 378 GLY A C 1
ATOM 2982 O O . GLY A 1 378 ? -34.311 22.508 6.466 1.00 29.48 378 GLY A O 1
ATOM 2983 N N . GLY A 1 379 ? -32.716 20.915 6.460 1.00 26.69 379 GLY A N 1
ATOM 2984 C CA . GLY A 1 379 ? -32.859 20.462 5.086 1.00 26.69 379 GLY A CA 1
ATOM 2985 C C . GLY A 1 379 ? -32.488 18.990 5.038 1.00 26.69 379 GLY A C 1
ATOM 2986 O O . GLY A 1 379 ? -31.400 18.629 4.600 1.00 26.69 379 GLY A O 1
ATOM 2987 N N . GLY A 1 380 ? -33.369 18.139 5.565 1.00 34.16 380 GLY A N 1
ATOM 2988 C CA . GLY A 1 380 ? -33.253 16.696 5.413 1.00 34.16 380 GLY A CA 1
ATOM 2989 C C . GLY A 1 380 ? -33.385 16.326 3.941 1.00 34.16 380 GLY A C 1
ATOM 2990 O O . GLY A 1 380 ? -34.438 16.530 3.347 1.00 34.16 380 GLY A O 1
ATOM 2991 N N . ARG A 1 381 ? -32.313 15.788 3.354 1.00 30.59 381 ARG A N 1
ATOM 2992 C CA . ARG A 1 381 ? -32.333 15.059 2.080 1.00 30.59 381 ARG A CA 1
ATOM 2993 C C . ARG A 1 381 ? -31.084 14.181 1.983 1.00 30.59 381 ARG A C 1
ATOM 2995 O O . ARG A 1 381 ? -29.971 14.684 1.889 1.00 30.59 381 ARG A O 1
ATOM 3002 N N . GLY A 1 382 ? -31.296 12.866 1.973 1.00 30.53 382 GLY A N 1
ATOM 3003 C CA . GLY A 1 382 ? -30.301 11.872 1.566 1.00 30.53 382 GLY A CA 1
ATOM 3004 C C . GLY A 1 382 ? -29.664 11.108 2.722 1.00 30.53 382 GLY A C 1
ATOM 3005 O O . GLY A 1 382 ? -28.619 11.500 3.237 1.00 30.53 382 GLY A O 1
ATOM 3006 N N . GLY A 1 383 ? -30.271 9.975 3.086 1.00 32.59 383 GLY A N 1
ATOM 3007 C CA . GLY A 1 383 ? -29.648 8.969 3.940 1.00 32.59 383 GLY A CA 1
ATOM 3008 C C . GLY A 1 383 ? -28.312 8.528 3.343 1.00 32.59 383 GLY A C 1
ATOM 3009 O O . GLY A 1 383 ? -28.264 7.839 2.324 1.00 32.59 383 GLY A O 1
ATOM 3010 N N . LYS A 1 384 ? -27.216 8.964 3.966 1.00 39.81 384 LYS A N 1
ATOM 3011 C CA . LYS A 1 384 ? -25.881 8.459 3.661 1.00 39.81 384 LYS A CA 1
ATOM 3012 C C . LYS A 1 384 ? -25.827 7.008 4.132 1.00 39.81 384 LYS A C 1
ATOM 3014 O O . LYS A 1 384 ? -26.108 6.727 5.295 1.00 39.81 384 LYS A O 1
ATOM 3019 N N . GLY A 1 385 ? -25.504 6.103 3.207 1.00 44.88 385 GLY A N 1
ATOM 3020 C CA . GLY A 1 385 ? -25.216 4.706 3.521 1.00 44.88 385 GLY A CA 1
ATOM 3021 C C . GLY A 1 385 ? -24.122 4.593 4.585 1.00 44.88 385 GLY A C 1
ATOM 3022 O O . GLY A 1 385 ? -23.357 5.536 4.794 1.00 44.88 385 GLY A O 1
ATOM 3023 N N . TYR A 1 386 ? -24.096 3.443 5.257 1.00 41.59 386 TYR A N 1
ATOM 3024 C CA . TYR A 1 386 ? -23.159 3.111 6.327 1.00 41.59 386 TYR A CA 1
ATOM 3025 C C . TYR A 1 386 ? -21.730 3.633 6.064 1.00 41.59 386 TYR A C 1
ATOM 3027 O O . TYR A 1 386 ? -21.160 3.389 5.000 1.00 41.59 386 TYR A O 1
ATOM 3035 N N . ARG A 1 387 ? -21.150 4.342 7.041 1.00 59.06 387 ARG A N 1
ATOM 3036 C CA . ARG A 1 387 ? -19.720 4.674 7.087 1.00 59.06 387 ARG A CA 1
ATOM 3037 C C . ARG A 1 387 ? -19.133 4.195 8.407 1.00 59.06 387 ARG A C 1
ATOM 3039 O O . ARG A 1 387 ? -19.426 4.753 9.467 1.00 59.06 387 ARG A O 1
ATOM 3046 N N . SER A 1 388 ? -18.342 3.131 8.292 1.00 42.78 388 SER A N 1
ATOM 3047 C CA . SER A 1 388 ? -17.133 2.931 9.080 1.00 42.78 388 SER A CA 1
ATOM 3048 C C . SER A 1 388 ? -16.336 1.705 8.614 1.00 42.78 388 SER A C 1
ATOM 3050 O O . SER A 1 388 ? -16.826 0.572 8.571 1.00 42.78 388 SER A O 1
ATOM 3052 N N . LEU A 1 389 ? -15.071 1.987 8.329 1.00 48.62 389 LEU A N 1
ATOM 3053 C CA . LEU A 1 389 ? -13.908 1.109 8.423 1.00 48.62 389 LEU A CA 1
ATOM 3054 C C . LEU A 1 389 ? -12.860 1.915 9.231 1.00 48.62 389 LEU A C 1
ATOM 3056 O O . LEU A 1 389 ? -11.790 2.265 8.746 1.00 48.62 389 LEU A O 1
ATOM 3060 N N . ASP A 1 390 ? -13.307 2.420 10.387 1.00 48.09 390 ASP A N 1
ATOM 3061 C CA . ASP A 1 390 ? -12.782 3.598 11.100 1.00 48.09 390 ASP A CA 1
ATOM 3062 C C . ASP A 1 390 ? -12.543 4.809 10.177 1.00 48.09 390 ASP A C 1
ATOM 3064 O O . ASP A 1 390 ? -11.448 5.339 10.033 1.00 48.09 390 ASP A O 1
ATOM 3068 N N . ASP A 1 391 ? -13.620 5.184 9.486 1.00 56.25 391 ASP A N 1
ATOM 3069 C CA . ASP A 1 391 ? -13.877 6.465 8.813 1.00 56.25 391 ASP A CA 1
ATOM 3070 C C . ASP A 1 391 ? -12.752 7.075 7.939 1.00 56.25 391 ASP A C 1
ATOM 3072 O O . ASP A 1 391 ? -12.740 8.283 7.711 1.00 56.25 391 ASP A O 1
ATOM 3076 N N . VAL A 1 392 ? -11.953 6.171 7.337 1.00 45.31 392 VAL A N 1
ATOM 3077 C CA . VAL A 1 392 ? -10.950 6.297 6.251 1.00 45.31 392 VAL A CA 1
ATOM 3078 C C . VAL A 1 392 ? -9.739 7.174 6.628 1.00 45.31 392 VAL A C 1
ATOM 3080 O O . VAL A 1 392 ? -9.925 8.270 7.130 1.00 45.31 392 VAL A O 1
ATOM 3083 N N . ALA A 1 393 ? -8.490 6.778 6.329 1.00 40.72 393 ALA A N 1
ATOM 3084 C CA . ALA A 1 393 ? -7.241 7.556 6.528 1.00 40.72 393 ALA A CA 1
ATOM 3085 C C . ALA A 1 393 ? -7.180 8.944 5.818 1.00 40.72 393 ALA A C 1
ATOM 3087 O O . ALA A 1 393 ? -6.126 9.553 5.660 1.00 40.72 393 ALA A O 1
ATOM 3088 N N . ALA A 1 394 ? -8.322 9.474 5.396 1.00 36.00 394 ALA A N 1
ATOM 3089 C CA . ALA A 1 394 ? -8.557 10.768 4.797 1.00 36.00 394 ALA A CA 1
ATOM 3090 C C . ALA A 1 394 ? -8.377 11.917 5.807 1.00 36.00 394 ALA A C 1
ATOM 3092 O O . ALA A 1 394 ? -9.358 12.517 6.242 1.00 36.00 394 ALA A O 1
ATOM 3093 N N . ARG A 1 395 ? -7.122 12.263 6.126 1.00 31.38 395 ARG A N 1
ATOM 3094 C CA . ARG A 1 395 ? -6.661 13.662 5.982 1.00 31.38 395 ARG A CA 1
ATOM 3095 C C . ARG A 1 395 ? -5.149 13.920 6.104 1.00 31.38 395 ARG A C 1
ATOM 3097 O O . ARG A 1 395 ? -4.794 15.089 6.164 1.00 31.38 395 ARG A O 1
ATOM 3104 N N . ASP A 1 396 ? -4.277 12.913 6.068 1.00 27.48 396 ASP A N 1
ATOM 3105 C CA . ASP A 1 396 ? -2.816 13.127 6.007 1.00 27.48 396 ASP A CA 1
ATOM 3106 C C . ASP A 1 396 ? -2.268 12.397 4.767 1.00 27.48 396 ASP A C 1
ATOM 3108 O O . ASP A 1 396 ? -2.479 11.199 4.652 1.00 27.48 396 ASP A O 1
ATOM 3112 N N . GLY A 1 397 ? -1.610 12.997 3.778 1.00 31.12 397 GLY A N 1
ATOM 3113 C CA . GLY A 1 397 ? -1.195 14.377 3.588 1.00 31.12 397 GLY A CA 1
ATOM 3114 C C . GLY A 1 397 ? -1.292 14.762 2.110 1.00 31.12 397 GLY A C 1
ATOM 3115 O O . GLY A 1 397 ? -1.432 13.931 1.219 1.00 31.12 397 GLY A O 1
ATOM 3116 N N . GLN A 1 398 ? -1.292 16.064 1.882 1.00 31.91 398 GLN A N 1
ATOM 3117 C CA . GLN A 1 398 ? -1.438 16.730 0.599 1.00 31.91 398 GLN A CA 1
ATOM 3118 C C . GLN A 1 398 ? -0.312 16.350 -0.378 1.00 31.91 398 GLN A C 1
ATOM 3120 O O . GLN A 1 398 ? 0.673 17.066 -0.497 1.00 31.91 398 GLN A O 1
ATOM 3125 N N . GLU A 1 399 ? -0.489 15.261 -1.122 1.00 27.73 399 GLU A N 1
ATOM 3126 C CA . GLU A 1 399 ? 0.115 15.089 -2.440 1.00 27.73 399 GLU A CA 1
ATOM 3127 C C . GLU A 1 399 ? -0.998 15.152 -3.486 1.00 27.73 399 GLU A C 1
ATOM 3129 O O . GLU A 1 399 ? -2.030 14.485 -3.420 1.00 27.73 399 GLU A O 1
ATOM 3134 N N . SER A 1 400 ? -0.821 16.087 -4.408 1.00 31.56 400 SER A N 1
ATOM 3135 C CA . SER A 1 400 ? -1.725 16.378 -5.506 1.00 31.56 400 SER A CA 1
ATOM 3136 C C . SER A 1 400 ? -1.887 15.144 -6.392 1.00 31.56 400 SER A C 1
ATOM 3138 O O . SER A 1 400 ? -1.015 14.932 -7.212 1.00 31.56 400 SER A O 1
ATOM 3140 N N . TYR A 1 401 ? -2.966 14.367 -6.249 1.00 29.45 401 TYR A N 1
ATOM 3141 C CA . TYR A 1 401 ? -3.805 13.796 -7.322 1.00 29.45 401 TYR A CA 1
ATOM 3142 C C . TYR A 1 401 ? -5.045 13.109 -6.696 1.00 29.45 401 TYR A C 1
ATOM 3144 O O . TYR A 1 401 ? -5.008 12.625 -5.573 1.00 29.45 401 TYR A O 1
ATOM 3152 N N . GLY A 1 402 ? -6.178 13.175 -7.403 1.00 28.97 402 GLY A N 1
ATOM 3153 C CA . GLY A 1 402 ? -7.556 12.903 -6.958 1.00 28.97 402 GLY A CA 1
ATOM 3154 C C . GLY A 1 402 ? -7.818 11.747 -5.979 1.00 28.97 402 GLY A C 1
ATOM 3155 O O . GLY A 1 402 ? -7.379 10.621 -6.164 1.00 28.97 402 GLY A O 1
ATOM 3156 N N . SER A 1 403 ? -8.670 12.043 -4.995 1.00 27.23 403 SER A N 1
ATOM 3157 C CA . SER A 1 403 ? -9.346 11.104 -4.092 1.00 27.23 403 SER A CA 1
ATOM 3158 C C . SER A 1 403 ? -10.044 9.972 -4.855 1.00 27.23 403 SER A C 1
ATOM 3160 O O . SER A 1 403 ? -11.068 10.228 -5.483 1.00 27.23 403 SER A O 1
ATOM 3162 N N . ASN A 1 404 ? -9.552 8.741 -4.713 1.00 30.30 404 ASN A N 1
ATOM 3163 C CA . ASN A 1 404 ? -10.312 7.487 -4.732 1.00 30.30 404 ASN A CA 1
ATOM 3164 C C . ASN A 1 404 ? -9.454 6.393 -4.075 1.00 30.30 404 ASN A C 1
ATOM 3166 O O . ASN A 1 404 ? -8.231 6.482 -4.099 1.00 30.30 404 ASN A O 1
ATOM 3170 N N . ALA A 1 405 ? -10.088 5.401 -3.443 1.00 34.25 405 ALA A N 1
ATOM 3171 C CA . ALA A 1 405 ? -9.401 4.267 -2.827 1.00 34.25 405 ALA A CA 1
ATOM 3172 C C . ALA A 1 405 ? -8.586 3.526 -3.899 1.00 34.25 405 ALA A C 1
ATOM 3174 O O . ALA A 1 405 ? -9.154 2.838 -4.742 1.00 34.25 405 ALA A O 1
ATOM 3175 N N . SER A 1 406 ? -7.274 3.741 -3.901 1.00 38.88 406 SER A N 1
ATOM 3176 C CA . SER A 1 406 ? -6.347 3.198 -4.886 1.00 38.88 406 SER A CA 1
ATOM 3177 C C . SER A 1 406 ? -5.356 2.279 -4.191 1.00 38.88 406 SER A C 1
ATOM 3179 O O . SER A 1 406 ? -4.704 2.703 -3.236 1.00 38.88 406 SER A O 1
ATOM 3181 N N . VAL A 1 407 ? -5.222 1.050 -4.680 1.00 36.03 407 VAL A N 1
ATOM 3182 C CA . VAL A 1 407 ? -4.176 0.119 -4.244 1.00 36.03 407 VAL A CA 1
ATOM 3183 C C . VAL A 1 407 ? -3.021 0.222 -5.241 1.00 36.03 407 VAL A C 1
ATOM 3185 O O . VAL A 1 407 ? -3.228 0.136 -6.451 1.00 36.03 407 VAL A O 1
ATOM 3188 N N . SER A 1 408 ? -1.816 0.477 -4.732 1.00 35.78 408 SER A N 1
ATOM 3189 C CA . SER A 1 408 ? -0.560 0.461 -5.488 1.00 35.78 408 SER A CA 1
ATOM 3190 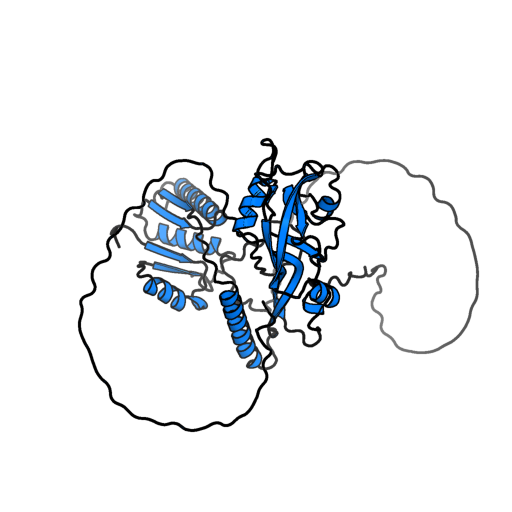C C . SER A 1 408 ? 0.325 -0.621 -4.877 1.00 35.78 408 SER A C 1
ATOM 3192 O O . SER A 1 408 ? 0.668 -0.530 -3.704 1.00 35.78 408 SER A O 1
ATOM 3194 N N . TYR A 1 409 ? 0.692 -1.635 -5.661 1.00 39.72 409 TYR A N 1
ATOM 3195 C CA . TYR A 1 409 ? 1.384 -2.847 -5.188 1.00 39.72 409 TYR A CA 1
ATOM 3196 C C . TYR A 1 409 ? 2.916 -2.723 -5.102 1.00 39.72 409 TYR A C 1
ATOM 3198 O O . TYR A 1 409 ? 3.605 -3.703 -4.844 1.00 39.72 409 TYR A O 1
ATOM 3206 N N . ASP A 1 410 ? 3.463 -1.527 -5.324 1.00 40.12 410 ASP A N 1
ATOM 3207 C CA . ASP A 1 410 ? 4.908 -1.322 -5.508 1.00 40.12 410 ASP A CA 1
ATOM 3208 C C . ASP A 1 410 ? 5.670 -0.946 -4.220 1.00 40.12 410 ASP A C 1
ATOM 3210 O O . ASP A 1 410 ? 6.877 -0.738 -4.254 1.00 40.12 410 ASP A O 1
ATOM 3214 N N . ASP A 1 411 ? 4.992 -0.862 -3.069 1.00 35.28 411 ASP A N 1
ATOM 3215 C CA . ASP A 1 411 ? 5.638 -0.556 -1.778 1.00 35.28 411 ASP A CA 1
ATOM 3216 C C . ASP A 1 411 ? 6.081 -1.825 -1.010 1.00 35.28 411 ASP A C 1
ATOM 3218 O O . ASP A 1 411 ? 6.424 -1.762 0.169 1.00 35.28 411 ASP A O 1
ATOM 3222 N N . ASN A 1 412 ? 6.132 -2.987 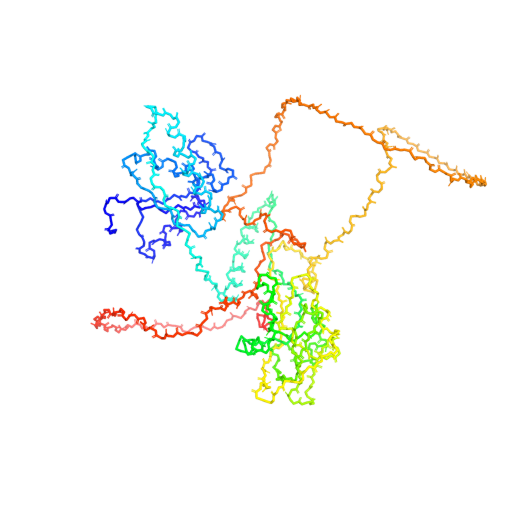-1.674 1.00 33.91 412 ASN A N 1
ATOM 3223 C CA . ASN A 1 412 ? 6.598 -4.256 -1.096 1.00 33.91 412 ASN A CA 1
ATOM 3224 C C . ASN A 1 412 ? 8.136 -4.367 -1.041 1.00 33.91 412 ASN A C 1
ATOM 3226 O O . ASN A 1 412 ? 8.726 -5.370 -1.444 1.00 33.91 412 ASN A O 1
ATOM 3230 N N . LEU A 1 413 ? 8.801 -3.357 -0.482 1.00 31.86 413 LEU A N 1
ATOM 3231 C CA . LEU A 1 413 ? 10.127 -3.555 0.094 1.00 31.86 413 LEU A CA 1
ATOM 3232 C C . LEU A 1 413 ? 9.944 -3.771 1.600 1.00 31.86 413 LEU A C 1
ATOM 3234 O O . LEU A 1 413 ? 9.594 -2.817 2.299 1.00 31.86 413 LEU A O 1
ATOM 3238 N N . PRO A 1 414 ? 10.164 -4.987 2.144 1.00 28.55 414 PRO A N 1
ATOM 3239 C CA . PRO A 1 414 ? 10.336 -5.111 3.582 1.00 28.55 414 PRO A CA 1
ATOM 3240 C C . PRO A 1 414 ? 11.488 -4.187 3.983 1.00 28.55 414 PRO A C 1
ATOM 3242 O O . PRO A 1 414 ? 12.542 -4.202 3.341 1.00 28.55 414 PRO A O 1
ATOM 3245 N N . ALA A 1 415 ? 11.262 -3.357 5.006 1.00 29.55 415 ALA A N 1
ATOM 3246 C CA . ALA A 1 415 ? 12.309 -2.545 5.610 1.00 29.55 415 ALA A CA 1
ATOM 3247 C C . ALA A 1 415 ? 13.540 -3.437 5.805 1.00 29.55 415 ALA A C 1
ATOM 3249 O O . ALA A 1 415 ? 13.424 -4.505 6.408 1.00 29.55 415 ALA A O 1
ATOM 3250 N N . MET A 1 416 ? 14.681 -3.053 5.221 1.00 29.50 416 MET A N 1
ATOM 3251 C CA . MET A 1 416 ? 15.926 -3.787 5.420 1.00 29.50 416 MET A CA 1
ATOM 3252 C C . MET A 1 416 ? 16.204 -3.806 6.921 1.00 29.50 416 MET A C 1
ATOM 3254 O O . MET A 1 416 ? 16.528 -2.777 7.514 1.00 29.50 416 MET A O 1
ATOM 3258 N N . ASP A 1 417 ? 15.998 -4.970 7.532 1.00 28.22 417 ASP A N 1
ATOM 3259 C CA . ASP A 1 417 ? 16.265 -5.163 8.942 1.00 28.22 417 ASP A CA 1
ATOM 3260 C C . ASP A 1 417 ? 17.768 -5.019 9.176 1.00 28.22 417 ASP A C 1
ATOM 3262 O O . ASP A 1 417 ? 18.612 -5.471 8.391 1.00 28.22 417 ASP A O 1
ATOM 3266 N N . LYS A 1 418 ? 18.097 -4.307 10.245 1.00 30.92 418 LYS A N 1
ATOM 3267 C CA . LYS A 1 418 ? 19.468 -3.995 10.612 1.00 30.92 418 LYS A CA 1
ATOM 3268 C C . LYS A 1 418 ? 20.170 -5.279 11.044 1.00 30.92 418 LYS A C 1
ATOM 3270 O O . LYS A 1 418 ? 19.798 -5.880 12.041 1.00 30.92 418 LYS A O 1
ATOM 3275 N N . GLY A 1 419 ? 21.293 -5.579 10.399 1.00 26.95 419 GLY A N 1
ATOM 3276 C CA . GLY A 1 419 ? 22.420 -6.220 11.073 1.00 26.95 419 GLY A CA 1
ATOM 3277 C C . GLY A 1 419 ? 22.600 -7.717 10.834 1.00 26.95 419 GLY A C 1
ATOM 3278 O O . GLY A 1 419 ? 21.869 -8.569 11.323 1.00 26.95 419 GLY A O 1
ATOM 3279 N N . LEU A 1 420 ? 23.717 -8.024 10.178 1.00 28.78 420 LEU A N 1
ATOM 3280 C CA . LEU A 1 420 ? 24.516 -9.218 10.431 1.00 28.78 420 LEU A CA 1
ATOM 3281 C C . LEU A 1 420 ? 24.658 -9.461 11.949 1.00 28.78 420 LEU A C 1
ATOM 3283 O O . LEU A 1 420 ? 25.363 -8.692 12.597 1.00 28.78 420 LEU A O 1
ATOM 3287 N N . GLN A 1 421 ? 24.044 -10.519 12.497 1.00 28.39 421 GLN A N 1
ATOM 3288 C CA . GLN A 1 421 ? 24.660 -11.524 13.390 1.00 28.39 421 GLN A CA 1
ATOM 3289 C C . GLN A 1 421 ? 23.630 -12.434 14.099 1.00 28.39 421 GLN A C 1
ATOM 3291 O O . GLN A 1 421 ? 22.634 -11.986 14.647 1.00 28.39 421 GLN A O 1
ATOM 3296 N N . GLN A 1 422 ? 24.004 -13.719 14.152 1.00 28.59 422 GLN A N 1
ATOM 3297 C CA . GLN A 1 422 ? 23.566 -14.814 15.033 1.00 28.59 422 GLN A CA 1
ATOM 3298 C C . GLN A 1 422 ? 22.205 -15.501 14.804 1.00 28.59 422 GLN A C 1
ATOM 3300 O O . GLN A 1 422 ? 21.135 -15.092 15.237 1.00 28.59 422 GLN A O 1
ATOM 3305 N N . ILE A 1 423 ? 22.344 -16.684 14.199 1.00 30.34 423 ILE A N 1
ATOM 3306 C CA . ILE A 1 423 ? 21.395 -17.790 14.103 1.00 30.34 423 ILE A CA 1
ATOM 3307 C C . ILE A 1 423 ? 20.974 -18.247 15.511 1.00 30.34 423 ILE A C 1
ATOM 3309 O O . ILE A 1 423 ? 21.765 -18.847 16.236 1.00 30.34 423 ILE A O 1
ATOM 3313 N N . GLY A 1 424 ? 19.703 -18.037 15.855 1.00 26.14 424 GLY A N 1
ATOM 3314 C CA . GLY A 1 424 ? 19.003 -18.723 16.941 1.00 26.14 424 GLY A CA 1
ATOM 3315 C C . GLY A 1 424 ? 17.805 -19.480 16.368 1.00 26.14 424 GLY A C 1
ATOM 3316 O O . GLY A 1 424 ? 16.918 -18.876 15.772 1.00 26.14 424 GLY A O 1
ATOM 3317 N N . LYS A 1 425 ? 17.797 -20.813 16.484 1.00 28.73 425 LYS A N 1
ATOM 3318 C CA . LYS A 1 425 ? 16.720 -21.680 15.970 1.00 28.73 425 LYS A CA 1
ATOM 3319 C C . LYS A 1 425 ? 15.383 -21.388 16.679 1.00 28.73 425 LYS A C 1
ATOM 3321 O O . LYS A 1 425 ? 15.386 -21.297 17.907 1.00 28.73 425 LYS A O 1
ATOM 3326 N N . PRO A 1 426 ? 14.240 -21.340 15.971 1.00 29.70 426 PRO A N 1
ATOM 3327 C CA . PRO A 1 426 ? 12.930 -21.321 16.616 1.00 29.70 426 PRO A CA 1
ATOM 3328 C C . PRO A 1 426 ? 12.571 -22.711 17.190 1.00 29.70 426 PRO A C 1
ATOM 3330 O O . PRO A 1 426 ? 12.956 -23.732 16.610 1.00 29.70 426 PRO A O 1
ATOM 3333 N N . PRO A 1 427 ? 11.841 -22.787 18.320 1.00 30.73 427 PRO A N 1
ATOM 3334 C CA . PRO A 1 427 ? 11.450 -24.053 18.935 1.00 30.73 427 PRO A CA 1
ATOM 3335 C C . PRO A 1 427 ? 10.354 -24.770 18.127 1.00 30.73 427 PRO A C 1
ATOM 3337 O O . PRO A 1 427 ? 9.337 -24.178 17.763 1.00 30.73 427 PRO A O 1
ATOM 3340 N N . GLN A 1 428 ? 10.557 -26.068 17.877 1.00 26.00 428 GLN A N 1
ATOM 3341 C CA . GLN A 1 428 ? 9.555 -26.983 17.320 1.00 26.00 428 GLN A CA 1
ATOM 3342 C C . GLN A 1 428 ? 8.449 -27.246 18.349 1.00 26.00 428 GLN A C 1
ATOM 3344 O O . GLN A 1 428 ? 8.705 -27.836 19.397 1.00 26.00 428 GLN A O 1
ATOM 3349 N N . TYR A 1 429 ? 7.211 -26.880 18.019 1.00 31.34 429 TYR A N 1
ATOM 3350 C CA . TYR A 1 429 ? 6.026 -27.415 18.687 1.00 31.34 429 TYR A CA 1
ATOM 3351 C C . TYR A 1 429 ? 5.517 -28.636 17.914 1.00 31.34 429 TYR A C 1
ATOM 3353 O O . TYR A 1 429 ? 5.283 -28.572 16.708 1.00 31.34 429 TYR A O 1
ATOM 3361 N N . GLY A 1 430 ? 5.412 -29.764 18.621 1.00 28.84 430 GLY A N 1
ATOM 3362 C CA . GLY A 1 430 ? 5.034 -31.066 18.081 1.00 28.84 430 GLY A CA 1
ATOM 3363 C C . GLY A 1 430 ? 3.583 -31.131 17.604 1.00 28.84 430 GLY A C 1
ATOM 3364 O O . GLY A 1 430 ? 2.672 -30.594 18.231 1.00 28.84 430 GLY A O 1
ATOM 3365 N N . ILE A 1 431 ? 3.391 -31.829 16.488 1.00 30.41 431 ILE A N 1
ATOM 3366 C CA . ILE A 1 431 ? 2.097 -32.170 15.897 1.00 30.41 431 ILE A CA 1
ATOM 3367 C C . ILE A 1 431 ? 1.566 -33.427 16.609 1.00 30.41 431 ILE A C 1
ATOM 3369 O O . ILE A 1 431 ? 2.274 -34.438 16.620 1.00 30.41 431 ILE A O 1
ATOM 3373 N N . PRO A 1 432 ? 0.348 -33.429 17.182 1.00 31.31 432 PRO A N 1
ATOM 3374 C CA . PRO A 1 432 ? -0.275 -34.659 17.657 1.00 31.31 432 PRO A CA 1
ATOM 3375 C C . PRO A 1 432 ? -0.776 -35.518 16.488 1.00 31.31 432 PRO A C 1
ATOM 3377 O O . PRO A 1 432 ? -1.381 -35.025 15.538 1.00 31.31 432 PRO A O 1
ATOM 3380 N N . GLN A 1 433 ? -0.512 -36.818 16.601 1.00 29.33 433 GLN A N 1
ATOM 3381 C CA . GLN A 1 433 ? -0.849 -37.894 15.670 1.00 29.33 433 GLN A CA 1
ATOM 3382 C C . GLN A 1 433 ? -2.352 -37.979 15.338 1.00 29.33 433 GLN A C 1
ATOM 3384 O O . GLN A 1 433 ? -3.199 -37.937 16.229 1.00 29.33 433 GLN A O 1
ATOM 3389 N N . GLN A 1 434 ? -2.671 -38.198 14.058 1.00 30.27 434 GLN A N 1
ATOM 3390 C CA . GLN A 1 434 ? -3.971 -38.714 13.613 1.00 30.27 434 GLN A CA 1
ATOM 3391 C C . GLN A 1 434 ? -4.032 -40.243 13.793 1.00 30.27 434 GLN A C 1
ATOM 3393 O O . GLN A 1 434 ? -3.065 -40.920 13.436 1.00 30.27 434 GLN A O 1
ATOM 3398 N N . PRO A 1 435 ? -5.160 -40.818 14.251 1.00 31.17 435 PRO A N 1
ATOM 3399 C CA . PRO A 1 435 ? -5.401 -42.249 14.149 1.00 31.17 435 PRO A CA 1
ATOM 3400 C C . PRO A 1 435 ? -5.940 -42.634 12.763 1.00 31.17 435 PRO A C 1
ATOM 3402 O O . PRO A 1 435 ? -6.795 -41.960 12.189 1.00 31.17 435 PRO A O 1
ATOM 3405 N N . GLN A 1 436 ? -5.438 -43.763 12.265 1.00 28.19 436 GLN A N 1
ATOM 3406 C CA . GLN A 1 436 ? -5.916 -44.494 11.093 1.00 28.19 436 GLN A CA 1
ATOM 3407 C C . GLN A 1 436 ? -7.342 -45.038 11.273 1.00 28.19 436 GLN A C 1
ATOM 3409 O O . GLN A 1 436 ? -7.696 -45.507 12.353 1.00 28.19 436 GLN A O 1
ATOM 3414 N N . GLY A 1 437 ? -8.074 -45.143 10.158 1.00 25.47 437 GLY A N 1
ATOM 3415 C CA . GLY A 1 437 ? -9.048 -46.217 9.948 1.00 25.47 437 GLY A CA 1
ATOM 3416 C C . GLY A 1 437 ? -10.313 -45.810 9.191 1.00 25.47 437 GLY A C 1
ATOM 3417 O O . GLY A 1 437 ? -11.032 -44.919 9.627 1.00 25.47 437 GLY A O 1
ATOM 3418 N N . GLY A 1 438 ? -10.626 -46.536 8.110 1.00 26.92 438 GLY A N 1
ATOM 3419 C CA . GLY A 1 438 ? -12.011 -46.688 7.644 1.00 26.92 438 GLY A CA 1
ATOM 3420 C C . GLY A 1 438 ? -12.261 -46.508 6.149 1.00 26.92 438 GLY A C 1
ATOM 3421 O O . GLY A 1 438 ? -12.790 -45.491 5.721 1.00 26.92 438 GLY A O 1
ATOM 3422 N N . SER A 1 439 ? -11.945 -47.536 5.367 1.00 25.06 439 SER A N 1
ATOM 3423 C CA . SER A 1 439 ? -12.403 -47.759 3.992 1.00 25.06 439 SER A CA 1
ATOM 3424 C C . SER A 1 439 ? -13.930 -47.855 3.885 1.00 25.06 439 SER A C 1
ATOM 3426 O O . SER A 1 439 ? -14.517 -48.649 4.616 1.00 25.06 439 SER A O 1
ATOM 3428 N N . TRP A 1 440 ? -14.543 -47.183 2.905 1.00 27.45 440 TRP A N 1
ATOM 3429 C CA . TRP A 1 440 ? -15.863 -47.553 2.376 1.00 27.45 440 TRP A CA 1
ATOM 3430 C C . TRP A 1 440 ? -15.909 -47.393 0.850 1.00 27.45 440 TRP A C 1
ATOM 3432 O O . TRP A 1 440 ? -15.620 -46.331 0.303 1.00 27.45 440 TRP A O 1
ATOM 3442 N N . GLN A 1 441 ? -16.225 -48.506 0.185 1.00 26.44 441 GLN A N 1
ATOM 3443 C CA . GLN A 1 441 ? -16.442 -48.666 -1.253 1.00 26.44 441 GLN A CA 1
ATOM 3444 C C . GLN A 1 441 ? -17.856 -48.200 -1.655 1.00 26.44 441 GLN A C 1
ATOM 3446 O O . GLN A 1 441 ? -18.775 -48.235 -0.840 1.00 26.44 441 GLN A O 1
ATOM 3451 N N . GLY A 1 442 ? -18.002 -47.774 -2.920 1.00 25.41 442 GLY A N 1
ATOM 3452 C CA . GLY A 1 442 ? -19.259 -47.337 -3.556 1.00 25.41 442 GLY A CA 1
ATOM 3453 C C . GLY A 1 442 ? -20.314 -48.444 -3.732 1.00 25.41 442 GLY A C 1
ATOM 3454 O O . GLY A 1 442 ? -20.116 -49.565 -3.266 1.00 25.41 442 GLY A O 1
ATOM 3455 N N . PRO A 1 443 ? -21.452 -48.147 -4.392 1.00 30.94 443 PRO A N 1
ATOM 3456 C CA . PRO A 1 443 ? -21.526 -48.060 -5.868 1.00 30.94 443 PRO A CA 1
ATOM 3457 C C . PRO A 1 443 ? -22.381 -46.846 -6.327 1.00 30.94 443 PRO A C 1
ATOM 3459 O O . PRO A 1 443 ? -23.052 -46.235 -5.511 1.00 30.94 443 PRO A O 1
ATOM 3462 N N . GLY A 1 444 ? -22.441 -46.352 -7.566 1.00 24.80 444 GLY A N 1
ATOM 3463 C CA . GLY A 1 444 ? -22.237 -46.896 -8.909 1.00 24.80 444 GLY A CA 1
ATOM 3464 C C . GLY A 1 444 ? -23.420 -46.432 -9.792 1.00 24.80 444 GLY A C 1
ATOM 3465 O O . GLY A 1 444 ? -24.549 -46.422 -9.314 1.00 24.80 444 GLY A O 1
ATOM 3466 N N . ALA A 1 445 ? -23.144 -46.101 -11.064 1.00 27.64 445 ALA A N 1
ATOM 3467 C CA . ALA A 1 445 ? -24.055 -45.653 -12.144 1.00 27.64 445 ALA A CA 1
ATOM 3468 C C . ALA A 1 445 ? -24.517 -44.176 -12.080 1.00 27.64 445 ALA A C 1
ATOM 3470 O O . ALA A 1 445 ? -24.942 -43.689 -11.047 1.00 27.64 445 ALA A O 1
ATOM 3471 N N . GLY A 1 446 ? -24.486 -43.363 -13.137 1.00 24.33 446 GLY A N 1
ATOM 3472 C CA . GLY A 1 446 ? -24.216 -43.575 -14.557 1.00 24.33 446 GLY A CA 1
ATOM 3473 C C . GLY A 1 446 ? -25.159 -42.667 -15.355 1.00 24.33 446 GLY A C 1
ATOM 3474 O O . GLY A 1 446 ? -26.365 -42.824 -15.230 1.00 24.33 446 GLY A O 1
ATOM 3475 N N . ASN A 1 447 ? -24.638 -41.713 -16.136 1.00 27.31 447 ASN A N 1
ATOM 3476 C CA . ASN A 1 447 ? -25.183 -41.377 -17.460 1.00 27.31 447 ASN A CA 1
ATOM 3477 C C . ASN A 1 447 ? -24.345 -40.311 -18.175 1.00 27.31 447 ASN A C 1
ATOM 3479 O O . ASN A 1 447 ? -24.188 -39.186 -17.708 1.00 27.31 447 ASN A O 1
ATOM 3483 N N . GLN A 1 448 ? -23.854 -40.689 -19.353 1.00 26.92 448 GLN A N 1
ATOM 3484 C CA . GLN A 1 448 ? -23.404 -39.787 -20.405 1.00 26.92 448 GLN A CA 1
ATOM 3485 C C . GLN A 1 448 ? -24.631 -39.275 -21.167 1.00 26.92 448 GLN A C 1
ATOM 3487 O O . GLN A 1 448 ? -25.456 -40.077 -21.600 1.00 26.92 448 GLN A O 1
ATOM 3492 N N . ALA A 1 449 ? -24.707 -37.971 -21.425 1.00 27.12 449 ALA A N 1
ATOM 3493 C CA . ALA A 1 449 ? -25.461 -37.441 -22.557 1.00 27.12 449 ALA A CA 1
ATOM 3494 C C . ALA A 1 449 ? -24.837 -36.133 -23.064 1.00 27.12 449 ALA A C 1
ATOM 3496 O O . ALA A 1 449 ? -24.187 -35.394 -22.332 1.00 27.12 449 ALA A O 1
ATOM 3497 N N . ARG A 1 450 ? -24.988 -35.946 -24.372 1.00 27.00 450 ARG A N 1
ATOM 3498 C CA . ARG A 1 450 ? -24.171 -35.161 -25.298 1.00 27.00 450 ARG A CA 1
ATOM 3499 C C . ARG A 1 450 ? -24.537 -33.673 -25.385 1.00 27.00 450 ARG A C 1
ATOM 3501 O O . ARG A 1 450 ? -25.666 -33.276 -25.136 1.00 27.00 450 ARG A O 1
ATOM 3508 N N . HIS A 1 451 ? -23.542 -32.923 -25.862 1.00 25.16 451 HIS A N 1
ATOM 3509 C CA . HIS A 1 451 ? -23.535 -31.588 -26.470 1.00 25.16 451 HIS A CA 1
ATOM 3510 C C . HIS A 1 451 ? -24.830 -31.054 -27.112 1.00 25.16 451 HIS A C 1
ATOM 3512 O O . HIS A 1 451 ? -25.350 -31.669 -28.036 1.00 25.16 451 HIS A O 1
ATOM 3518 N N . THR A 1 452 ? -25.140 -29.797 -26.769 1.00 25.25 452 THR A N 1
ATOM 3519 C CA . THR A 1 452 ? -25.443 -28.633 -27.643 1.00 25.25 452 THR A CA 1
ATOM 3520 C C . THR A 1 452 ? -25.181 -27.392 -26.762 1.00 25.25 452 THR A C 1
ATOM 3522 O O . THR A 1 452 ? -25.709 -27.343 -25.662 1.00 25.25 452 THR A O 1
ATOM 3525 N N . GLY A 1 453 ? -24.332 -26.400 -27.035 1.00 22.98 453 GLY A N 1
ATOM 3526 C CA . GLY A 1 453 ? -24.003 -25.753 -28.297 1.00 22.98 453 GLY A CA 1
ATOM 3527 C C . GLY A 1 453 ? -24.741 -24.413 -28.409 1.00 22.98 453 GLY A C 1
ATOM 3528 O O . GLY A 1 453 ? -25.621 -24.322 -29.246 1.00 22.98 453 GLY A O 1
ATOM 3529 N N . PHE A 1 454 ? -24.415 -23.407 -27.583 1.00 25.34 454 PHE A N 1
ATOM 3530 C CA . PHE A 1 454 ? -24.736 -21.991 -27.838 1.00 25.34 454 PHE A CA 1
ATOM 3531 C C . PHE A 1 454 ? -23.679 -21.088 -27.189 1.00 25.34 454 PHE A C 1
ATOM 3533 O O . PHE A 1 454 ? -23.464 -21.127 -25.980 1.00 25.34 454 PHE A O 1
ATOM 3540 N N . GLY A 1 455 ? -22.981 -20.327 -28.033 1.00 24.22 455 GLY A N 1
ATOM 3541 C CA . GLY A 1 455 ? -21.894 -19.435 -27.659 1.00 24.22 455 GLY A CA 1
ATOM 3542 C C . GLY A 1 455 ? -22.383 -18.087 -27.134 1.00 24.22 455 GLY A C 1
ATOM 3543 O O . GLY A 1 455 ? -23.312 -17.491 -27.672 1.00 24.22 455 GLY A O 1
ATOM 3544 N N . GLY A 1 456 ? -21.690 -17.600 -26.112 1.00 23.91 456 GLY A N 1
ATOM 3545 C CA . GLY A 1 456 ? -21.672 -16.207 -25.691 1.00 23.91 456 GLY A CA 1
ATOM 3546 C C . GLY A 1 456 ? -20.224 -15.854 -25.385 1.00 23.91 456 GLY A C 1
ATOM 3547 O O . GLY A 1 456 ? -19.690 -16.290 -24.370 1.00 23.91 456 GLY A O 1
ATOM 3548 N N . GLY A 1 457 ? -19.571 -15.148 -26.309 1.00 26.97 457 GLY A N 1
ATOM 3549 C CA . GLY A 1 457 ? -18.197 -14.683 -26.150 1.00 26.97 457 GLY A CA 1
ATOM 3550 C C . GLY A 1 457 ? -18.116 -13.636 -25.044 1.00 26.97 457 GLY A C 1
ATOM 3551 O O . GLY A 1 457 ? -18.581 -12.512 -25.218 1.00 26.97 457 GLY A O 1
ATOM 3552 N N . GLY A 1 458 ? -17.546 -14.023 -23.905 1.00 26.14 458 GLY A N 1
ATOM 3553 C CA . GLY A 1 458 ? -16.976 -13.089 -22.938 1.00 26.14 458 GLY A CA 1
ATOM 3554 C C . GLY A 1 458 ? -15.543 -12.733 -23.355 1.00 26.14 458 GLY A C 1
ATOM 3555 O O . GLY A 1 458 ? -14.899 -13.547 -24.016 1.00 26.14 458 GLY A O 1
ATOM 3556 N N . PRO A 1 459 ? -15.041 -11.532 -23.023 1.00 30.89 459 PRO A N 1
ATOM 3557 C CA . PRO A 1 459 ? -13.689 -11.127 -23.388 1.00 30.89 459 PRO A CA 1
ATOM 3558 C C . PRO A 1 459 ? -12.644 -12.025 -22.712 1.00 30.89 459 PRO A C 1
ATOM 3560 O O . PRO A 1 459 ? -12.720 -12.290 -21.512 1.00 30.89 459 PRO A O 1
ATOM 3563 N N . ASP A 1 460 ? -11.682 -12.487 -23.511 1.00 27.97 460 ASP A N 1
ATOM 3564 C CA . ASP A 1 460 ? -10.564 -13.336 -23.102 1.00 27.97 460 ASP A CA 1
ATOM 3565 C C . ASP A 1 460 ? -9.719 -12.672 -22.004 1.00 27.97 460 ASP A C 1
ATOM 3567 O O . ASP A 1 460 ? -9.086 -11.633 -22.204 1.00 27.97 460 ASP A O 1
ATOM 3571 N N . PHE A 1 461 ? -9.669 -13.327 -20.843 1.00 31.33 461 PHE A N 1
ATOM 3572 C CA . PHE A 1 461 ? -8.917 -12.912 -19.653 1.00 31.33 461 PHE A CA 1
ATOM 3573 C C . PHE A 1 461 ? -7.395 -13.112 -19.772 1.00 31.33 461 PHE A C 1
ATOM 3575 O O . PHE A 1 461 ? -6.658 -12.778 -18.849 1.00 31.33 461 PHE A O 1
ATOM 3582 N N . GLN A 1 462 ? -6.903 -13.629 -20.901 1.00 27.12 462 GLN A N 1
ATOM 3583 C CA . GLN A 1 462 ? -5.470 -13.848 -21.128 1.00 27.12 462 GLN A CA 1
ATOM 3584 C C . GLN A 1 462 ? -4.701 -12.579 -21.530 1.00 27.12 462 GLN A C 1
ATOM 3586 O O . GLN A 1 462 ? -3.480 -12.586 -21.479 1.00 27.12 462 GLN A O 1
ATOM 3591 N N . ASN A 1 463 ? -5.380 -11.474 -21.854 1.00 28.19 463 ASN A N 1
ATOM 3592 C CA . ASN A 1 463 ? -4.731 -10.218 -22.265 1.00 28.19 463 ASN A CA 1
ATOM 3593 C C . ASN A 1 463 ? -4.494 -9.216 -21.115 1.00 28.19 463 ASN A C 1
ATOM 3595 O O . ASN A 1 463 ? -4.241 -8.036 -21.363 1.00 28.19 463 ASN A O 1
ATOM 3599 N N . LEU A 1 464 ? -4.624 -9.653 -19.859 1.00 31.36 464 LEU A N 1
ATOM 3600 C CA . LEU A 1 464 ? -4.453 -8.807 -18.667 1.00 31.36 464 LEU A CA 1
ATOM 3601 C C . LEU A 1 464 ? -3.171 -9.090 -17.873 1.00 31.36 464 LEU A C 1
ATOM 3603 O O . LEU A 1 464 ? -2.956 -8.434 -16.853 1.00 31.36 464 LEU A O 1
ATOM 3607 N N . TYR A 1 465 ? -2.325 -9.993 -18.367 1.00 36.72 465 TYR A N 1
ATOM 3608 C CA . TYR A 1 465 ? -1.012 -10.299 -17.807 1.00 36.72 465 TYR A CA 1
ATOM 3609 C C . TYR A 1 465 ? 0.058 -10.044 -18.846 1.00 36.72 465 TYR A C 1
ATOM 3611 O O . TYR A 1 465 ? -0.106 -10.516 -19.992 1.00 36.72 465 TYR A O 1
#

Radius of gyration: 33.1 Å; chains: 1; bounding box: 76×108×86 Å